Protein AF-A0A7Y3BMU7-F1 (afdb_monomer)

Sequence (611 aa):
MSKEVAAQRLQSKLSLDPIKDTRLVLLKVRDNDPERAATLANMVASSYIEKTMDDRLGSTAAAAEWLAKQLDSTRTQLNDSEHALHEFKKQHNVLSVSVENRQNLLAEEIREYNERLTDIRARRIELEARLGRLKAARSQPEAVQDTDGGEDSELDALRTELRSKMTERASLAVRYGDSHPKILELKGEIAAIRTSIDDEIKTLIKIAADDLKEAQAVENGLSKVQNKAQKAGMDLNLREIEYSRLNRQRESNAKLYDLLLKRTAETDLTRLLRTTHVRVVDAALVPKGAISPMVSLNVIGGAFGGLLLGFGLAFLLHQMDRRIQDVPDVERLGLTILGVFPRVSASGADSSGGYSSRRKRERVVEVENPDQVVHTHPMSMAAESCRTVRTNLMFMAAESPNKTMVVTSANPKDGKTTVATNISIALAQSGQRVLLIDADLRRPRIHKAFGLENHAGLTNTLVGERTLTQVTRDVGIDKLSVVTCGPLPPNPAELLHTQQFSRLLEEAASQYDRVIFDSPPLRAVTDAAILAPQCGGVLLVVRARATTRDAVLAAIRSLTDVRAHILGGVLNDVEVSRGGQAGVGGAYYHYYRGEEYRTESTPPGPSQSAA

Solvent-accessible surface area (backbone atoms only — not comparable to full-atom values): 33618 Å² total; per-residue (Å²): 131,58,72,67,62,52,49,52,58,49,55,78,32,49,46,78,48,72,43,84,99,56,97,48,70,47,79,44,52,67,59,95,47,44,64,57,23,20,50,50,43,43,47,54,55,50,51,49,49,50,49,54,49,52,53,49,49,50,54,48,48,53,51,47,53,51,48,50,55,50,44,53,54,36,47,50,54,24,52,53,30,48,49,53,42,48,52,51,31,60,77,67,64,43,82,85,51,55,70,65,59,55,48,52,53,52,52,49,52,49,50,53,47,52,51,55,47,49,53,41,48,53,51,34,54,51,34,54,51,50,40,53,51,50,57,52,36,70,80,38,79,84,74,67,72,93,83,71,96,74,87,58,65,65,60,53,50,53,51,50,51,47,53,51,53,50,52,50,47,58,63,46,43,78,75,60,45,89,83,33,72,70,53,50,49,50,51,50,51,51,51,50,52,52,48,52,50,52,52,49,50,51,50,52,44,48,51,37,50,51,52,35,51,49,37,50,51,50,44,56,51,48,52,54,50,43,55,51,51,54,51,51,51,52,54,51,49,55,51,47,55,52,49,51,54,37,48,50,52,26,50,52,33,49,53,50,39,52,54,46,52,52,51,45,53,53,50,52,50,53,65,71,62,68,81,68,95,70,75,87,88,74,80,60,64,62,58,95,60,77,84,72,76,53,60,66,62,53,51,52,52,48,52,52,52,51,50,52,51,51,52,52,49,53,51,51,57,55,71,68,60,56,50,30,70,41,62,69,62,43,43,76,72,74,40,53,69,48,33,58,33,53,45,65,41,44,63,80,77,86,84,80,81,76,102,66,69,88,80,67,72,84,70,54,57,68,33,89,50,59,37,40,37,40,74,80,37,59,90,36,71,50,22,49,26,26,47,46,29,43,50,49,54,51,59,56,29,75,81,47,70,55,36,31,34,32,26,24,20,31,48,84,89,32,44,33,60,39,51,42,42,26,40,44,52,42,40,9,75,72,73,38,38,26,36,40,34,30,59,18,51,83,73,66,51,57,29,68,62,71,75,48,81,50,82,54,13,48,44,39,37,50,74,64,79,43,52,70,78,78,32,48,36,81,75,91,46,73,50,38,36,39,27,26,28,19,58,75,56,97,58,54,59,63,52,63,72,33,73,48,38,56,50,49,51,54,53,48,59,72,77,25,64,32,38,39,31,28,33,42,23,46,72,81,42,63,52,32,50,60,47,25,54,78,31,58,16,27,41,38,26,40,20,39,72,68,40,34,53,70,45,50,52,50,36,53,46,53,34,50,77,56,65,28,47,73,75,27,25,34,41,23,55,36,81,75,73,93,64,94,70,87,50,65,56,54,54,62,51,52,68,74,53,70,82,70,82,86,73,78,80,78,79,85,78,84,83,86,85,73,134

Secondary structure (DSSP, 8-state):
--HHHHHHHHHHHEEEEEPTTSS-EEEEE--SSHHHHHHHHHHHHHHHHHHHHHHHHHHHHHHHHHHHHHHHHHHHHHHHHHHHHHHHHHHTT-SSS-HHHHHHHHHHHHHHHHHHHHHHHHHHHHHHHHHHHHHHHHH-TTT------SS-HHHHHHHHHHHHHHHHHHHHHHHH-TT-HHHHHHHHHHHHHHHHHHHHHHHHHHHHHHHHHHHHHHHHHHHHHHHHHHHHHHHHHHHHHHHHHHHHHHHHHHHHHHHHHHHHHHHHHHHHS---S---SSPPPPPSS--SS-HHHHHHHHHHHHHHHHHHHHHHHHHT--B--SHHHHHTTT--EEEEEEPEEETTS--SS----GGGGGGSEEES-GGGHHHH-TTSHHHHHHHHHHHHHHHHHTTS---EEEEEESSTTS-HHHHHHHHHHHHHTTT--EEEEE--SSS--HHHHHT---SSSHHHHHHTSS-HHHH-EE-SSTTEEEE---SPPS-HHHHTTSHHHHHHHHHHHHH-SEEEEE---TTT-SHHHHHGGGSSEEEEEEETTTSBHHHHHHHHHHHHHTT--EEEEEEEEE---SSS---HHHHHHHHHSSSS------PPPPPPP--

Foldseek 3Di:
DDPVVVVVVQVVQWDWDDDPPDPDIDIAGDDPALVVRQVSSQVVQVVVLVVVLVVVLVVLVVVLVVLVVVLVVLVVLLVVLVVVLVVLCVVVVCPPPHLVRVLVVLVVVLVVLVVVLVVLVVVLVVLVVVLVLLVVCLVPVPPDDDDDDDDPVVLVVLSVVLVVLVVVLVVVCVPPNCPDPVNVVSVVVNVVSNVVNNVSSVVVSVVSVVVSVVSVVVSVVSVVVSVVSVVVSVVSVVSVVVSVVSVVSSVVSVVVSVVSVVVSVVSVVVSVVSDGPDDDPDRRDRDPDDPPDPVVVVVVVVVVVVVVVVVVVVVVVVVPQQFFAAQVSLVVLVFHAQFEAAAADAPPPPPDDDDDDPVPPPFHHHDNALLACCPRPVPDPRNVRLLSSLVLLVVVCVVPVQQEEEQAELDPPLCSSSSLSSNQLSNQVVVWQEEEAELALPDWCVCVSLVHDQADFDVCQLVPVDPPVRQWDDSPRHNYIYTTNHDRDPDSQVSLQDPSVLVNVVVCVVVTSHYYYRYYHVNVDCNSLSNQQSGSAYEYRGEHPPHGSVSSSVSVCSNVVSPGHHSGYYYHHHRADPDDDDDPNNVVVCVVVVPDDPDDDDDDDDDDDDD

Mean predicted aligned error: 18.94 Å

Radius of gyration: 82.82 Å; Cα contacts (8 Å, |Δi|>4): 713; chains: 1; bounding box: 171×86×202 Å

pLDDT: mean 81.92, std 15.12, range [30.98, 96.56]

Nearest PDB structures (foldseek):
  3bfv-assembly2_B  TM=9.358E-01  e=7.999E-21  Staphylococcus aureus
  3la6-assembly2_M  TM=8.828E-01  e=5.056E-20  Escherichia coli K-12
  3la6-assembly2_P  TM=9.147E-01  e=1.642E-19  Escherichia coli K-12
  3la6-assembly2_L  TM=8.963E-01  e=1.208E-19  Escherichia coli K-12
  7nhr-assembly1_G  TM=6.664E-01  e=8.400E-22  Escherichia coli

Structure (mmCIF, N/CA/C/O backbone):
data_AF-A0A7Y3BMU7-F1
#
_entry.id   AF-A0A7Y3BMU7-F1
#
loop_
_atom_site.group_PDB
_atom_site.id
_atom_site.type_symbol
_atom_site.label_atom_id
_atom_site.label_alt_id
_atom_site.label_comp_id
_atom_site.label_asym_id
_atom_site.label_entity_id
_atom_site.label_seq_id
_atom_site.pdbx_PDB_ins_code
_atom_site.Cartn_x
_atom_site.Cartn_y
_atom_site.Cartn_z
_atom_site.occupancy
_atom_site.B_iso_or_equiv
_atom_site.auth_seq_id
_atom_site.auth_comp_id
_atom_site.auth_asym_id
_atom_site.auth_atom_id
_atom_site.pdbx_PDB_model_num
ATOM 1 N N . MET A 1 1 ? 22.805 7.143 25.045 1.00 62.16 1 MET A N 1
ATOM 2 C CA . MET A 1 1 ? 21.468 7.285 24.420 1.00 62.16 1 MET A CA 1
ATOM 3 C C . MET A 1 1 ? 20.455 7.380 25.550 1.00 62.16 1 MET A C 1
ATOM 5 O O . MET A 1 1 ? 20.524 6.533 26.433 1.00 62.16 1 MET A O 1
ATOM 9 N N . SER A 1 2 ? 19.590 8.397 25.595 1.00 84.75 2 SER A N 1
ATOM 10 C CA . SER A 1 2 ? 18.535 8.446 26.620 1.00 84.75 2 SER A CA 1
ATOM 11 C C . SER A 1 2 ? 17.530 7.307 26.396 1.00 84.75 2 SER A C 1
ATOM 13 O O . SER A 1 2 ? 17.357 6.839 25.265 1.00 84.75 2 SER A O 1
ATOM 15 N N . LYS A 1 3 ? 16.881 6.838 27.470 1.00 86.50 3 LYS A N 1
ATOM 16 C CA . LYS A 1 3 ? 15.884 5.752 27.400 1.00 86.50 3 LYS A CA 1
ATOM 17 C C . LYS A 1 3 ? 14.742 6.088 26.430 1.00 86.50 3 LYS A C 1
ATOM 19 O O . LYS A 1 3 ? 14.293 5.222 25.690 1.00 86.50 3 LYS A O 1
ATOM 24 N N . GLU A 1 4 ? 14.349 7.356 26.367 1.00 86.31 4 GLU A N 1
ATOM 25 C CA . GLU A 1 4 ? 13.301 7.865 25.472 1.00 86.31 4 GLU A CA 1
ATOM 26 C C . GLU A 1 4 ? 13.676 7.734 23.991 1.00 86.31 4 GLU A C 1
ATOM 28 O O . GLU A 1 4 ? 12.888 7.241 23.186 1.00 86.31 4 GLU A O 1
ATOM 33 N N . VAL A 1 5 ? 14.915 8.082 23.631 1.00 88.62 5 VAL A N 1
ATOM 34 C CA . VAL A 1 5 ? 15.411 7.929 22.254 1.00 88.62 5 VAL A CA 1
ATOM 35 C C . VAL A 1 5 ? 15.515 6.447 21.873 1.00 88.62 5 VAL A C 1
ATOM 37 O O . VAL A 1 5 ? 15.292 6.085 20.716 1.00 88.62 5 VAL A O 1
ATOM 40 N N . ALA A 1 6 ? 15.828 5.569 22.832 1.00 86.69 6 ALA A N 1
ATOM 41 C CA . ALA A 1 6 ? 15.834 4.122 22.608 1.00 86.69 6 ALA A CA 1
ATOM 42 C C . ALA A 1 6 ? 14.429 3.581 22.338 1.00 86.69 6 ALA A C 1
ATOM 44 O O . ALA A 1 6 ? 14.245 2.827 21.382 1.00 86.69 6 ALA A O 1
ATOM 45 N N . ALA A 1 7 ? 13.445 4.021 23.123 1.00 87.56 7 ALA A N 1
ATOM 46 C CA . ALA A 1 7 ? 12.049 3.647 22.947 1.00 87.56 7 ALA A CA 1
ATOM 47 C C . ALA A 1 7 ? 11.499 4.115 21.590 1.00 87.56 7 ALA A C 1
ATOM 49 O O . ALA A 1 7 ? 10.926 3.308 20.863 1.00 87.56 7 ALA A O 1
ATOM 50 N N . GLN A 1 8 ? 11.751 5.366 21.186 1.00 89.69 8 GLN A N 1
ATOM 51 C CA . GLN A 1 8 ? 11.315 5.872 19.876 1.00 89.69 8 GLN A CA 1
ATOM 52 C C . GLN A 1 8 ? 11.935 5.097 18.705 1.00 89.69 8 GLN A C 1
ATOM 54 O O . GLN A 1 8 ? 11.243 4.769 17.741 1.00 89.69 8 GLN A O 1
ATOM 59 N N . ARG A 1 9 ? 13.231 4.759 18.783 1.00 88.69 9 ARG A N 1
ATOM 60 C CA . ARG A 1 9 ? 13.897 3.932 17.760 1.00 88.69 9 ARG A CA 1
ATOM 61 C C . ARG A 1 9 ? 13.351 2.510 17.695 1.00 88.69 9 ARG A C 1
ATOM 63 O O . ARG A 1 9 ? 13.351 1.918 16.621 1.00 88.69 9 ARG A O 1
ATOM 70 N N . LEU A 1 10 ? 12.944 1.942 18.827 1.00 89.19 10 LEU A N 1
ATOM 71 C CA . LEU A 1 10 ? 12.307 0.630 18.854 1.00 89.19 10 LEU A CA 1
ATOM 72 C C . LEU A 1 10 ? 10.900 0.704 18.251 1.00 89.19 10 LEU A C 1
ATOM 74 O O . LEU A 1 10 ? 10.543 -0.137 17.433 1.00 89.19 10 LEU A O 1
ATOM 78 N N . GLN A 1 11 ? 10.140 1.745 18.593 1.00 89.25 11 GLN A N 1
ATOM 79 C CA . GLN A 1 11 ? 8.786 1.962 18.094 1.00 89.25 11 GLN A CA 1
ATOM 80 C C . GLN A 1 11 ? 8.749 2.134 16.570 1.00 89.25 11 GLN A C 1
ATOM 82 O O . GLN A 1 11 ? 7.880 1.565 15.923 1.00 89.25 11 GLN A O 1
ATOM 87 N N . SER A 1 12 ? 9.717 2.840 15.973 1.00 89.81 12 SER A N 1
ATOM 88 C CA . SER A 1 12 ? 9.781 3.002 14.511 1.00 89.81 12 SER A CA 1
ATOM 89 C C . SER A 1 12 ? 10.130 1.716 13.751 1.00 89.81 12 SER A C 1
ATOM 91 O O . SER A 1 12 ? 9.866 1.614 12.554 1.00 89.81 12 SER A O 1
ATOM 93 N N . LYS A 1 13 ? 10.715 0.726 14.432 1.00 89.62 13 LYS A N 1
ATOM 94 C CA . LYS A 1 13 ? 11.062 -0.590 13.874 1.00 89.62 13 LYS A CA 1
ATOM 95 C C . LYS A 1 13 ? 9.973 -1.641 14.075 1.00 89.62 13 LYS A C 1
ATOM 97 O O . LYS A 1 13 ? 10.087 -2.734 13.512 1.00 89.62 13 LYS A O 1
ATOM 102 N N . LEU A 1 14 ? 8.970 -1.335 14.893 1.00 91.38 14 LEU A N 1
ATOM 103 C CA . LEU A 1 14 ? 7.936 -2.257 15.332 1.00 91.38 14 LEU A CA 1
ATOM 104 C C . LEU A 1 14 ? 6.650 -2.036 14.533 1.00 91.38 14 LEU A C 1
ATOM 106 O O . LEU A 1 14 ? 6.207 -0.911 14.325 1.00 91.38 14 LEU A O 1
ATOM 110 N N . SER A 1 15 ? 6.041 -3.127 14.087 1.00 90.88 15 SER A N 1
ATOM 111 C CA . SER A 1 15 ? 4.765 -3.133 13.376 1.00 90.88 15 SER A CA 1
ATOM 112 C C . SER A 1 15 ? 3.892 -4.249 13.940 1.00 90.88 15 SER A C 1
ATOM 114 O O . SER A 1 15 ? 4.381 -5.336 14.253 1.00 90.88 15 SER A O 1
ATOM 116 N N . LEU A 1 16 ? 2.608 -3.948 14.122 1.00 89.81 16 LEU A N 1
ATOM 117 C CA . LEU A 1 16 ? 1.609 -4.860 14.665 1.00 89.81 16 LEU A CA 1
ATOM 118 C C . LEU A 1 16 ? 0.530 -5.071 13.615 1.00 89.81 16 LEU A C 1
ATOM 120 O O . LEU A 1 16 ? -0.183 -4.129 13.274 1.00 89.81 16 LEU A O 1
ATOM 124 N N . ASP A 1 17 ? 0.400 -6.308 13.152 1.00 91.00 17 ASP A N 1
ATOM 125 C CA . ASP A 1 17 ? -0.600 -6.677 12.158 1.00 91.00 17 ASP A CA 1
ATOM 126 C C . ASP A 1 17 ? -1.588 -7.675 12.780 1.00 91.00 17 ASP A C 1
ATOM 128 O O . ASP A 1 17 ? -1.216 -8.824 13.046 1.00 91.00 17 ASP A O 1
ATOM 132 N N . PRO A 1 18 ? -2.843 -7.275 13.052 1.00 90.25 18 PRO A N 1
ATOM 133 C CA . PRO A 1 18 ? -3.864 -8.213 13.495 1.00 90.25 18 PRO A CA 1
ATOM 134 C C . PRO A 1 18 ? -4.233 -9.164 12.350 1.00 90.25 18 PRO A C 1
ATOM 136 O O . PRO A 1 18 ? -4.435 -8.741 11.208 1.00 90.25 18 PRO A O 1
ATOM 139 N N . ILE A 1 19 ? -4.339 -10.457 12.652 1.00 89.94 19 ILE A N 1
ATOM 140 C CA . ILE A 1 19 ? -4.750 -11.460 11.667 1.00 89.94 19 ILE A CA 1
ATOM 141 C C . ILE A 1 19 ? -6.282 -11.473 11.618 1.00 89.94 19 ILE A C 1
ATOM 143 O O . ILE A 1 19 ? -6.935 -11.781 12.619 1.00 89.94 19 ILE A O 1
ATOM 147 N N . LYS A 1 20 ? -6.848 -11.128 10.451 1.00 87.94 20 LYS A N 1
ATOM 148 C CA . LYS A 1 20 ? -8.302 -11.075 10.220 1.00 87.94 20 LYS A CA 1
ATOM 149 C C . LYS A 1 20 ? -8.980 -12.371 10.668 1.00 87.94 20 LYS A C 1
ATOM 151 O O . LYS A 1 20 ? -8.422 -13.449 10.494 1.00 87.94 20 LYS A O 1
ATOM 156 N N . ASP A 1 21 ? -10.164 -12.233 11.257 1.00 88.94 21 ASP A N 1
ATOM 157 C CA . ASP A 1 21 ? -11.003 -13.339 11.737 1.00 88.94 21 ASP A CA 1
ATOM 158 C C . ASP A 1 21 ? -10.351 -14.239 12.807 1.00 88.94 21 ASP A C 1
ATOM 160 O O . ASP A 1 21 ? -10.821 -15.342 13.082 1.00 88.94 21 ASP A O 1
ATOM 164 N N . THR A 1 22 ? -9.289 -13.764 13.473 1.00 90.69 22 THR A N 1
ATOM 165 C CA . THR A 1 22 ? -8.637 -14.476 14.582 1.00 90.69 22 THR A CA 1
ATOM 166 C C . THR A 1 22 ? -8.369 -13.555 15.776 1.00 90.69 22 THR A C 1
ATOM 168 O O . THR A 1 22 ? -8.441 -12.332 15.679 1.00 90.69 22 THR A O 1
ATOM 171 N N . ARG A 1 23 ? -8.022 -14.144 16.928 1.00 87.50 23 ARG A N 1
ATOM 172 C CA . ARG A 1 23 ? -7.536 -13.417 18.119 1.00 87.50 23 ARG A CA 1
ATOM 173 C C . ARG A 1 23 ? -6.003 -13.304 18.152 1.00 87.50 23 ARG A C 1
ATOM 175 O O . ARG A 1 23 ? -5.424 -13.176 19.228 1.00 87.50 23 ARG A O 1
ATOM 182 N N . LEU A 1 24 ? -5.345 -13.423 16.998 1.00 90.12 24 LEU A N 1
ATOM 183 C CA . LEU A 1 24 ? -3.889 -13.412 16.877 1.00 90.12 24 LEU A CA 1
ATOM 184 C C . LEU A 1 24 ? -3.392 -12.049 16.392 1.00 90.12 24 LEU A C 1
ATOM 186 O O . LEU A 1 24 ? -3.965 -11.437 15.489 1.00 90.12 24 LEU A O 1
ATOM 190 N N . VAL A 1 25 ? -2.282 -11.602 16.974 1.00 90.19 25 VAL A N 1
ATOM 191 C CA . VAL A 1 25 ? -1.579 -10.379 16.578 1.00 90.19 25 VAL A CA 1
ATOM 192 C C . VAL A 1 25 ? -0.159 -10.754 16.190 1.00 90.19 25 VAL A C 1
ATOM 194 O O . VAL A 1 25 ? 0.554 -11.386 16.969 1.00 90.19 25 VAL A O 1
ATOM 197 N N . LEU A 1 26 ? 0.250 -10.368 14.984 1.00 91.88 26 LEU A N 1
ATOM 198 C CA . LEU A 1 26 ? 1.593 -10.607 14.484 1.00 91.88 26 LEU A CA 1
ATOM 199 C C . LEU A 1 26 ? 2.486 -9.412 14.829 1.00 91.88 26 LEU A C 1
ATOM 201 O O . LEU A 1 26 ? 2.303 -8.311 14.307 1.00 91.88 26 LEU A O 1
ATOM 205 N N . LEU A 1 27 ? 3.463 -9.647 15.702 1.00 91.69 27 LEU A N 1
ATOM 206 C CA . LEU A 1 27 ? 4.494 -8.678 16.055 1.00 91.69 27 LEU A CA 1
ATOM 207 C C . LEU A 1 27 ? 5.664 -8.782 15.071 1.00 91.69 27 LEU A C 1
ATOM 209 O O . LEU A 1 27 ? 6.319 -9.818 14.982 1.00 91.69 27 LEU A O 1
ATOM 213 N N . LYS A 1 28 ? 5.950 -7.695 14.352 1.00 91.31 28 LYS A N 1
ATOM 214 C CA . LYS A 1 28 ? 7.061 -7.602 13.399 1.00 91.31 28 LYS A CA 1
ATOM 215 C C . LYS A 1 28 ? 8.087 -6.593 13.893 1.00 91.31 28 LYS A C 1
ATOM 217 O O . LYS A 1 28 ? 7.743 -5.446 14.168 1.00 91.31 28 LYS A O 1
ATOM 222 N N . VAL A 1 29 ? 9.354 -6.999 13.937 1.00 91.94 29 VAL A N 1
ATOM 223 C CA . VAL A 1 29 ? 10.488 -6.114 14.232 1.00 91.94 29 VAL A CA 1
ATOM 224 C C . VAL A 1 29 ? 11.465 -6.156 13.068 1.00 91.94 29 VAL A C 1
ATOM 226 O O . VAL A 1 29 ? 11.861 -7.232 12.621 1.00 91.94 29 VAL A O 1
ATOM 229 N N . ARG A 1 30 ? 11.846 -4.980 12.563 1.00 90.12 30 ARG A N 1
ATOM 230 C CA . ARG A 1 30 ? 12.836 -4.843 11.488 1.00 90.12 30 ARG A CA 1
ATOM 231 C C . ARG A 1 30 ? 14.162 -4.349 12.044 1.00 90.12 30 ARG A C 1
ATOM 233 O O . ARG A 1 30 ? 14.235 -3.268 12.626 1.00 90.12 30 ARG A O 1
ATOM 240 N N . ASP A 1 31 ? 15.218 -5.121 11.826 1.00 90.25 31 ASP A N 1
ATOM 241 C CA . ASP A 1 31 ? 16.574 -4.750 12.209 1.00 90.25 31 ASP A CA 1
ATOM 242 C C . ASP A 1 31 ? 17.597 -5.262 11.179 1.00 90.25 31 ASP A C 1
ATOM 244 O O . ASP A 1 31 ? 17.298 -6.157 10.391 1.00 90.25 31 ASP A O 1
ATOM 248 N N . ASN A 1 32 ? 18.785 -4.659 11.172 1.00 88.25 32 ASN A N 1
ATOM 249 C CA . ASN A 1 32 ? 19.898 -5.032 10.299 1.00 88.25 32 ASN A CA 1
ATOM 250 C C . ASN A 1 32 ? 20.619 -6.291 10.802 1.00 88.25 32 ASN A C 1
ATOM 252 O O . ASN A 1 32 ? 21.282 -6.965 10.021 1.00 88.25 32 ASN A O 1
ATOM 256 N N . ASP A 1 33 ? 20.516 -6.574 12.101 1.00 89.44 33 ASP A N 1
ATOM 257 C CA . ASP A 1 33 ? 21.101 -7.749 12.741 1.00 89.44 33 ASP A CA 1
ATOM 258 C C . ASP A 1 33 ? 19.996 -8.793 13.016 1.00 89.44 33 ASP A C 1
ATOM 260 O O . ASP A 1 33 ? 19.027 -8.476 13.722 1.00 89.44 33 ASP A O 1
ATOM 264 N N . PRO A 1 34 ? 20.101 -10.017 12.456 1.00 89.94 34 PRO A N 1
ATOM 265 C CA . PRO A 1 34 ? 19.075 -11.048 12.583 1.00 89.94 34 PRO A CA 1
ATOM 266 C C . PRO A 1 34 ? 18.895 -11.539 14.026 1.00 89.94 34 PRO A C 1
ATOM 268 O O . PRO A 1 34 ? 17.760 -11.790 14.441 1.00 89.94 34 PRO A O 1
ATOM 271 N N . GLU A 1 35 ? 19.973 -11.640 14.809 1.00 91.38 35 GLU A N 1
ATOM 272 C CA . GLU A 1 35 ? 19.895 -12.080 16.208 1.00 91.38 35 GLU A CA 1
ATOM 273 C C . GLU A 1 35 ? 19.221 -11.012 17.064 1.00 91.38 35 GLU A C 1
ATOM 275 O O . GLU A 1 35 ? 18.320 -11.299 17.864 1.00 91.38 35 GLU A O 1
ATOM 280 N N . ARG A 1 36 ? 19.591 -9.747 16.834 1.00 90.19 36 ARG A N 1
ATOM 281 C CA . ARG A 1 36 ? 18.964 -8.610 17.508 1.00 90.19 36 ARG A CA 1
ATOM 282 C C . ARG A 1 36 ? 17.482 -8.491 17.163 1.00 90.19 36 ARG A C 1
ATOM 284 O O . ARG A 1 36 ? 16.695 -8.211 18.060 1.00 90.19 36 ARG A O 1
ATOM 291 N N . ALA A 1 37 ? 17.079 -8.719 15.911 1.00 90.69 37 ALA A N 1
ATOM 292 C CA . ALA A 1 37 ? 15.672 -8.655 15.503 1.00 90.69 37 ALA A CA 1
ATOM 293 C C . ALA A 1 37 ? 14.799 -9.667 16.266 1.00 90.69 37 ALA A C 1
ATOM 295 O O . ALA A 1 37 ? 13.774 -9.288 16.838 1.00 90.69 37 ALA A O 1
ATOM 296 N N . ALA A 1 38 ? 15.231 -10.932 16.317 1.00 91.69 38 ALA A N 1
ATOM 297 C CA . ALA A 1 38 ? 14.521 -11.987 17.039 1.00 91.69 38 ALA A CA 1
ATOM 298 C C . ALA A 1 38 ? 14.489 -11.713 18.549 1.00 91.69 38 ALA A C 1
ATOM 300 O O . ALA A 1 38 ? 13.438 -11.816 19.183 1.00 91.69 38 ALA A O 1
ATOM 301 N N . THR A 1 39 ? 15.623 -11.282 19.112 1.00 92.50 39 THR A N 1
ATOM 302 C CA . THR A 1 39 ? 15.726 -10.929 20.533 1.00 92.50 39 THR A CA 1
ATOM 303 C C . THR A 1 39 ? 14.795 -9.773 20.881 1.00 92.50 39 THR A C 1
ATOM 305 O O . THR A 1 39 ? 14.060 -9.866 21.855 1.00 92.50 39 THR A O 1
ATOM 308 N N . LEU A 1 40 ? 14.764 -8.708 20.075 1.00 92.31 40 LEU A N 1
ATOM 309 C CA . LEU A 1 40 ? 13.879 -7.563 20.297 1.00 92.31 40 LEU A CA 1
ATOM 310 C C . LEU A 1 40 ? 12.401 -7.958 20.220 1.00 92.31 40 LEU A C 1
ATOM 312 O O . LEU A 1 40 ? 11.628 -7.536 21.074 1.00 92.31 40 LEU A O 1
ATOM 316 N N . ALA A 1 41 ? 12.001 -8.773 19.241 1.00 92.50 41 ALA A N 1
ATOM 317 C CA . ALA A 1 41 ? 10.615 -9.225 19.119 1.00 92.50 41 ALA A CA 1
ATOM 318 C C . ALA A 1 41 ? 10.179 -10.061 20.334 1.00 92.50 41 ALA A C 1
ATOM 320 O O . ALA A 1 41 ? 9.144 -9.776 20.941 1.00 92.50 41 ALA A O 1
ATOM 321 N N . ASN A 1 42 ? 10.998 -11.038 20.735 1.00 93.06 42 ASN A N 1
ATOM 322 C CA . ASN A 1 42 ? 10.721 -11.872 21.903 1.00 93.06 42 ASN A CA 1
ATOM 323 C C . ASN A 1 42 ? 10.734 -11.058 23.202 1.00 93.06 42 ASN A C 1
ATOM 325 O O . ASN A 1 42 ? 9.839 -11.230 24.024 1.00 93.06 42 ASN A O 1
ATOM 329 N N . MET A 1 43 ? 11.690 -10.136 23.358 1.00 92.06 43 MET A N 1
ATOM 330 C CA . MET A 1 43 ? 11.813 -9.284 24.543 1.00 92.06 43 MET A CA 1
ATOM 331 C C . MET A 1 43 ? 10.624 -8.333 24.682 1.00 92.06 43 MET A C 1
ATOM 333 O O . MET A 1 43 ? 10.096 -8.161 25.772 1.00 92.06 43 MET A O 1
ATOM 337 N N . VAL A 1 44 ? 10.157 -7.734 23.583 1.00 92.19 44 VAL A N 1
ATOM 338 C CA . VAL A 1 44 ? 8.958 -6.885 23.620 1.00 92.19 44 VAL A CA 1
ATOM 339 C C . VAL A 1 44 ? 7.734 -7.703 24.025 1.00 92.19 44 VAL A C 1
ATOM 341 O O . VAL A 1 44 ? 6.957 -7.249 24.863 1.00 92.19 44 VAL A O 1
ATOM 344 N N . ALA A 1 45 ? 7.573 -8.912 23.481 1.00 91.12 45 ALA A N 1
ATOM 345 C CA . ALA A 1 45 ? 6.472 -9.793 23.855 1.00 91.12 45 ALA A CA 1
ATOM 346 C C . ALA A 1 45 ? 6.539 -10.201 25.339 1.00 91.12 45 ALA A C 1
ATOM 348 O O . ALA A 1 45 ? 5.533 -10.095 26.044 1.00 91.12 45 ALA A O 1
ATOM 349 N N . SER A 1 46 ? 7.710 -10.615 25.837 1.00 90.81 46 SER A N 1
ATOM 350 C CA . SER A 1 46 ? 7.886 -11.009 27.238 1.00 90.81 46 SER A CA 1
ATOM 351 C C . SER A 1 46 ? 7.716 -9.833 28.194 1.00 90.81 46 SER A C 1
ATOM 353 O O . SER A 1 46 ? 6.976 -9.960 29.163 1.00 90.81 46 SER A O 1
ATOM 355 N N . SER A 1 47 ? 8.308 -8.671 27.898 1.00 90.94 47 SER A N 1
ATOM 356 C CA . SER A 1 47 ? 8.154 -7.464 28.718 1.00 90.94 47 SER A CA 1
ATOM 357 C C . SER A 1 47 ? 6.721 -6.937 28.708 1.00 90.94 47 SER A C 1
ATOM 359 O O . SER A 1 47 ? 6.271 -6.401 29.714 1.00 90.94 47 SER A O 1
ATOM 361 N N . TYR A 1 48 ? 5.972 -7.097 27.613 1.00 89.44 48 TYR A N 1
ATOM 362 C CA . TYR A 1 48 ? 4.550 -6.753 27.589 1.00 89.44 48 TYR A CA 1
ATOM 363 C C . TYR A 1 48 ? 3.720 -7.695 28.467 1.00 89.44 48 TYR A C 1
ATOM 365 O O . TYR A 1 48 ? 2.851 -7.234 29.208 1.00 89.44 48 TYR A O 1
ATOM 373 N N . ILE A 1 49 ? 3.995 -9.002 28.416 1.00 88.56 49 ILE A N 1
ATOM 374 C CA . ILE A 1 49 ? 3.348 -9.989 29.288 1.00 88.56 49 ILE A CA 1
ATOM 375 C C . ILE A 1 49 ? 3.668 -9.688 30.753 1.00 88.56 49 ILE A C 1
ATOM 377 O O . ILE A 1 49 ? 2.748 -9.623 31.563 1.00 88.56 49 ILE A O 1
ATOM 381 N N . GLU A 1 50 ? 4.937 -9.447 31.077 1.00 88.25 50 GLU A N 1
ATOM 382 C CA . GLU A 1 50 ? 5.396 -9.090 32.420 1.00 88.25 50 GLU A CA 1
ATOM 383 C C . GLU A 1 50 ? 4.744 -7.793 32.904 1.00 88.25 50 GLU A C 1
ATOM 385 O O . GLU A 1 50 ? 4.120 -7.782 33.957 1.00 88.25 50 GLU A O 1
ATOM 390 N N . LYS A 1 51 ? 4.745 -6.734 32.086 1.00 88.56 51 LYS A N 1
ATOM 391 C CA . LYS A 1 51 ? 4.095 -5.463 32.425 1.00 88.56 51 LYS A CA 1
ATOM 392 C C . LYS A 1 51 ? 2.588 -5.614 32.631 1.00 88.56 51 LYS A C 1
ATOM 394 O O . LYS A 1 51 ? 2.042 -5.054 33.574 1.00 88.56 51 LYS A O 1
ATOM 399 N N . THR A 1 52 ? 1.915 -6.394 31.785 1.00 87.50 52 THR A N 1
ATOM 400 C CA . THR A 1 52 ? 0.474 -6.667 31.923 1.00 87.50 52 THR A CA 1
ATOM 401 C C . THR A 1 52 ? 0.184 -7.480 33.187 1.00 87.50 52 THR A C 1
ATOM 403 O O . THR A 1 52 ? -0.837 -7.268 33.844 1.00 87.50 52 THR A O 1
ATOM 406 N N . MET A 1 53 ? 1.074 -8.411 33.540 1.00 83.69 53 MET A N 1
ATOM 407 C CA . MET A 1 53 ? 1.006 -9.147 34.799 1.00 83.69 53 MET A CA 1
ATOM 408 C C . MET A 1 53 ? 1.201 -8.216 35.993 1.00 83.69 53 MET A C 1
ATOM 410 O O . MET A 1 53 ? 0.376 -8.252 36.901 1.00 83.69 53 MET A O 1
ATOM 414 N N . ASP A 1 54 ? 2.213 -7.353 35.969 1.00 85.12 54 ASP A N 1
ATOM 415 C CA . ASP A 1 54 ? 2.499 -6.386 37.031 1.00 85.12 54 ASP A CA 1
ATOM 416 C C . ASP A 1 54 ? 1.361 -5.387 37.221 1.00 85.12 54 ASP A C 1
ATOM 418 O O . ASP A 1 54 ? 0.926 -5.166 38.348 1.00 85.12 54 ASP A O 1
ATOM 422 N N . ASP A 1 55 ? 0.823 -4.823 36.137 1.00 84.56 55 ASP A N 1
ATOM 423 C CA . ASP A 1 55 ? -0.292 -3.876 36.203 1.00 84.56 55 ASP A CA 1
ATOM 424 C C . ASP A 1 55 ? -1.543 -4.540 36.792 1.00 84.56 55 ASP A C 1
ATOM 426 O O . ASP A 1 55 ? -2.230 -3.953 37.632 1.00 84.56 55 ASP A O 1
ATOM 430 N N . ARG A 1 56 ? -1.809 -5.801 36.424 1.00 80.31 56 ARG A N 1
ATOM 431 C CA . ARG A 1 56 ? -2.935 -6.571 36.968 1.00 80.31 56 ARG A CA 1
ATOM 432 C C . ARG A 1 56 ? -2.709 -6.991 38.418 1.00 80.31 56 ARG A C 1
ATOM 434 O O . ARG A 1 56 ? -3.648 -6.962 39.216 1.00 80.31 56 ARG A O 1
ATOM 441 N N . LEU A 1 57 ? -1.492 -7.389 38.780 1.00 80.69 57 LEU A N 1
ATOM 442 C CA . LEU A 1 57 ? -1.129 -7.689 40.164 1.00 80.69 57 LEU A CA 1
ATOM 443 C C . LEU A 1 57 ? -1.234 -6.429 41.023 1.00 80.69 57 LEU A C 1
ATOM 445 O O . LEU A 1 57 ? -1.795 -6.505 42.110 1.00 80.69 57 LEU A O 1
ATOM 449 N N . GLY A 1 58 ? -0.799 -5.277 40.511 1.00 83.50 58 GLY A N 1
ATOM 450 C CA . GLY A 1 58 ? -0.926 -3.972 41.153 1.00 83.50 58 GLY A CA 1
ATOM 451 C C . GLY A 1 58 ? -2.382 -3.562 41.365 1.00 83.50 58 GLY A C 1
ATOM 452 O O . GLY A 1 58 ? -2.762 -3.217 42.483 1.00 83.50 58 GLY A O 1
ATOM 453 N N . SER A 1 59 ? -3.237 -3.678 40.342 1.00 81.62 59 SER A N 1
ATOM 454 C CA . SER A 1 59 ? -4.668 -3.375 40.484 1.00 81.62 59 SER A CA 1
ATOM 455 C C . SER A 1 59 ? -5.370 -4.326 41.459 1.00 81.62 59 SER A C 1
ATOM 457 O O . SER A 1 59 ? -6.222 -3.902 42.236 1.00 81.62 59 SER A O 1
ATOM 459 N N . THR A 1 60 ? -5.003 -5.613 41.445 1.00 83.50 60 THR A N 1
ATOM 460 C CA . THR A 1 60 ? -5.561 -6.622 42.363 1.00 83.50 60 THR A CA 1
ATOM 461 C C . THR A 1 60 ? -5.060 -6.402 43.792 1.00 83.50 60 THR A C 1
ATOM 463 O O . THR A 1 60 ? -5.833 -6.550 44.731 1.00 83.50 60 THR A O 1
ATOM 466 N N . ALA A 1 61 ? -3.799 -5.996 43.968 1.00 84.44 61 ALA A N 1
ATOM 467 C CA . ALA A 1 61 ? -3.224 -5.651 45.265 1.00 84.44 61 ALA A CA 1
ATOM 468 C C . ALA A 1 61 ? -3.893 -4.408 45.866 1.00 84.44 61 ALA A C 1
ATOM 470 O O . ALA A 1 61 ? -4.284 -4.442 47.028 1.00 84.44 61 ALA A O 1
ATOM 471 N N . ALA A 1 62 ? -4.107 -3.356 45.070 1.00 85.94 62 ALA A N 1
ATOM 472 C CA . ALA A 1 62 ? -4.833 -2.166 45.511 1.00 85.94 62 ALA A CA 1
ATOM 473 C C . ALA A 1 62 ? -6.285 -2.494 45.909 1.00 85.94 62 ALA A C 1
ATOM 475 O O . ALA A 1 62 ? -6.772 -2.022 46.936 1.00 85.94 62 ALA A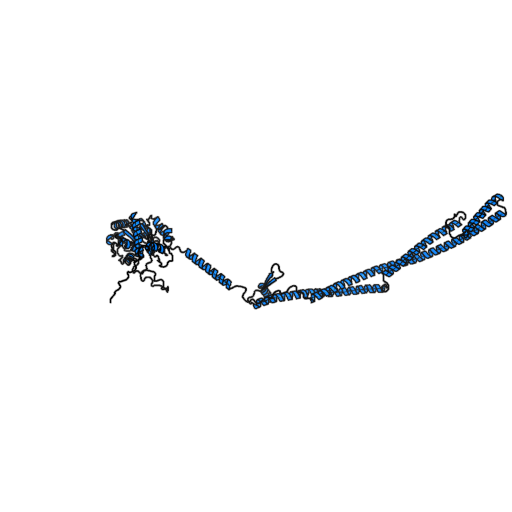 O 1
ATOM 476 N N . ALA A 1 63 ? -6.968 -3.348 45.136 1.00 86.31 63 ALA A N 1
ATOM 477 C CA . ALA A 1 63 ? -8.308 -3.823 45.475 1.00 86.31 63 ALA A CA 1
ATOM 478 C C . ALA A 1 63 ? -8.319 -4.672 46.759 1.00 86.31 63 ALA A C 1
ATOM 480 O O . ALA A 1 63 ? -9.207 -4.497 47.592 1.00 86.31 63 ALA A O 1
ATOM 481 N N . ALA A 1 64 ? -7.332 -5.553 46.947 1.00 87.31 64 ALA A N 1
ATOM 482 C CA . ALA A 1 64 ? -7.188 -6.359 48.157 1.00 87.31 64 ALA A CA 1
ATOM 483 C C . ALA A 1 64 ? -6.913 -5.489 49.394 1.00 87.31 64 ALA A C 1
ATOM 485 O O . ALA A 1 64 ? -7.527 -5.708 50.434 1.00 87.31 64 ALA A O 1
ATOM 486 N N . GLU A 1 65 ? -6.057 -4.468 49.281 1.00 89.19 65 GLU A N 1
ATOM 487 C CA . GLU A 1 65 ? -5.789 -3.521 50.370 1.00 89.19 65 GLU A CA 1
ATOM 488 C C . GLU A 1 65 ? -7.046 -2.722 50.744 1.00 89.19 65 GLU A C 1
ATOM 490 O O . GLU A 1 65 ? -7.365 -2.575 51.926 1.00 89.19 65 GLU A O 1
ATOM 495 N N . TRP A 1 66 ? -7.794 -2.239 49.747 1.00 91.62 66 TRP A N 1
ATOM 496 C CA . TRP A 1 66 ? -9.063 -1.550 49.980 1.00 91.62 66 TRP A CA 1
ATOM 497 C C . TRP A 1 66 ? -10.089 -2.465 50.662 1.00 91.62 66 TRP A C 1
ATOM 499 O O . TRP A 1 66 ? -10.687 -2.073 51.665 1.00 91.62 66 TRP A O 1
ATOM 509 N N . LEU A 1 67 ? -10.246 -3.703 50.177 1.00 91.69 67 LEU A N 1
ATOM 510 C CA . LEU A 1 67 ? -11.142 -4.688 50.784 1.00 91.69 67 LEU A CA 1
ATOM 511 C C . LEU A 1 67 ? -10.715 -5.047 52.213 1.00 91.69 67 LEU A C 1
ATOM 513 O O . LEU A 1 67 ? -11.580 -5.184 53.070 1.00 91.69 67 LEU A O 1
ATOM 517 N N . ALA A 1 68 ? -9.414 -5.164 52.495 1.00 89.12 68 ALA A N 1
ATOM 518 C CA . ALA A 1 68 ? -8.903 -5.439 53.837 1.00 89.12 68 ALA A CA 1
ATOM 519 C C . ALA A 1 68 ? -9.233 -4.302 54.818 1.00 89.12 68 ALA A C 1
ATOM 521 O O . ALA A 1 68 ? -9.728 -4.567 55.913 1.00 89.12 68 ALA A O 1
ATOM 522 N N . LYS A 1 69 ? -9.042 -3.036 54.411 1.00 93.06 69 LYS A N 1
ATOM 523 C CA . LYS A 1 69 ? -9.455 -1.865 55.210 1.00 93.06 69 LYS A CA 1
ATOM 524 C C . LYS A 1 69 ? -10.965 -1.854 55.453 1.00 93.06 69 LYS A C 1
ATOM 526 O O . LYS A 1 69 ? -11.412 -1.602 56.570 1.00 93.06 69 LYS A O 1
ATOM 531 N N . GLN A 1 70 ? -11.755 -2.163 54.424 1.00 92.88 70 GLN A N 1
ATOM 532 C CA . GLN A 1 70 ? -13.211 -2.209 54.540 1.00 92.88 70 GLN A CA 1
ATOM 533 C C . GLN A 1 70 ? -13.688 -3.361 55.437 1.00 92.88 70 GLN A C 1
ATOM 535 O O . GLN A 1 70 ? -14.630 -3.184 56.212 1.00 92.88 70 GLN A O 1
ATOM 540 N N . LEU A 1 71 ? -13.033 -4.524 55.363 1.00 93.38 71 LEU A N 1
ATOM 541 C CA . LEU A 1 71 ? -13.302 -5.685 56.210 1.00 93.38 71 LEU A CA 1
ATOM 542 C C . LEU A 1 71 ? -13.049 -5.350 57.685 1.00 93.38 71 LEU A C 1
ATOM 544 O O . LEU A 1 71 ? -13.886 -5.667 58.523 1.00 93.38 71 LEU A O 1
ATOM 548 N N . ASP A 1 72 ? -11.938 -4.679 57.997 1.00 93.50 72 ASP A N 1
ATOM 549 C CA . ASP A 1 72 ? -11.587 -4.285 59.368 1.00 93.50 72 ASP A CA 1
ATOM 550 C C . ASP A 1 72 ? -12.564 -3.247 59.946 1.00 93.50 72 ASP A C 1
ATOM 552 O O . ASP A 1 72 ? -13.075 -3.391 61.062 1.00 93.50 72 ASP A O 1
ATOM 556 N N . SER A 1 73 ? -12.937 -2.249 59.139 1.00 94.25 73 SER A N 1
ATOM 557 C CA . SER A 1 73 ? -13.971 -1.279 59.513 1.00 94.25 73 SER A CA 1
ATOM 558 C C . SER A 1 73 ? -15.328 -1.953 59.756 1.00 94.25 73 SER A C 1
ATOM 560 O O . SER A 1 73 ? -15.966 -1.712 60.782 1.00 94.25 73 SER A O 1
ATOM 562 N N . THR A 1 74 ? -15.748 -2.856 58.863 1.00 93.81 74 THR A N 1
ATOM 563 C CA . THR A 1 74 ? -17.021 -3.588 58.993 1.00 93.81 74 THR A CA 1
ATOM 564 C C . THR A 1 74 ? -16.995 -4.548 60.182 1.00 93.81 74 THR A C 1
ATOM 566 O O . THR A 1 74 ? -17.998 -4.683 60.877 1.00 93.81 74 THR A O 1
ATOM 569 N N . ARG A 1 75 ? -15.848 -5.178 60.472 1.00 94.50 75 ARG A N 1
ATOM 570 C CA . ARG A 1 75 ? -15.646 -6.006 61.669 1.00 94.50 75 ARG A CA 1
ATOM 571 C C . ARG A 1 75 ? -15.855 -5.193 62.942 1.00 94.50 75 ARG A C 1
ATOM 573 O O . ARG A 1 75 ? -16.525 -5.665 63.854 1.00 94.50 75 ARG A O 1
ATOM 580 N N . THR A 1 76 ? -15.308 -3.981 62.991 1.00 95.88 76 THR A N 1
ATOM 581 C CA . THR A 1 76 ? -15.482 -3.074 64.133 1.00 95.88 76 THR A CA 1
ATOM 582 C C . THR A 1 76 ? -16.957 -2.707 64.304 1.00 95.88 76 THR A C 1
ATOM 584 O O . THR A 1 76 ? -17.514 -2.906 65.377 1.00 95.88 76 THR A O 1
ATOM 587 N N . GLN A 1 77 ? -17.638 -2.312 63.223 1.00 94.06 77 GLN A N 1
ATOM 588 C CA . GLN A 1 77 ? -19.078 -2.018 63.246 1.00 94.06 77 GLN A CA 1
ATOM 589 C C . GLN A 1 77 ? -19.939 -3.230 63.636 1.00 94.06 77 GLN A C 1
ATOM 591 O O . GLN A 1 77 ? -20.967 -3.075 64.300 1.00 94.06 77 GLN A O 1
ATOM 596 N N . LEU A 1 78 ? -19.556 -4.439 63.210 1.00 96.06 78 LEU A N 1
ATOM 597 C CA . LEU A 1 78 ? -20.221 -5.675 63.607 1.00 96.06 78 LEU A CA 1
ATOM 598 C C . LEU A 1 78 ? -20.056 -5.903 65.111 1.00 96.06 78 LEU A C 1
ATOM 600 O O . LEU A 1 78 ? -21.070 -6.026 65.792 1.00 96.06 78 LEU A O 1
ATOM 604 N N . ASN A 1 79 ? -18.826 -5.856 65.627 1.00 94.81 79 ASN A N 1
ATOM 605 C CA . ASN A 1 79 ? -18.546 -5.980 67.059 1.00 94.81 79 ASN A CA 1
ATOM 606 C C . ASN A 1 79 ? -19.322 -4.944 67.884 1.00 94.81 79 ASN A C 1
ATOM 608 O O . ASN A 1 79 ? -19.937 -5.305 68.884 1.00 94.81 79 ASN A O 1
ATOM 612 N N . ASP A 1 80 ? -19.357 -3.682 67.451 1.00 94.50 80 ASP A N 1
ATOM 613 C CA . ASP A 1 80 ? -20.106 -2.620 68.131 1.00 94.50 80 ASP A CA 1
ATOM 614 C C . ASP A 1 80 ? -21.610 -2.925 68.151 1.00 94.50 80 ASP A C 1
ATOM 616 O O . ASP A 1 80 ? -22.272 -2.783 69.180 1.00 94.50 80 ASP A O 1
ATOM 620 N N . SER A 1 81 ? -22.162 -3.396 67.027 1.00 94.44 81 SER A N 1
ATOM 621 C CA . SER A 1 81 ? -23.575 -3.779 66.933 1.00 94.44 81 SER A CA 1
ATOM 622 C C . SER A 1 81 ? -23.916 -5.035 67.746 1.00 94.44 81 SER A C 1
ATOM 624 O O . SER A 1 81 ? -24.991 -5.107 68.344 1.00 94.44 81 SER A O 1
ATOM 626 N N . GLU A 1 82 ? -23.003 -6.008 67.822 1.00 92.81 82 GLU A N 1
ATOM 627 C CA . GLU A 1 82 ? -23.129 -7.199 68.665 1.00 92.81 82 GLU A CA 1
ATOM 628 C C . GLU A 1 82 ? -23.063 -6.834 70.144 1.00 92.81 82 GLU A C 1
ATOM 630 O O . GLU A 1 82 ? -23.900 -7.292 70.922 1.00 92.81 82 GLU A O 1
ATOM 635 N N . HIS A 1 83 ? -22.124 -5.967 70.523 1.00 94.38 83 HIS A N 1
ATOM 636 C CA . HIS A 1 83 ? -21.985 -5.471 71.884 1.00 94.38 83 HIS A CA 1
ATOM 637 C C . HIS A 1 83 ? -23.209 -4.650 72.302 1.00 94.38 83 HIS A C 1
ATOM 639 O O . HIS A 1 83 ? -23.741 -4.865 73.388 1.00 94.38 83 HIS A O 1
ATOM 645 N N . ALA A 1 84 ? -23.717 -3.764 71.439 1.00 92.00 84 ALA A N 1
ATOM 646 C CA . ALA A 1 84 ? -24.945 -3.012 71.696 1.00 92.00 84 ALA A CA 1
ATOM 647 C C . ALA A 1 84 ? -26.157 -3.940 71.888 1.00 92.00 84 ALA A C 1
ATOM 649 O O . ALA A 1 84 ? -26.936 -3.758 72.823 1.00 92.00 84 ALA A O 1
ATOM 650 N N . LEU A 1 85 ? -26.295 -4.975 71.049 1.00 91.12 85 LEU A N 1
ATOM 651 C CA . LEU A 1 85 ? -27.348 -5.981 71.199 1.00 91.12 85 LEU A CA 1
ATOM 652 C C . LEU A 1 85 ? -27.177 -6.800 72.487 1.00 91.12 85 LEU A C 1
ATOM 654 O O . LEU A 1 85 ? -28.163 -7.124 73.149 1.00 91.12 85 LEU A O 1
ATOM 658 N N . HIS A 1 86 ? -25.944 -7.150 72.846 1.00 89.88 86 HIS A N 1
ATOM 659 C CA . HIS A 1 86 ? -25.633 -7.886 74.067 1.00 89.88 86 HIS A CA 1
ATOM 660 C C . HIS A 1 86 ? -25.931 -7.058 75.324 1.00 89.88 86 HIS A C 1
ATOM 662 O O . HIS A 1 86 ? -26.605 -7.550 76.228 1.00 89.88 86 HIS A O 1
ATOM 668 N N . GLU A 1 87 ? -25.500 -5.797 75.372 1.00 90.69 87 GLU A N 1
ATOM 669 C CA . GLU A 1 87 ? -25.809 -4.878 76.472 1.00 90.69 87 GLU A CA 1
ATOM 670 C C . GLU A 1 87 ? -27.315 -4.641 76.596 1.00 90.69 87 GLU A C 1
ATOM 672 O O . GLU A 1 87 ? -27.844 -4.719 77.702 1.00 90.69 87 GLU A O 1
ATOM 677 N N . PHE A 1 88 ? -28.039 -4.493 75.483 1.00 89.69 88 PHE A N 1
ATOM 678 C CA . PHE A 1 88 ? -29.502 -4.436 75.506 1.00 89.69 88 PHE A CA 1
ATOM 679 C C . PHE A 1 88 ? -30.114 -5.710 76.117 1.00 89.69 88 PHE A C 1
ATOM 681 O O . PHE A 1 88 ? -30.957 -5.644 77.016 1.00 89.69 88 PHE A O 1
ATOM 688 N N . LYS A 1 89 ? -29.657 -6.897 75.687 1.00 85.19 89 LYS A N 1
ATOM 689 C CA . LYS A 1 89 ? -30.116 -8.181 76.248 1.00 85.19 89 LYS A CA 1
ATOM 690 C C . LYS A 1 89 ? -29.824 -8.295 77.745 1.00 85.19 89 LYS A C 1
ATOM 692 O O . LYS A 1 89 ? -30.652 -8.839 78.475 1.00 85.19 89 LYS A O 1
ATOM 697 N N . LYS A 1 90 ? -28.673 -7.798 78.197 1.00 85.75 90 LYS A N 1
ATOM 698 C CA . LYS A 1 90 ? -28.251 -7.800 79.601 1.00 85.75 90 LYS A CA 1
ATOM 699 C C . LYS A 1 90 ? -29.089 -6.834 80.442 1.00 85.75 90 LYS A C 1
ATOM 701 O O . LYS A 1 90 ? -29.629 -7.249 81.462 1.00 85.75 90 LYS A O 1
ATOM 706 N N . GLN A 1 91 ? -29.255 -5.588 79.998 1.00 86.06 91 GLN A N 1
ATOM 707 C CA . GLN A 1 91 ? -30.023 -4.553 80.704 1.00 86.06 91 GLN A CA 1
ATOM 708 C C . GLN A 1 91 ? -31.509 -4.913 80.840 1.00 86.06 91 GLN A C 1
ATOM 710 O O . GLN A 1 91 ? -32.110 -4.662 81.882 1.00 86.06 91 GLN A O 1
ATOM 715 N N . HIS A 1 92 ? -32.096 -5.556 79.826 1.00 82.19 92 HIS A N 1
ATOM 716 C CA . HIS A 1 92 ? -33.518 -5.928 79.814 1.00 82.19 92 HIS A CA 1
ATOM 717 C C . HIS A 1 92 ? -33.788 -7.407 80.150 1.00 82.19 92 HIS A C 1
ATOM 719 O O . HIS A 1 92 ? -34.907 -7.899 79.954 1.00 82.19 92 HIS A O 1
ATOM 725 N N . ASN A 1 93 ? -32.774 -8.116 80.664 1.00 73.75 93 ASN A N 1
ATOM 726 C CA . ASN A 1 93 ? -32.837 -9.512 81.102 1.00 73.75 93 ASN A CA 1
ATOM 727 C C . ASN A 1 93 ? -33.484 -10.449 80.055 1.00 73.75 93 ASN A C 1
ATOM 729 O O . ASN A 1 93 ? -34.427 -11.190 80.324 1.00 73.75 93 ASN A O 1
ATOM 733 N N . VAL A 1 94 ? -33.016 -10.359 78.808 1.00 69.88 94 VAL A N 1
ATOM 734 C CA . VAL A 1 94 ? -33.504 -11.117 77.636 1.00 69.88 94 VAL A CA 1
ATOM 735 C C . VAL A 1 94 ? -32.712 -12.402 77.389 1.00 69.88 94 VAL A C 1
ATOM 737 O O . VAL A 1 94 ? -32.952 -13.123 76.428 1.00 69.88 94 VAL A O 1
ATOM 740 N N . LEU A 1 95 ? -31.775 -12.726 78.277 1.00 61.81 95 LEU A N 1
ATOM 741 C CA . LEU A 1 95 ? -30.873 -13.865 78.114 1.00 61.81 95 LEU A CA 1
ATOM 742 C C . LEU A 1 95 ? -31.535 -15.224 78.403 1.00 61.81 95 LEU A C 1
ATOM 744 O O . LEU A 1 95 ? -31.089 -16.225 77.856 1.00 61.81 95 LEU A O 1
ATOM 748 N N . SER A 1 96 ? -32.588 -15.272 79.226 1.00 56.56 96 SER A N 1
ATOM 749 C CA . SER A 1 96 ? -33.207 -16.527 79.689 1.00 56.56 96 SER A CA 1
ATOM 750 C C . SER A 1 96 ? -34.534 -16.880 79.010 1.00 56.56 96 SER A C 1
ATOM 752 O O . SER A 1 96 ? -34.894 -18.053 78.963 1.00 56.56 96 SER A O 1
ATOM 754 N N . VAL A 1 97 ? -35.262 -15.896 78.469 1.00 64.50 97 VAL A N 1
ATOM 755 C CA . VAL A 1 97 ? -36.561 -16.093 77.802 1.00 64.50 97 VAL A CA 1
ATOM 756 C C . VAL A 1 97 ? -36.657 -15.140 76.610 1.00 64.50 97 VAL A C 1
ATOM 758 O O . VAL A 1 97 ? -36.476 -13.924 76.779 1.00 64.50 97 VAL A O 1
ATOM 761 N N . SER A 1 98 ? -36.947 -15.680 75.417 1.00 69.81 98 SER A N 1
ATOM 762 C CA . SER A 1 98 ? -37.131 -14.875 74.201 1.00 69.81 98 SER A CA 1
ATOM 763 C C . SER A 1 98 ? -38.217 -13.816 74.422 1.00 69.81 98 SER A C 1
ATOM 765 O O . SER A 1 98 ? -39.181 -14.031 75.164 1.00 69.81 98 SER A O 1
ATOM 767 N N . VAL A 1 99 ? -38.044 -12.636 73.821 1.00 71.75 99 VAL A N 1
ATOM 768 C CA . VAL A 1 99 ? -39.036 -11.550 73.923 1.00 71.75 99 VAL A CA 1
ATOM 769 C C . VAL A 1 99 ? -40.385 -12.011 73.370 1.00 71.75 99 VAL A C 1
ATOM 771 O O . VAL A 1 99 ? -41.415 -11.737 73.975 1.00 71.75 99 VAL A O 1
ATOM 774 N N . GLU A 1 100 ? -40.354 -12.814 72.306 1.00 73.12 100 GLU A N 1
ATOM 775 C CA . GLU A 1 100 ? -41.515 -13.451 71.683 1.00 73.12 100 GLU A CA 1
ATOM 776 C C . GLU A 1 100 ? -42.283 -14.365 72.654 1.00 73.12 100 GLU A C 1
ATOM 778 O O . GLU A 1 100 ? -43.500 -14.251 72.778 1.00 73.12 100 GLU A O 1
ATOM 783 N N . ASN A 1 101 ? -41.592 -15.199 73.443 1.00 79.25 101 ASN A N 1
ATOM 784 C CA . ASN A 1 101 ? -42.255 -16.041 74.446 1.00 79.25 101 ASN A CA 1
ATOM 785 C C . ASN A 1 101 ? -42.894 -15.206 75.563 1.00 79.25 101 ASN A C 1
ATOM 787 O O . ASN A 1 101 ? -43.986 -15.531 76.023 1.00 79.25 101 ASN A O 1
ATOM 791 N N . ARG A 1 102 ? -42.245 -14.110 75.984 1.00 78.75 102 ARG A N 1
ATOM 792 C CA . ARG A 1 102 ? -42.831 -13.174 76.958 1.00 78.75 102 ARG A CA 1
ATOM 793 C C . ARG A 1 102 ? -44.039 -12.430 76.396 1.00 78.75 102 ARG A C 1
ATOM 795 O O . ARG A 1 102 ? -44.988 -12.209 77.138 1.00 78.75 102 ARG A O 1
ATOM 802 N N . GLN A 1 103 ? -44.019 -12.062 75.116 1.00 78.69 103 GLN A N 1
ATOM 803 C CA . GLN A 1 103 ? -45.170 -11.459 74.445 1.00 78.69 103 GLN A CA 1
ATOM 804 C C . GLN A 1 103 ? -46.342 -12.433 74.370 1.00 78.69 103 GLN A C 1
ATOM 806 O O . GLN A 1 103 ? -47.457 -12.043 74.700 1.00 78.69 103 GLN A O 1
ATOM 811 N N . ASN A 1 104 ? -46.089 -13.688 73.995 1.00 83.25 104 ASN A N 1
ATOM 812 C CA . ASN A 1 104 ? -47.130 -14.708 73.896 1.00 83.25 104 ASN A CA 1
ATOM 813 C C . ASN A 1 104 ? -47.774 -14.995 75.257 1.00 83.25 104 ASN A C 1
ATOM 815 O O . ASN A 1 104 ? -48.997 -14.963 75.356 1.00 83.25 104 ASN A O 1
ATOM 819 N N . LEU A 1 105 ? -46.966 -15.176 76.309 1.00 84.62 105 LEU A N 1
ATOM 820 C CA . LEU A 1 105 ? -47.467 -15.394 77.669 1.00 84.62 105 LEU A CA 1
ATOM 821 C C . LEU A 1 105 ? -48.309 -14.205 78.158 1.00 84.62 105 LEU A C 1
ATOM 823 O O . LEU A 1 105 ? -49.411 -14.378 78.662 1.00 84.62 105 LEU A O 1
ATOM 827 N N . LEU A 1 106 ? -47.818 -12.980 77.959 1.00 85.50 106 LEU A N 1
ATOM 828 C CA . LEU A 1 106 ? -48.509 -11.773 78.412 1.00 85.50 106 LEU A CA 1
ATOM 829 C C . LEU A 1 106 ? -49.778 -11.488 77.587 1.00 85.50 106 LEU A C 1
ATOM 831 O O . LEU A 1 106 ? -50.759 -10.967 78.113 1.00 85.50 106 LEU A O 1
ATOM 835 N N . ALA A 1 107 ? -49.795 -11.851 76.302 1.00 84.56 107 ALA A N 1
ATOM 836 C CA . ALA A 1 107 ? -50.993 -11.794 75.468 1.00 84.56 107 ALA A CA 1
ATOM 837 C C . ALA A 1 107 ? -52.058 -12.812 75.913 1.00 84.56 107 ALA A C 1
ATOM 839 O O . ALA A 1 107 ? -53.249 -12.497 75.871 1.00 84.56 107 ALA A O 1
ATOM 840 N N . GLU A 1 108 ? -51.641 -14.002 76.353 1.00 87.25 108 GLU A N 1
ATOM 841 C CA . GLU A 1 108 ? -52.515 -15.025 76.934 1.00 87.25 108 GLU A CA 1
ATOM 842 C C . GLU A 1 108 ? -53.101 -14.560 78.277 1.00 87.25 108 GLU A C 1
ATOM 844 O O . GLU A 1 108 ? -54.319 -14.579 78.437 1.00 87.25 108 GLU A O 1
ATOM 849 N N . GLU A 1 109 ? -52.278 -14.000 79.171 1.00 85.88 109 GLU A N 1
ATOM 850 C CA . GLU A 1 109 ? -52.734 -13.390 80.433 1.00 85.88 109 GLU A CA 1
ATOM 851 C C . GLU A 1 109 ? -53.741 -12.250 80.200 1.00 85.88 109 GLU A C 1
ATOM 853 O O . GLU A 1 109 ? -54.781 -12.182 80.855 1.00 85.88 109 GLU A O 1
ATOM 858 N N . ILE A 1 110 ? -53.475 -11.348 79.243 1.00 86.81 110 ILE A N 1
ATOM 859 C CA . ILE A 1 110 ? -54.411 -10.264 78.894 1.00 86.81 110 ILE A CA 1
ATOM 860 C C . ILE A 1 110 ? -55.738 -10.836 78.385 1.00 86.81 110 ILE A C 1
ATOM 862 O O . ILE A 1 110 ? -56.798 -10.303 78.724 1.00 86.81 110 ILE A O 1
ATOM 866 N N . ARG A 1 111 ? -55.698 -11.894 77.566 1.00 88.62 111 ARG A N 1
ATOM 867 C CA . ARG A 1 111 ? -56.908 -12.552 77.061 1.00 88.62 111 ARG A CA 1
ATOM 868 C C . ARG A 1 111 ? -57.714 -13.156 78.208 1.00 88.62 111 ARG A C 1
ATOM 870 O O . ARG A 1 111 ? -58.900 -12.858 78.313 1.00 88.62 111 ARG A O 1
ATOM 877 N N . GLU A 1 112 ? -57.060 -13.889 79.104 1.00 89.94 112 GLU A N 1
ATOM 878 C CA . GLU A 1 112 ? -57.695 -14.487 80.279 1.00 89.94 112 GLU A CA 1
ATOM 879 C C . GLU A 1 112 ? -58.314 -13.421 81.202 1.00 89.94 112 GLU A C 1
ATOM 881 O O . GLU A 1 112 ? -59.451 -13.561 81.657 1.00 89.94 112 GLU A O 1
ATOM 886 N N . TYR A 1 113 ? -57.616 -12.306 81.449 1.00 90.12 113 TYR A N 1
ATOM 887 C CA . TYR A 1 113 ? -58.172 -11.201 82.234 1.00 90.12 113 TYR A CA 1
ATOM 888 C C . TYR A 1 113 ? -59.364 -10.530 81.549 1.00 90.12 113 TYR A C 1
ATOM 890 O O . TYR A 1 113 ? -60.306 -10.144 82.239 1.00 90.12 113 TYR A O 1
ATOM 898 N N . ASN A 1 114 ? -59.351 -10.390 80.219 1.00 88.75 114 ASN A N 1
ATOM 899 C CA . ASN A 1 114 ? -60.481 -9.838 79.468 1.00 88.75 114 ASN A CA 1
ATOM 900 C C . ASN A 1 114 ? -61.721 -10.738 79.558 1.00 88.75 114 ASN A C 1
ATOM 902 O O . ASN A 1 114 ? -62.823 -10.221 79.748 1.00 88.75 114 ASN A O 1
ATOM 906 N N . GLU A 1 115 ? -61.547 -12.056 79.449 1.00 91.81 115 GLU A N 1
ATOM 907 C CA . GLU A 1 115 ? -62.628 -13.040 79.587 1.00 91.81 115 GLU A CA 1
ATOM 908 C C . GLU A 1 115 ? -63.228 -12.984 80.996 1.00 91.81 115 GLU A C 1
ATOM 910 O O . GLU A 1 115 ? -64.400 -12.642 81.153 1.00 91.81 115 GLU A O 1
ATOM 915 N N . ARG A 1 116 ? -62.395 -13.137 82.035 1.00 91.88 116 ARG A N 1
ATOM 916 C CA . ARG A 1 116 ? -62.838 -13.062 83.438 1.00 91.88 116 ARG A CA 1
ATOM 917 C C . ARG A 1 116 ? -63.506 -11.724 83.784 1.00 91.88 116 ARG A C 1
ATOM 919 O O . ARG A 1 116 ? -64.462 -11.687 84.555 1.00 91.88 116 ARG A O 1
ATOM 926 N N . LEU A 1 117 ? -63.018 -10.606 83.237 1.00 92.12 117 LEU A N 1
ATOM 927 C CA . LEU A 1 117 ? -63.622 -9.287 83.460 1.00 92.12 117 LEU A CA 1
ATOM 928 C C . LEU A 1 117 ? -64.986 -9.171 82.780 1.00 92.12 117 LEU A C 1
ATOM 930 O O . LEU A 1 117 ? -65.880 -8.525 83.324 1.00 92.12 117 LEU A O 1
ATOM 934 N N . THR A 1 118 ? -65.146 -9.784 81.609 1.00 90.62 118 THR A N 1
ATOM 935 C CA . THR A 1 118 ? -66.424 -9.832 80.893 1.00 90.62 118 THR A CA 1
ATOM 936 C C . THR A 1 118 ? -67.448 -10.648 81.681 1.00 90.62 118 THR A C 1
ATOM 938 O O . THR A 1 118 ? -68.559 -10.161 81.891 1.00 90.62 118 THR A O 1
ATOM 941 N N . ASP A 1 119 ? -67.047 -11.802 82.218 1.00 91.75 119 ASP A N 1
ATOM 942 C CA . ASP A 1 119 ? -67.906 -12.656 83.049 1.00 91.75 119 ASP A CA 1
ATOM 943 C C . ASP A 1 119 ? -68.351 -11.945 84.336 1.00 91.75 119 ASP A C 1
ATOM 945 O O . ASP A 1 119 ? -69.541 -11.887 84.652 1.00 91.75 119 ASP A O 1
ATOM 949 N N . ILE A 1 120 ? -67.414 -11.321 85.061 1.00 92.38 120 ILE A N 1
ATOM 950 C CA . ILE A 1 120 ? -67.730 -10.583 86.295 1.00 92.38 120 ILE A CA 1
ATOM 951 C C . ILE A 1 120 ? -68.598 -9.354 86.011 1.00 92.38 120 ILE A C 1
ATOM 953 O O . ILE A 1 120 ? -69.503 -9.051 86.789 1.00 92.38 120 ILE A O 1
ATOM 957 N N . ARG A 1 121 ? -68.380 -8.654 84.891 1.00 93.38 121 ARG A N 1
ATOM 958 C CA . ARG A 1 121 ? -69.257 -7.551 84.470 1.00 93.38 121 ARG A CA 1
ATOM 959 C C . ARG A 1 121 ? -70.671 -8.029 84.179 1.00 93.38 121 ARG A C 1
ATOM 961 O O . ARG A 1 121 ? -71.613 -7.375 84.621 1.00 93.38 121 ARG A O 1
ATOM 968 N N . ALA A 1 122 ? -70.823 -9.152 83.479 1.00 91.62 122 ALA A N 1
ATOM 969 C CA . ALA A 1 122 ? -72.129 -9.754 83.235 1.00 91.62 122 ALA A CA 1
ATOM 970 C C . ALA A 1 122 ? -72.824 -10.108 84.561 1.00 91.62 122 ALA A C 1
ATOM 972 O O . ALA A 1 122 ? -73.974 -9.716 84.769 1.00 91.62 122 ALA A O 1
ATOM 973 N N . ARG A 1 123 ? -72.099 -10.728 85.505 1.00 90.25 123 ARG A N 1
ATOM 974 C CA . ARG A 1 123 ? -72.627 -11.055 86.839 1.00 90.25 123 ARG A CA 1
ATOM 975 C C . ARG A 1 123 ? -73.010 -9.816 87.649 1.00 90.25 123 ARG A C 1
ATOM 977 O O . ARG A 1 123 ? -74.051 -9.807 88.298 1.00 90.25 123 ARG A O 1
ATOM 984 N N . ARG A 1 124 ? -72.210 -8.747 87.599 1.00 91.12 124 ARG A N 1
ATOM 985 C CA . ARG A 1 124 ? -72.529 -7.468 88.253 1.00 91.12 124 ARG A CA 1
ATOM 986 C C . ARG A 1 124 ? -73.834 -6.885 87.714 1.00 91.12 124 ARG A C 1
ATOM 988 O O . ARG A 1 124 ? -74.680 -6.488 88.504 1.00 91.12 124 ARG A O 1
ATOM 995 N N . ILE A 1 125 ? -74.002 -6.860 86.390 1.00 90.12 125 ILE A N 1
ATOM 996 C CA . ILE A 1 125 ? -75.222 -6.364 85.731 1.00 90.12 125 ILE A CA 1
ATOM 997 C C . ILE A 1 125 ? -76.444 -7.188 86.170 1.00 90.12 125 ILE A C 1
ATOM 999 O O . ILE A 1 125 ? -77.491 -6.622 86.482 1.00 90.12 125 ILE A O 1
ATOM 1003 N N . GLU A 1 126 ? -76.308 -8.513 86.252 1.00 88.38 126 GLU A N 1
ATOM 1004 C CA . GLU A 1 126 ? -77.360 -9.415 86.738 1.00 88.38 126 GLU A CA 1
ATOM 1005 C C . GLU A 1 126 ? -77.731 -9.139 88.209 1.00 88.38 126 GLU A C 1
ATOM 1007 O O . GLU A 1 126 ? -78.913 -9.026 88.546 1.00 88.38 126 GLU A O 1
ATOM 1012 N N . LEU A 1 127 ? -76.734 -8.960 89.083 1.00 88.56 127 LEU A N 1
ATOM 1013 C CA . LEU A 1 127 ? -76.929 -8.636 90.501 1.00 88.56 127 LEU A CA 1
ATOM 1014 C C . LEU A 1 127 ? -77.532 -7.237 90.705 1.00 88.56 127 LEU A C 1
ATOM 1016 O O . LEU A 1 127 ? -78.421 -7.073 91.541 1.00 88.56 127 LEU A O 1
ATOM 1020 N N . GLU A 1 128 ? -77.115 -6.237 89.919 1.00 88.44 128 GLU A N 1
ATOM 1021 C CA . GLU A 1 128 ? -77.722 -4.896 89.899 1.00 88.44 128 GLU A CA 1
ATOM 1022 C C . GLU A 1 128 ? -79.210 -4.979 89.536 1.00 88.44 128 GLU A C 1
ATOM 1024 O O . GLU A 1 128 ? -80.051 -4.372 90.209 1.00 88.44 128 GLU A O 1
ATOM 1029 N N . ALA A 1 129 ? -79.553 -5.787 88.527 1.00 86.44 129 ALA A N 1
ATOM 1030 C CA . ALA A 1 129 ? -80.935 -6.040 88.138 1.00 86.44 129 ALA A CA 1
ATOM 1031 C C . ALA A 1 129 ? -81.723 -6.791 89.232 1.00 86.44 129 ALA A C 1
ATOM 1033 O O . ALA A 1 129 ? -82.859 -6.410 89.533 1.00 86.44 129 ALA A O 1
ATOM 1034 N N . ARG A 1 130 ? -81.142 -7.820 89.876 1.00 85.00 130 ARG A N 1
ATOM 1035 C CA . ARG A 1 130 ? -81.768 -8.556 91.001 1.00 85.00 130 ARG A CA 1
ATOM 1036 C C . ARG A 1 130 ? -82.052 -7.632 92.186 1.00 85.00 130 ARG A C 1
ATOM 1038 O O . ARG A 1 130 ? -83.172 -7.604 92.691 1.00 85.00 130 ARG A O 1
ATOM 1045 N N . LEU A 1 131 ? -81.081 -6.819 92.589 1.00 86.06 131 LEU A N 1
ATOM 1046 C CA . LEU A 1 131 ? -81.228 -5.862 93.685 1.00 86.06 131 LEU A CA 1
ATOM 1047 C C . LEU A 1 131 ? -82.262 -4.770 93.366 1.00 86.06 131 LEU A C 1
ATOM 1049 O O . LEU A 1 131 ? -83.032 -4.380 94.246 1.00 86.06 131 LEU A O 1
ATOM 1053 N N . GLY A 1 132 ? -82.324 -4.304 92.113 1.00 84.44 132 GLY A N 1
ATOM 1054 C CA . GLY A 1 132 ? -83.380 -3.409 91.632 1.00 84.44 132 GLY A CA 1
ATOM 1055 C C . GLY A 1 132 ? -84.780 -4.016 91.786 1.00 84.44 132 GLY A C 1
ATOM 1056 O O . GLY A 1 132 ? -85.677 -3.357 92.317 1.00 84.44 132 GLY A O 1
ATOM 1057 N N . ARG A 1 133 ? -84.945 -5.295 91.414 1.00 82.00 133 ARG A N 1
ATOM 1058 C CA . ARG A 1 133 ? -86.199 -6.053 91.584 1.00 82.00 133 ARG A CA 1
ATOM 1059 C C . ARG A 1 133 ? -86.586 -6.220 93.058 1.00 82.00 133 ARG A C 1
ATOM 1061 O O . ARG A 1 133 ? -87.722 -5.922 93.418 1.00 82.00 133 ARG A O 1
ATOM 1068 N N . LEU A 1 134 ? -85.656 -6.618 93.929 1.00 81.81 134 LEU A N 1
ATOM 1069 C CA . LEU A 1 134 ? -85.925 -6.799 95.366 1.00 81.81 134 LEU A CA 1
ATOM 1070 C C . LEU A 1 134 ? -86.295 -5.480 96.070 1.00 81.81 134 LEU A C 1
ATOM 1072 O O . LEU A 1 134 ? -87.209 -5.445 96.895 1.00 81.81 134 LEU A O 1
ATOM 1076 N N . LYS A 1 135 ? -85.645 -4.364 95.708 1.00 82.12 135 LYS A N 1
ATOM 1077 C CA . LYS A 1 135 ? -86.012 -3.029 96.215 1.00 82.12 135 LYS A CA 1
ATOM 1078 C C . LYS A 1 135 ? -87.417 -2.607 95.780 1.00 82.12 135 LYS A C 1
ATOM 1080 O O . LYS A 1 135 ? -88.139 -2.030 96.591 1.00 82.12 135 LYS A O 1
ATOM 1085 N N . ALA A 1 136 ? -87.808 -2.907 94.540 1.00 79.88 136 ALA A N 1
ATOM 1086 C CA . ALA A 1 136 ? -89.169 -2.677 94.057 1.00 79.88 136 ALA A CA 1
ATOM 1087 C C . ALA A 1 136 ? -90.197 -3.591 94.757 1.00 79.88 136 ALA A C 1
ATOM 1089 O O . ALA A 1 136 ? -91.297 -3.150 95.078 1.00 79.88 136 ALA A O 1
ATOM 1090 N N . ALA A 1 137 ? -89.830 -4.836 95.078 1.00 75.62 137 ALA A N 1
ATOM 1091 C CA . ALA A 1 137 ? -90.690 -5.761 95.822 1.00 75.62 137 ALA A CA 1
ATOM 1092 C C . ALA A 1 137 ? -90.978 -5.303 97.258 1.00 75.62 137 ALA A C 1
ATOM 1094 O O . ALA A 1 137 ? -92.066 -5.544 97.778 1.00 75.62 137 ALA A O 1
ATOM 1095 N N . ARG A 1 138 ? -90.033 -4.596 97.887 1.00 73.88 138 ARG A N 1
ATOM 1096 C CA . ARG A 1 138 ? -90.221 -4.017 99.221 1.00 73.88 138 ARG A CA 1
ATOM 1097 C C . ARG A 1 138 ? -91.248 -2.881 99.244 1.00 73.88 138 ARG A C 1
ATOM 1099 O O . ARG A 1 138 ? -91.984 -2.748 100.217 1.00 73.88 138 ARG A O 1
ATOM 1106 N N . SER A 1 139 ? -91.297 -2.044 98.204 1.00 71.00 139 SER A N 1
ATOM 1107 C CA . SER A 1 139 ? -92.237 -0.915 98.150 1.00 71.00 139 SER A CA 1
ATOM 1108 C C . SER A 1 139 ? -93.667 -1.345 97.814 1.00 71.00 139 SER A C 1
ATOM 1110 O O . SER A 1 139 ? -94.608 -0.664 98.222 1.00 71.00 139 SER A O 1
ATOM 1112 N N . GLN A 1 140 ? -93.850 -2.473 97.117 1.00 70.44 140 GLN A N 1
ATOM 1113 C CA . GLN A 1 140 ? -95.160 -3.056 96.809 1.00 70.44 140 GLN A CA 1
ATOM 1114 C C . GLN A 1 140 ? -95.129 -4.599 96.909 1.00 70.44 140 GLN A C 1
ATOM 1116 O O . GLN A 1 140 ? -94.941 -5.273 95.895 1.00 70.44 140 GLN A O 1
ATOM 1121 N N . PRO A 1 141 ? -95.382 -5.186 98.099 1.00 62.12 141 PRO A N 1
ATOM 1122 C CA . PRO A 1 141 ? -95.327 -6.641 98.316 1.00 62.12 141 PRO A CA 1
ATOM 1123 C C . PRO A 1 141 ? -96.345 -7.450 97.495 1.00 62.12 141 PRO A C 1
ATOM 1125 O O . PRO A 1 141 ? -96.179 -8.652 97.308 1.00 62.12 141 PRO A O 1
ATOM 1128 N N . GLU A 1 142 ? -97.411 -6.799 97.021 1.00 58.31 142 GLU A N 1
ATOM 1129 C CA . GLU A 1 142 ? -98.554 -7.438 96.354 1.00 58.31 142 GLU A CA 1
ATOM 1130 C C . GLU A 1 142 ? -98.473 -7.385 94.815 1.00 58.31 142 GLU A C 1
ATOM 1132 O O . GLU A 1 142 ? -99.168 -8.149 94.148 1.00 58.31 142 GLU A O 1
ATOM 1137 N N . ALA A 1 143 ? -97.624 -6.520 94.243 1.00 56.41 143 ALA A N 1
ATOM 1138 C CA . ALA A 1 143 ? -97.613 -6.218 92.805 1.00 56.41 143 ALA A CA 1
ATOM 1139 C C . ALA A 1 143 ? -96.531 -6.958 92.000 1.00 56.41 143 ALA A C 1
ATOM 1141 O O . ALA A 1 143 ? -96.527 -6.889 90.771 1.00 56.41 143 ALA A O 1
ATOM 1142 N N . VAL A 1 144 ? -95.609 -7.665 92.659 1.00 56.59 144 VAL A N 1
ATOM 1143 C CA . VAL A 1 144 ? -94.527 -8.366 91.956 1.00 56.59 144 VAL A CA 1
ATOM 1144 C C . VAL A 1 144 ? -95.034 -9.720 91.466 1.00 56.59 144 VAL A C 1
ATOM 1146 O O . VAL A 1 144 ? -95.178 -10.666 92.240 1.00 56.59 144 VAL A O 1
ATOM 1149 N N . GLN A 1 145 ? -95.352 -9.785 90.173 1.00 53.72 145 GLN A N 1
ATOM 1150 C CA . GLN A 1 145 ? -95.587 -11.038 89.462 1.00 53.72 145 GLN A CA 1
ATOM 1151 C C . GLN A 1 145 ? -94.264 -11.777 89.246 1.00 53.72 145 GLN A C 1
ATOM 1153 O O . GLN A 1 145 ? -93.256 -11.168 88.880 1.00 53.72 145 GLN A O 1
ATOM 1158 N N . ASP A 1 146 ? -94.315 -13.090 89.471 1.00 54.47 146 ASP A N 1
ATOM 1159 C CA . ASP A 1 146 ? -93.267 -14.064 89.175 1.00 54.47 146 ASP A CA 1
ATOM 1160 C C . ASP A 1 146 ? -92.565 -13.763 87.855 1.00 54.47 146 ASP A C 1
ATOM 1162 O O . ASP A 1 146 ? -93.153 -13.874 86.782 1.00 54.47 146 ASP A O 1
ATOM 1166 N N . THR A 1 147 ? -91.296 -13.384 87.947 1.00 46.41 147 THR A N 1
ATOM 1167 C CA . THR A 1 147 ? -90.375 -13.316 86.809 1.00 46.41 147 THR A CA 1
ATOM 1168 C C . THR A 1 147 ? -88.951 -13.562 87.301 1.00 46.41 147 THR A C 1
ATOM 1170 O O . THR A 1 147 ? -88.125 -12.655 87.363 1.00 46.41 147 THR A O 1
ATOM 1173 N N . ASP A 1 148 ? -88.713 -14.771 87.801 1.00 46.97 148 ASP A N 1
ATOM 1174 C CA . ASP A 1 148 ? -87.716 -15.731 87.297 1.00 46.97 148 ASP A CA 1
ATOM 1175 C C . ASP A 1 148 ? -87.606 -16.864 88.317 1.00 46.97 148 ASP A C 1
ATOM 1177 O O . ASP A 1 148 ? -87.325 -16.625 89.489 1.00 46.97 148 ASP A O 1
ATOM 1181 N N . GLY A 1 149 ? -87.851 -18.095 87.870 1.00 49.03 149 GLY A N 1
ATOM 1182 C CA . GLY A 1 149 ? -87.748 -19.277 88.713 1.00 49.03 149 GLY A CA 1
ATOM 1183 C C . GLY A 1 149 ? -86.312 -19.480 89.184 1.00 49.03 149 GLY A C 1
ATOM 1184 O O . GLY A 1 149 ? -85.442 -19.818 88.385 1.00 49.03 149 GLY A O 1
ATOM 1185 N N . GLY A 1 150 ? -86.072 -19.301 90.480 1.00 55.03 150 GLY A N 1
ATOM 1186 C CA . GLY A 1 150 ? -84.781 -19.617 91.073 1.00 55.03 150 GLY A CA 1
ATOM 1187 C C . GLY A 1 150 ? -84.577 -19.029 92.463 1.00 55.03 150 GLY A C 1
ATOM 1188 O O . GLY A 1 150 ? -84.400 -17.828 92.616 1.00 55.03 150 GLY A O 1
ATOM 1189 N N . GLU A 1 151 ? -84.505 -19.937 93.436 1.00 53.81 151 GLU A N 1
ATOM 1190 C CA . GLU A 1 151 ? -83.816 -19.841 94.735 1.00 53.81 151 GLU A CA 1
ATOM 1191 C C . GLU A 1 151 ? -84.558 -19.264 95.946 1.00 53.81 151 GLU A C 1
ATOM 1193 O O . GLU A 1 151 ? -84.378 -19.814 97.031 1.00 53.81 151 GLU A O 1
ATOM 1198 N N . ASP A 1 152 ? -85.472 -18.303 95.818 1.00 63.47 152 ASP A N 1
ATOM 1199 C CA . ASP A 1 152 ? -86.096 -17.702 97.015 1.00 63.47 152 ASP A CA 1
ATOM 1200 C C . ASP A 1 152 ? -87.394 -18.444 97.439 1.00 63.47 152 ASP A C 1
ATOM 1202 O O . ASP A 1 152 ? -88.459 -17.854 97.632 1.00 63.47 152 ASP A O 1
ATOM 1206 N N . SER A 1 153 ? -87.294 -19.776 97.595 1.00 66.38 153 SER A N 1
ATOM 1207 C CA . SER A 1 153 ? -88.403 -20.705 97.911 1.00 66.38 153 SER A CA 1
ATOM 1208 C C . SER A 1 153 ? -89.157 -20.363 99.204 1.00 66.38 153 SER A C 1
ATOM 1210 O O . SER A 1 153 ? -90.331 -20.715 99.339 1.00 66.38 153 SER A O 1
ATOM 1212 N N . GLU A 1 154 ? -88.501 -19.709 100.163 1.00 71.19 154 GLU A N 1
ATOM 1213 C CA . GLU A 1 154 ? -89.119 -19.286 101.425 1.00 71.19 154 GLU A CA 1
ATOM 1214 C C . GLU A 1 154 ? -89.971 -18.021 101.247 1.00 71.19 154 GLU A C 1
ATOM 1216 O O . GLU A 1 154 ? -91.074 -17.930 101.793 1.00 71.19 154 GLU A O 1
ATOM 1221 N N . LEU A 1 155 ? -89.528 -17.074 100.411 1.00 76.62 155 LEU A N 1
ATOM 1222 C CA . LEU A 1 155 ? -90.278 -15.851 100.122 1.00 76.62 155 LEU A CA 1
ATOM 1223 C C . LEU A 1 155 ? -91.572 -16.159 99.355 1.00 76.62 155 LEU A C 1
ATOM 1225 O O . LEU A 1 155 ? -92.622 -15.577 99.642 1.00 76.62 155 L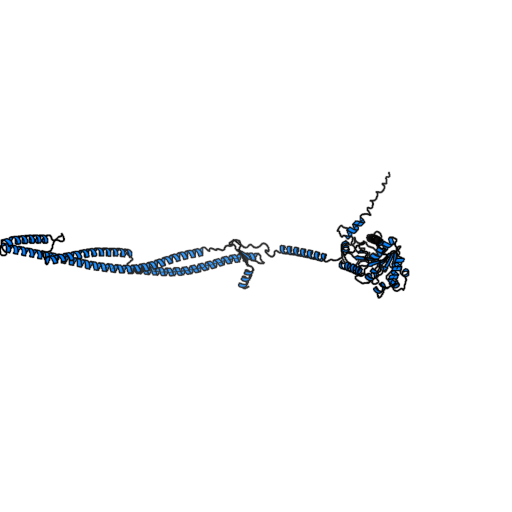EU A O 1
ATOM 1229 N N . ASP A 1 156 ? -91.518 -17.098 98.412 1.00 74.69 156 ASP A N 1
ATOM 1230 C CA . ASP A 1 156 ? -92.694 -17.526 97.651 1.00 74.69 156 ASP A CA 1
ATOM 1231 C C . ASP A 1 156 ? -93.683 -18.333 98.500 1.00 74.69 156 ASP A C 1
ATOM 1233 O O . ASP A 1 156 ? -94.903 -18.172 98.348 1.00 74.69 156 ASP A O 1
ATOM 1237 N N . ALA A 1 157 ? -93.191 -19.125 99.459 1.00 79.19 157 ALA A N 1
ATOM 1238 C CA . ALA A 1 157 ? -94.034 -19.785 100.452 1.00 79.19 157 ALA A CA 1
ATOM 1239 C C . ALA A 1 157 ? -94.787 -18.754 101.312 1.00 79.19 157 ALA A C 1
ATOM 1241 O O . ALA A 1 157 ? -96.017 -18.811 101.396 1.00 79.19 157 ALA A O 1
ATOM 1242 N N . LEU A 1 158 ? -94.086 -17.747 101.850 1.00 79.62 158 LEU A N 1
ATOM 1243 C CA . LEU A 1 158 ? -94.690 -16.671 102.647 1.00 79.62 158 LEU A CA 1
ATOM 1244 C C . LEU A 1 158 ? -95.684 -15.820 101.840 1.00 79.62 158 LEU A C 1
ATOM 1246 O O . LEU A 1 158 ? -96.747 -15.450 102.342 1.00 79.62 158 LEU A O 1
ATOM 1250 N N . ARG A 1 159 ? -95.390 -15.526 100.566 1.00 79.12 159 ARG A N 1
ATOM 1251 C CA . ARG A 1 159 ? -96.321 -14.826 99.659 1.00 79.12 159 ARG A CA 1
ATOM 1252 C C . ARG A 1 159 ? -97.582 -15.641 99.387 1.00 79.12 159 ARG A C 1
ATOM 1254 O O . ARG A 1 159 ? -98.676 -15.076 99.330 1.00 79.12 159 ARG A O 1
ATOM 1261 N N . THR A 1 160 ? -97.445 -16.953 99.217 1.00 81.00 160 THR A N 1
ATOM 1262 C CA . THR A 1 160 ? -98.579 -17.863 99.004 1.00 81.00 160 THR A CA 1
ATOM 1263 C C . THR A 1 160 ? -99.441 -17.959 100.259 1.00 81.00 160 THR A C 1
ATOM 1265 O O . THR A 1 160 ? -100.668 -17.850 100.178 1.00 81.00 160 THR A O 1
ATOM 1268 N N . GLU A 1 161 ? -98.811 -18.060 101.429 1.00 82.00 161 GLU A N 1
ATOM 1269 C CA . GLU A 1 161 ? -99.490 -18.052 102.722 1.00 82.00 161 GLU A CA 1
ATOM 1270 C C . GLU A 1 161 ? -100.236 -16.730 102.955 1.00 82.00 161 GLU A C 1
ATOM 1272 O O . GLU A 1 161 ? -101.429 -16.746 103.276 1.00 82.00 161 GLU A O 1
ATOM 1277 N N . LEU A 1 162 ? -99.597 -15.589 102.665 1.00 81.75 162 LEU A N 1
ATOM 1278 C CA . LEU A 1 162 ? -100.213 -14.261 102.722 1.00 81.75 162 LEU A CA 1
ATOM 1279 C C . LEU A 1 162 ? -101.451 -14.169 101.819 1.00 81.75 162 LEU A C 1
ATOM 1281 O O . LEU A 1 162 ? -102.504 -13.709 102.266 1.00 81.75 162 LEU A O 1
ATOM 1285 N N . ARG A 1 163 ? -101.350 -14.627 100.563 1.00 81.38 163 ARG A N 1
ATOM 1286 C CA . ARG A 1 163 ? -102.484 -14.665 99.620 1.00 81.38 163 ARG A CA 1
ATOM 1287 C C . ARG A 1 163 ? -103.626 -15.534 100.154 1.00 81.38 163 ARG A C 1
ATOM 1289 O O . ARG A 1 163 ? -104.788 -15.128 100.061 1.00 81.38 163 ARG A O 1
ATOM 1296 N N . SER A 1 164 ? -103.318 -16.686 100.756 1.00 84.38 164 SER A N 1
ATOM 1297 C CA . SER A 1 164 ? -104.328 -17.578 101.345 1.00 84.38 164 SER A CA 1
ATOM 1298 C C . SER A 1 164 ? -105.068 -16.908 102.512 1.00 84.38 164 SER A C 1
ATOM 1300 O O . SER A 1 164 ? -106.298 -16.842 102.506 1.00 84.38 164 SER A O 1
ATOM 1302 N N . LYS A 1 165 ? -104.331 -16.286 103.442 1.00 83.56 165 LYS A N 1
ATOM 1303 C CA . LYS A 1 165 ? -104.875 -15.608 104.626 1.00 83.56 165 LYS A CA 1
ATOM 1304 C C . LYS A 1 165 ? -105.638 -14.336 104.272 1.00 83.56 165 LYS A C 1
ATOM 1306 O O . LYS A 1 165 ? -106.671 -14.040 104.871 1.00 83.56 165 LYS A O 1
ATOM 1311 N N . MET A 1 166 ? -105.194 -13.597 103.254 1.00 79.81 166 MET A N 1
ATOM 1312 C CA . MET A 1 166 ? -105.949 -12.466 102.705 1.00 79.81 166 MET A CA 1
ATOM 1313 C C . MET A 1 166 ? -107.286 -12.905 102.107 1.00 79.81 166 MET A C 1
ATOM 1315 O O . MET A 1 166 ? -108.295 -12.234 102.332 1.00 79.81 166 MET A O 1
ATOM 1319 N N . THR A 1 167 ? -107.304 -14.030 101.387 1.00 81.00 167 THR A N 1
ATOM 1320 C CA . THR A 1 167 ? -108.529 -14.612 100.819 1.00 81.00 167 THR A CA 1
ATOM 1321 C C . THR A 1 167 ? -109.468 -15.095 101.930 1.00 81.00 167 THR A C 1
ATOM 1323 O O . THR A 1 167 ? -110.665 -14.799 101.905 1.00 81.00 167 THR A O 1
ATOM 1326 N N . GLU A 1 168 ? -108.926 -15.753 102.959 1.00 80.69 168 GLU A N 1
ATOM 1327 C CA . GLU A 1 168 ? -109.667 -16.193 104.145 1.00 80.69 168 GLU A CA 1
ATOM 1328 C C . GLU A 1 168 ? -110.293 -15.000 104.887 1.00 80.69 168 GLU A C 1
ATOM 1330 O O . GLU A 1 168 ? -111.508 -14.981 105.115 1.00 80.69 168 GLU A O 1
ATOM 1335 N N . ARG A 1 169 ? -109.513 -13.939 105.145 1.00 80.19 169 ARG A N 1
ATOM 1336 C CA . ARG A 1 169 ? -110.014 -12.678 105.716 1.00 80.19 169 ARG A CA 1
ATOM 1337 C C . ARG A 1 169 ? -111.107 -12.061 104.849 1.00 80.19 169 ARG A C 1
ATOM 1339 O O . ARG A 1 169 ? -112.129 -11.652 105.392 1.00 80.19 169 ARG A O 1
ATOM 1346 N N . ALA A 1 170 ? -110.915 -11.977 103.532 1.00 76.44 170 ALA A N 1
ATOM 1347 C CA . ALA A 1 170 ? -111.906 -11.406 102.619 1.00 76.44 170 ALA A CA 1
ATOM 1348 C C . ALA A 1 170 ? -113.239 -12.174 102.681 1.00 76.44 170 ALA A C 1
ATOM 1350 O O . ALA A 1 170 ? -114.300 -11.557 102.723 1.00 76.44 170 ALA A O 1
ATOM 1351 N N . SER A 1 171 ? -113.191 -13.507 102.783 1.00 80.06 171 SER A N 1
ATOM 1352 C CA . SER A 1 171 ? -114.389 -14.349 102.902 1.00 80.06 171 SER A CA 1
ATOM 1353 C C . SER A 1 171 ? -115.112 -14.218 104.255 1.00 80.06 171 SER A C 1
ATOM 1355 O O . SER A 1 171 ? -116.344 -14.272 104.310 1.00 80.06 171 SER A O 1
ATOM 1357 N N . LEU A 1 172 ? -114.366 -14.019 105.350 1.00 74.19 172 LEU A N 1
ATOM 1358 C CA . LEU A 1 172 ? -114.902 -13.879 106.709 1.00 74.19 172 LEU A CA 1
ATOM 1359 C C . LEU A 1 172 ? -115.397 -12.456 107.003 1.00 74.19 172 LEU A C 1
ATOM 1361 O O . LEU A 1 172 ? -116.388 -12.296 107.718 1.00 74.19 172 LEU A O 1
ATOM 1365 N N . ALA A 1 173 ? -114.768 -11.435 106.412 1.00 72.12 173 ALA A N 1
ATOM 1366 C CA . ALA A 1 173 ? -115.161 -10.029 106.533 1.00 72.12 173 ALA A CA 1
ATOM 1367 C C . ALA A 1 173 ? -116.578 -9.766 105.999 1.00 72.12 173 ALA A C 1
ATOM 1369 O O . ALA A 1 173 ? -117.328 -9.008 106.612 1.00 72.12 173 ALA A O 1
ATOM 1370 N N . VAL A 1 174 ? -116.975 -10.456 104.922 1.00 74.00 174 VAL A N 1
ATOM 1371 C CA . VAL A 1 174 ? -118.334 -10.390 104.351 1.00 74.00 174 VAL A CA 1
ATOM 1372 C C . VAL A 1 174 ? -119.399 -10.905 105.329 1.00 74.00 174 VAL A C 1
ATOM 1374 O O . VAL A 1 174 ? -120.535 -10.442 105.294 1.00 74.00 174 VAL A O 1
ATOM 1377 N N . ARG A 1 175 ? -119.052 -11.858 106.207 1.00 66.00 175 ARG A N 1
ATOM 1378 C CA . ARG A 1 175 ? -120.006 -12.525 107.109 1.00 66.00 175 ARG A CA 1
ATOM 1379 C C . ARG A 1 175 ? -120.088 -11.928 108.512 1.00 66.00 175 ARG A C 1
ATOM 1381 O O . ARG A 1 175 ? -121.176 -11.916 109.077 1.00 66.00 175 ARG A O 1
ATOM 1388 N N . TYR A 1 176 ? -118.972 -11.481 109.088 1.00 66.75 176 TYR A N 1
ATOM 1389 C CA . TYR A 1 176 ? -118.898 -11.149 110.520 1.00 66.75 176 TYR A CA 1
ATOM 1390 C C . TYR A 1 176 ? -118.573 -9.677 110.830 1.00 66.75 176 TYR A C 1
ATOM 1392 O O . TYR A 1 176 ? -118.593 -9.298 112.000 1.00 66.75 176 TYR A O 1
ATOM 1400 N N . GLY A 1 177 ? -118.327 -8.836 109.816 1.00 66.56 177 GLY A N 1
ATOM 1401 C CA . GLY A 1 177 ? -117.990 -7.418 109.997 1.00 66.56 177 GLY A CA 1
ATOM 1402 C C . GLY A 1 177 ? -116.594 -7.188 110.599 1.00 66.56 177 GLY A C 1
ATOM 1403 O O . GLY A 1 177 ? -116.012 -8.055 111.243 1.00 66.56 177 GLY A O 1
ATOM 1404 N N . ASP A 1 178 ? -116.021 -6.002 110.389 1.00 70.00 178 ASP A N 1
ATOM 1405 C CA . ASP A 1 178 ? -114.583 -5.727 110.579 1.00 70.00 178 ASP A CA 1
ATOM 1406 C C . ASP A 1 178 ? -114.032 -5.857 112.020 1.00 70.00 178 ASP A C 1
ATOM 1408 O O . ASP A 1 178 ? -112.810 -5.857 112.211 1.00 70.00 178 ASP A O 1
ATOM 1412 N N . SER A 1 179 ? -114.915 -5.954 113.022 1.00 64.19 179 SER A N 1
ATOM 1413 C CA . SER A 1 179 ? -114.601 -5.909 114.462 1.00 64.19 179 SER A CA 1
ATOM 1414 C C . SER A 1 179 ? -114.729 -7.259 115.185 1.00 64.19 179 SER A C 1
ATOM 1416 O O . SER A 1 179 ? -114.572 -7.314 116.403 1.00 64.19 179 SER A O 1
ATOM 1418 N N . HIS A 1 180 ? -115.027 -8.352 114.473 1.00 71.88 180 HIS A N 1
ATOM 1419 C CA . HIS A 1 180 ? -115.171 -9.679 115.080 1.00 71.88 180 HIS A CA 1
ATOM 1420 C C . HIS A 1 180 ? -113.812 -10.227 115.576 1.00 71.88 180 HIS A C 1
ATOM 1422 O O . HIS A 1 180 ? -112.823 -10.109 114.846 1.00 71.88 180 HIS A O 1
ATOM 1428 N N . PRO A 1 181 ? -113.738 -10.901 116.746 1.00 75.06 181 PRO A N 1
ATOM 1429 C CA . PRO A 1 181 ? -112.480 -11.389 117.330 1.00 75.06 181 PRO A CA 1
ATOM 1430 C C . PRO A 1 181 ? -111.603 -12.193 116.357 1.00 75.06 181 PRO A C 1
ATOM 1432 O O . PRO A 1 181 ? -110.409 -11.940 116.249 1.00 75.06 181 PRO A O 1
ATOM 1435 N N . LYS A 1 182 ? -112.214 -13.076 115.554 1.00 71.75 182 LYS A N 1
ATOM 1436 C CA . LYS A 1 182 ? -111.512 -13.871 114.525 1.00 71.75 182 LYS A CA 1
ATOM 1437 C C . LYS A 1 182 ? -110.908 -13.041 113.379 1.00 71.75 182 LYS A C 1
ATOM 1439 O O . LYS A 1 182 ? -109.907 -13.438 112.801 1.00 71.75 182 LYS A O 1
ATOM 1444 N N . ILE A 1 183 ? -111.496 -11.892 113.025 1.00 76.38 183 ILE A N 1
ATOM 1445 C CA . ILE A 1 183 ? -110.955 -11.000 111.978 1.00 76.38 183 ILE A CA 1
ATOM 1446 C C . ILE A 1 183 ? -109.793 -10.171 112.527 1.00 76.38 183 ILE A C 1
ATOM 1448 O O . ILE A 1 183 ? -108.853 -9.884 111.790 1.00 76.38 183 ILE A O 1
ATOM 1452 N N . LEU A 1 184 ? -109.833 -9.806 113.810 1.00 76.56 184 LEU A N 1
ATOM 1453 C CA . LEU A 1 184 ? -108.707 -9.170 114.499 1.00 76.56 184 LEU A CA 1
ATOM 1454 C C . LEU A 1 184 ? -107.516 -10.131 114.630 1.00 76.56 184 LEU A C 1
ATOM 1456 O O . LEU A 1 184 ? -106.390 -9.716 114.372 1.00 76.56 184 LEU A O 1
ATOM 1460 N N . GLU A 1 185 ? -107.772 -11.407 114.930 1.00 78.38 185 GLU A N 1
ATOM 1461 C CA . GLU A 1 185 ? -106.770 -12.484 114.924 1.00 78.38 185 GLU A CA 1
ATOM 1462 C C . GLU A 1 185 ? -106.131 -12.646 113.533 1.00 78.38 185 GLU A C 1
ATOM 1464 O O . GLU A 1 185 ? -104.922 -12.485 113.395 1.00 78.38 185 GLU A O 1
ATOM 1469 N N . LEU A 1 186 ? -106.939 -12.782 112.472 1.00 80.06 186 LEU A N 1
ATOM 1470 C CA . LEU A 1 186 ? -106.467 -12.814 111.076 1.00 80.06 186 LEU A CA 1
ATOM 1471 C C . LEU A 1 186 ? -105.732 -11.533 110.642 1.00 80.06 186 LEU A C 1
ATOM 1473 O O . LEU A 1 186 ? -104.785 -11.597 109.860 1.00 80.06 186 LEU A O 1
ATOM 1477 N N . LYS A 1 187 ? -106.148 -10.349 111.117 1.00 81.38 187 LYS A N 1
ATOM 1478 C CA . LYS A 1 187 ? -105.421 -9.086 110.883 1.00 81.38 187 LYS A CA 1
ATOM 1479 C C . LYS A 1 187 ? -104.042 -9.123 111.551 1.00 81.38 187 LYS A C 1
ATOM 1481 O O . LYS A 1 187 ? -103.085 -8.656 110.936 1.00 81.38 187 LYS A O 1
ATOM 1486 N N . GLY A 1 188 ? -103.943 -9.693 112.753 1.00 80.38 188 GLY A N 1
ATOM 1487 C CA . GLY A 1 188 ? -102.682 -9.943 113.452 1.00 80.38 188 GLY A CA 1
ATOM 1488 C C . GLY A 1 188 ? -101.785 -10.933 112.707 1.00 80.38 188 GLY A C 1
ATOM 1489 O O . GLY A 1 188 ? -100.620 -10.625 112.476 1.00 80.38 188 GLY A O 1
ATOM 1490 N N . GLU A 1 189 ? -102.337 -12.057 112.242 1.00 80.69 189 GLU A N 1
ATOM 1491 C CA . GLU A 1 189 ? -101.619 -13.057 111.435 1.00 80.69 189 GLU A CA 1
ATOM 1492 C C . GLU A 1 189 ? -101.098 -12.465 110.115 1.00 80.69 189 GLU A C 1
ATOM 1494 O O . GLU A 1 189 ? -99.925 -12.613 109.785 1.00 80.69 189 GLU A O 1
ATOM 1499 N N . ILE A 1 190 ? -101.926 -11.715 109.377 1.00 82.25 190 ILE A N 1
ATOM 1500 C CA . ILE A 1 190 ? -101.513 -11.048 108.128 1.00 82.25 190 ILE A CA 1
ATOM 1501 C C . ILE A 1 190 ? -100.427 -9.997 108.388 1.00 82.25 190 ILE A C 1
ATOM 1503 O O . ILE A 1 190 ? -99.511 -9.848 107.579 1.00 82.25 190 ILE A O 1
ATOM 1507 N N . ALA A 1 191 ? -100.520 -9.245 109.489 1.00 83.19 191 ALA A N 1
ATOM 1508 C CA . ALA A 1 191 ? -99.491 -8.281 109.868 1.00 83.19 191 ALA A CA 1
ATOM 1509 C C . ALA A 1 191 ? -98.174 -8.977 110.246 1.00 83.19 191 ALA A C 1
ATOM 1511 O O . ALA A 1 191 ? -97.110 -8.511 109.838 1.00 83.19 191 ALA A O 1
ATOM 1512 N N . ALA A 1 192 ? -98.240 -10.108 110.954 1.00 84.00 192 ALA A N 1
ATOM 1513 C CA . ALA A 1 192 ? -97.078 -10.932 111.265 1.00 84.00 192 ALA A CA 1
ATOM 1514 C C . ALA A 1 192 ? -96.415 -11.468 109.985 1.00 84.00 192 ALA A C 1
ATOM 1516 O O . ALA A 1 192 ? -95.233 -11.216 109.780 1.00 84.00 192 ALA A O 1
ATOM 1517 N N . ILE A 1 193 ? -97.184 -12.069 109.065 1.00 83.31 193 ILE A N 1
ATOM 1518 C CA . ILE A 1 193 ? -96.668 -12.583 107.781 1.00 83.31 193 ILE A CA 1
ATOM 1519 C C . ILE A 1 193 ? -96.070 -11.453 106.927 1.00 83.31 193 ILE A C 1
ATOM 1521 O O . ILE A 1 193 ? -95.004 -11.620 106.342 1.00 83.31 193 ILE A O 1
ATOM 1525 N N . ARG A 1 194 ? -96.698 -10.268 106.873 1.00 82.81 194 ARG A N 1
ATOM 1526 C CA . ARG A 1 194 ? -96.128 -9.093 106.179 1.00 82.81 194 ARG A CA 1
ATOM 1527 C C . ARG A 1 194 ? -94.797 -8.644 106.781 1.00 82.81 194 ARG A C 1
ATOM 1529 O O . ARG A 1 194 ? -93.921 -8.216 106.036 1.00 82.81 194 ARG A O 1
ATOM 1536 N N . THR A 1 195 ? -94.662 -8.728 108.102 1.00 83.69 195 THR A N 1
ATOM 1537 C CA . THR A 1 195 ? -93.421 -8.382 108.806 1.00 83.69 195 THR A CA 1
ATOM 1538 C C . THR A 1 195 ? -92.337 -9.416 108.496 1.00 83.69 195 THR A C 1
ATOM 1540 O O . THR A 1 195 ? -91.237 -9.029 108.120 1.00 83.69 195 THR A O 1
ATOM 1543 N N . SER A 1 196 ? -92.677 -10.711 108.511 1.00 83.25 196 SER A N 1
ATOM 1544 C CA . SER A 1 196 ? -91.786 -11.794 108.074 1.00 83.25 196 SER A CA 1
ATOM 1545 C C . SER A 1 196 ? -91.342 -11.641 106.614 1.00 83.25 196 SER A C 1
ATOM 1547 O O . SER A 1 196 ? -90.168 -11.826 106.323 1.00 83.25 196 SER A O 1
ATOM 1549 N N . ILE A 1 197 ? -92.233 -11.230 105.703 1.00 81.12 197 ILE A N 1
ATOM 1550 C CA . ILE A 1 197 ? -91.886 -10.946 104.299 1.00 81.12 197 ILE A CA 1
ATOM 1551 C C . ILE A 1 197 ? -90.943 -9.740 104.176 1.00 81.12 197 ILE A C 1
ATOM 1553 O O . ILE A 1 197 ? -89.997 -9.798 103.398 1.00 81.12 197 ILE A O 1
ATOM 1557 N N . ASP A 1 198 ? -91.172 -8.638 104.902 1.00 82.88 198 ASP A N 1
ATOM 1558 C CA . ASP A 1 198 ? -90.265 -7.475 104.860 1.00 82.88 198 ASP A CA 1
ATOM 1559 C C . ASP A 1 198 ? -88.892 -7.811 105.463 1.00 82.88 198 ASP A C 1
ATOM 1561 O O . ASP A 1 198 ? -87.876 -7.348 104.950 1.00 82.88 198 ASP A O 1
ATOM 1565 N N . ASP A 1 199 ? -88.836 -8.640 106.506 1.00 83.50 199 ASP A N 1
ATOM 1566 C CA . ASP A 1 199 ? -87.576 -9.089 107.105 1.00 83.50 199 ASP A CA 1
ATOM 1567 C C . ASP A 1 199 ? -86.818 -10.074 106.203 1.00 83.50 199 ASP A C 1
ATOM 1569 O O . ASP A 1 199 ? -85.598 -9.949 106.057 1.00 83.50 199 ASP A O 1
ATOM 1573 N N . GLU A 1 200 ? -87.528 -10.956 105.498 1.00 83.44 200 GLU A N 1
ATOM 1574 C CA . GLU A 1 200 ? -86.938 -11.829 104.481 1.00 83.44 200 GLU A CA 1
ATOM 1575 C C . GLU A 1 200 ? -86.422 -11.015 103.284 1.00 83.44 200 GLU A C 1
ATOM 1577 O O . GLU A 1 200 ? -85.259 -11.121 102.898 1.00 83.44 200 GLU A O 1
ATOM 1582 N N . ILE A 1 201 ? -87.220 -10.072 102.762 1.00 82.12 201 ILE A N 1
ATOM 1583 C CA . ILE A 1 201 ? -86.796 -9.162 101.685 1.00 82.12 201 ILE A CA 1
ATOM 1584 C C . ILE A 1 201 ? -85.605 -8.298 102.120 1.00 82.12 201 ILE A C 1
ATOM 1586 O O . ILE A 1 201 ? -84.701 -8.066 101.319 1.00 82.12 201 ILE A O 1
ATOM 1590 N N . LYS A 1 202 ? -85.550 -7.810 103.367 1.00 85.94 202 LYS A N 1
ATOM 1591 C CA . LYS A 1 202 ? -84.370 -7.090 103.887 1.00 85.94 202 LYS A CA 1
ATOM 1592 C C . LYS A 1 202 ? -83.135 -7.981 103.902 1.00 85.94 202 LYS A C 1
ATOM 1594 O O . LYS A 1 202 ? -82.058 -7.500 103.549 1.00 85.94 202 LYS A O 1
ATOM 1599 N N . THR A 1 203 ? -83.286 -9.238 104.309 1.00 85.81 203 THR A N 1
ATOM 1600 C CA . THR A 1 203 ? -82.194 -10.214 104.343 1.00 85.81 203 THR A CA 1
ATOM 1601 C C . THR A 1 203 ? -81.688 -10.491 102.929 1.00 85.81 203 THR A C 1
ATOM 1603 O O . THR A 1 203 ? -80.494 -10.336 102.678 1.00 85.81 203 THR A O 1
ATOM 1606 N N . LEU A 1 204 ? -82.586 -10.723 101.970 1.00 85.25 204 LEU A N 1
ATOM 1607 C CA . LEU A 1 204 ? -82.249 -10.916 100.555 1.00 85.25 204 LEU A CA 1
ATOM 1608 C C . LEU A 1 204 ? -81.646 -9.664 99.903 1.00 85.25 204 LEU A C 1
ATOM 1610 O O . LEU A 1 204 ? -80.685 -9.766 99.145 1.00 85.25 204 LEU A O 1
ATOM 1614 N N . ILE A 1 205 ? -82.149 -8.462 100.213 1.00 86.38 205 ILE A N 1
ATOM 1615 C CA . ILE A 1 205 ? -81.544 -7.199 99.752 1.00 86.38 205 ILE A CA 1
ATOM 1616 C C . ILE A 1 205 ? -80.129 -7.058 100.306 1.00 86.38 205 ILE A C 1
ATOM 1618 O O . ILE A 1 205 ? -79.252 -6.587 99.585 1.00 86.38 205 ILE A O 1
ATOM 1622 N N . LYS A 1 206 ? -79.904 -7.428 101.572 1.00 88.56 206 LYS A N 1
ATOM 1623 C CA . LYS A 1 206 ? -78.577 -7.382 102.186 1.00 88.56 206 LYS A CA 1
ATOM 1624 C C . LYS A 1 206 ? -77.629 -8.365 101.498 1.00 88.56 206 LYS A C 1
ATOM 1626 O O . LYS A 1 206 ? -76.557 -7.936 101.095 1.00 88.56 206 LYS A O 1
ATOM 1631 N N . ILE A 1 207 ? -78.057 -9.611 101.285 1.00 87.38 207 ILE A N 1
ATOM 1632 C CA . ILE A 1 207 ? -77.283 -10.632 100.560 1.00 87.38 207 ILE A CA 1
ATOM 1633 C C . ILE A 1 207 ? -76.947 -10.138 99.147 1.00 87.38 207 ILE A C 1
ATOM 1635 O O . ILE A 1 207 ? -75.779 -10.021 98.805 1.00 87.38 207 ILE A O 1
ATOM 1639 N N . ALA A 1 208 ? -77.941 -9.711 98.363 1.00 86.75 208 ALA A N 1
ATOM 1640 C CA . ALA A 1 208 ? -77.716 -9.216 97.003 1.00 86.75 208 ALA A CA 1
ATOM 1641 C C . ALA A 1 208 ? -76.853 -7.937 96.952 1.00 86.75 208 ALA A C 1
ATOM 1643 O O . ALA A 1 208 ? -76.143 -7.705 95.973 1.00 86.75 208 ALA A O 1
ATOM 1644 N N . ALA A 1 209 ? -76.918 -7.078 97.977 1.00 89.00 209 ALA A N 1
ATOM 1645 C CA . ALA A 1 209 ? -76.071 -5.890 98.081 1.00 89.00 209 ALA A CA 1
ATOM 1646 C C . ALA A 1 209 ? -74.621 -6.245 98.433 1.00 89.00 209 ALA A C 1
ATOM 1648 O O . ALA A 1 209 ? -73.703 -5.621 97.896 1.00 89.00 209 ALA A O 1
ATOM 1649 N N . ASP A 1 210 ? -74.425 -7.228 99.311 1.00 89.44 210 ASP A N 1
ATOM 1650 C CA . ASP A 1 210 ? -73.112 -7.754 99.669 1.00 89.44 210 ASP A CA 1
ATOM 1651 C C . ASP A 1 210 ? -72.484 -8.483 98.462 1.00 89.44 210 ASP A C 1
ATOM 1653 O O . ASP A 1 210 ? -71.351 -8.158 98.103 1.00 89.44 210 ASP A O 1
ATOM 1657 N N . ASP A 1 211 ? -73.247 -9.313 97.739 1.00 88.56 211 ASP A N 1
ATOM 1658 C CA . ASP A 1 211 ? -72.827 -9.975 96.491 1.00 88.56 211 ASP A CA 1
ATOM 1659 C C . ASP A 1 211 ? -72.452 -8.961 95.400 1.00 88.56 211 ASP A C 1
ATOM 1661 O O . ASP A 1 211 ? -71.440 -9.098 94.708 1.00 88.56 211 ASP A O 1
ATOM 1665 N N . LEU A 1 212 ? -73.253 -7.900 95.234 1.00 92.12 212 LEU A N 1
ATOM 1666 C CA . LEU A 1 212 ? -72.960 -6.841 94.269 1.00 92.12 212 LEU A CA 1
ATOM 1667 C C . LEU A 1 212 ? -71.669 -6.099 94.633 1.00 92.12 212 LEU A C 1
ATOM 1669 O O . LEU A 1 212 ? -70.857 -5.788 93.759 1.00 92.12 212 LEU A O 1
ATOM 1673 N N . LYS A 1 213 ? -71.471 -5.809 95.921 1.00 92.69 213 LYS A N 1
ATOM 1674 C CA . LYS A 1 213 ? -70.258 -5.158 96.419 1.00 92.69 213 LYS A CA 1
ATOM 1675 C C . LYS A 1 213 ? -69.034 -6.054 96.235 1.00 92.69 213 LYS A C 1
ATOM 1677 O O . LYS A 1 213 ? -67.969 -5.547 95.879 1.00 92.69 213 LYS A O 1
ATOM 1682 N N . GLU A 1 214 ? -69.179 -7.360 96.440 1.00 91.56 214 GLU A N 1
ATOM 1683 C CA . GLU A 1 214 ? -68.143 -8.348 96.151 1.00 91.56 214 GLU A CA 1
ATOM 1684 C C . GLU A 1 214 ? -67.799 -8.356 94.656 1.00 91.56 214 GLU A C 1
ATOM 1686 O O . GLU A 1 214 ? -66.641 -8.139 94.297 1.00 91.56 214 GLU A O 1
ATOM 1691 N N . ALA A 1 215 ? -68.797 -8.474 93.775 1.00 91.50 215 ALA A N 1
ATOM 1692 C CA . ALA A 1 215 ? -68.602 -8.437 92.326 1.00 91.50 215 ALA A CA 1
ATOM 1693 C C . ALA A 1 215 ? -67.926 -7.131 91.860 1.00 91.50 215 ALA A C 1
ATOM 1695 O O . ALA A 1 215 ? -67.000 -7.163 91.048 1.00 91.50 215 ALA A O 1
ATOM 1696 N N . GLN A 1 216 ? -68.317 -5.978 92.417 1.00 93.06 216 GLN A N 1
ATOM 1697 C CA . GLN A 1 216 ? -67.678 -4.680 92.158 1.00 93.06 216 GLN A CA 1
ATOM 1698 C C . GLN A 1 216 ? -66.227 -4.623 92.657 1.00 93.06 216 GLN A C 1
ATOM 1700 O O . GLN A 1 216 ? -65.366 -4.023 92.007 1.00 93.06 216 GLN A O 1
ATOM 1705 N N . ALA A 1 217 ? -65.923 -5.218 93.813 1.00 92.06 217 ALA A N 1
ATOM 1706 C CA . ALA A 1 217 ? -64.560 -5.288 94.330 1.00 92.06 217 ALA A CA 1
ATOM 1707 C C . ALA A 1 217 ? -63.671 -6.168 93.438 1.00 92.06 217 ALA A C 1
ATOM 1709 O O . ALA A 1 217 ? -62.549 -5.765 93.111 1.00 92.06 217 ALA A O 1
ATOM 1710 N N . VAL A 1 218 ? -64.194 -7.315 92.990 1.00 92.50 218 VAL A N 1
ATOM 1711 C CA . VAL A 1 218 ? -63.517 -8.219 92.050 1.00 92.50 218 VAL A CA 1
ATOM 1712 C C . VAL A 1 218 ? -63.283 -7.525 90.710 1.00 92.50 218 VAL A C 1
ATOM 1714 O O . VAL A 1 218 ? -62.149 -7.512 90.239 1.00 92.50 218 VAL A O 1
ATOM 1717 N N . GLU A 1 219 ? -64.290 -6.867 90.129 1.00 92.31 219 GLU A N 1
ATOM 1718 C CA . GLU A 1 219 ? -64.146 -6.132 88.865 1.00 92.31 219 GLU A CA 1
ATOM 1719 C C . GLU A 1 219 ? -63.076 -5.035 88.959 1.00 92.31 219 GLU A C 1
ATOM 1721 O O . GLU A 1 219 ? -62.209 -4.925 88.091 1.00 92.31 219 GLU A O 1
ATOM 1726 N N . ASN A 1 220 ? -63.094 -4.236 90.030 1.00 92.00 220 ASN A N 1
ATOM 1727 C CA . ASN A 1 220 ? -62.104 -3.182 90.245 1.00 92.00 220 ASN A CA 1
ATOM 1728 C C . ASN A 1 220 ? -60.691 -3.750 90.437 1.00 92.00 220 ASN A C 1
ATOM 1730 O O . ASN A 1 220 ? -59.715 -3.169 89.951 1.00 92.00 220 ASN A O 1
ATOM 1734 N N . GLY A 1 221 ? -60.563 -4.874 91.148 1.00 91.69 221 GLY A N 1
ATOM 1735 C CA . GLY A 1 221 ? -59.302 -5.597 91.292 1.00 91.69 221 GLY A CA 1
ATOM 1736 C C . GLY A 1 221 ? -58.781 -6.086 89.943 1.00 91.69 221 GLY A C 1
ATOM 1737 O O . GLY A 1 221 ? -57.637 -5.808 89.578 1.00 91.69 221 GLY A O 1
ATOM 1738 N N . LEU A 1 222 ? -59.647 -6.731 89.166 1.00 90.69 222 LEU A N 1
ATOM 1739 C CA . LEU A 1 222 ? -59.312 -7.323 87.878 1.00 90.69 222 LEU A CA 1
ATOM 1740 C C . LEU A 1 222 ? -59.004 -6.257 86.816 1.00 90.69 222 LEU A C 1
ATOM 1742 O O . LEU A 1 222 ? -58.016 -6.380 86.099 1.00 90.69 222 LEU A O 1
ATOM 1746 N N . SER A 1 223 ? -59.740 -5.141 86.789 1.00 90.38 223 SER A N 1
ATOM 1747 C CA . SER A 1 223 ? -59.447 -3.993 85.919 1.00 90.38 223 SER A CA 1
ATOM 1748 C C . SER A 1 223 ? -58.102 -3.332 86.252 1.00 90.38 223 SER A C 1
ATOM 1750 O O . SER A 1 223 ? -57.369 -2.910 85.354 1.00 90.38 223 SER A O 1
ATOM 1752 N N . LYS A 1 224 ? -57.706 -3.265 87.532 1.00 91.62 224 LYS A N 1
ATOM 1753 C CA . LYS A 1 224 ? -56.362 -2.787 87.912 1.00 91.62 224 LYS A CA 1
ATOM 1754 C C . LYS A 1 224 ? -55.264 -3.721 87.406 1.00 91.62 224 LYS A C 1
ATOM 1756 O O . LYS A 1 224 ? -54.235 -3.233 86.937 1.00 91.62 224 LYS A O 1
ATOM 1761 N N . VAL A 1 225 ? -55.464 -5.036 87.507 1.00 90.12 225 VAL A N 1
ATOM 1762 C CA . VAL A 1 225 ? -54.513 -6.042 87.007 1.00 90.12 225 VAL A CA 1
ATOM 1763 C C . VAL A 1 225 ? -54.428 -5.991 85.479 1.00 90.12 225 VAL A C 1
ATOM 1765 O O . VAL A 1 225 ? -53.326 -5.884 84.949 1.00 90.12 225 VAL A O 1
ATOM 1768 N N . GLN A 1 226 ? -55.563 -5.916 84.783 1.00 90.62 226 GLN A N 1
ATOM 1769 C CA . GLN A 1 226 ? -55.646 -5.739 83.330 1.00 90.62 226 GLN A CA 1
ATOM 1770 C C . GLN A 1 226 ? -54.886 -4.487 82.863 1.00 90.62 226 GLN A C 1
ATOM 1772 O O . GLN A 1 226 ? -54.049 -4.567 81.969 1.00 90.62 226 GLN A O 1
ATOM 1777 N N . ASN A 1 227 ? -55.112 -3.333 83.499 1.00 89.75 227 ASN A N 1
ATOM 1778 C CA . ASN A 1 227 ? -54.415 -2.090 83.152 1.00 89.75 227 ASN A CA 1
ATOM 1779 C C . ASN A 1 227 ? -52.896 -2.183 83.377 1.00 89.75 227 ASN A C 1
ATOM 1781 O O . ASN A 1 227 ? -52.116 -1.619 82.606 1.00 89.75 227 ASN A O 1
ATOM 1785 N N . LYS A 1 228 ? -52.454 -2.884 84.431 1.00 90.06 228 LYS A N 1
ATOM 1786 C CA . LYS A 1 228 ? -51.027 -3.158 84.661 1.00 90.06 228 LYS A CA 1
ATOM 1787 C C . LYS A 1 228 ? -50.458 -4.073 83.576 1.00 90.06 228 LYS A C 1
ATOM 1789 O O . LYS A 1 228 ? -49.404 -3.748 83.034 1.00 90.06 228 LYS A O 1
ATOM 1794 N N . ALA A 1 229 ? -51.164 -5.149 83.230 1.00 87.31 229 ALA A N 1
ATOM 1795 C CA . ALA A 1 229 ? -50.774 -6.074 82.169 1.00 87.31 229 ALA A CA 1
ATOM 1796 C C . ALA A 1 229 ? -50.690 -5.365 80.805 1.00 87.31 229 ALA A C 1
ATOM 1798 O O . ALA A 1 229 ? -49.690 -5.493 80.108 1.00 87.31 229 ALA A O 1
ATOM 1799 N N . GLN A 1 230 ? -51.659 -4.510 80.462 1.00 87.62 230 GLN A N 1
ATOM 1800 C CA . GLN A 1 230 ? -51.651 -3.737 79.215 1.00 87.62 230 GLN A CA 1
ATOM 1801 C C . GLN A 1 230 ? -50.470 -2.755 79.136 1.00 87.62 230 GLN A C 1
ATOM 1803 O O . GLN A 1 230 ? -49.816 -2.660 78.097 1.00 87.62 230 GLN A O 1
ATOM 1808 N N . LYS A 1 231 ? -50.148 -2.052 80.234 1.00 88.69 231 LYS A N 1
ATOM 1809 C CA . LYS A 1 231 ? -48.958 -1.182 80.302 1.00 88.69 231 LYS A CA 1
ATOM 1810 C C . LYS A 1 231 ? -47.659 -1.975 80.161 1.00 88.69 231 LYS A C 1
ATOM 1812 O O . LYS A 1 231 ? -46.769 -1.542 79.434 1.00 88.69 231 LYS A O 1
ATOM 1817 N N . ALA A 1 232 ? -47.564 -3.130 80.821 1.00 86.75 232 ALA A N 1
ATOM 1818 C CA . ALA A 1 232 ? -46.423 -4.030 80.683 1.00 86.75 232 ALA A CA 1
ATOM 1819 C C . ALA A 1 232 ? -46.282 -4.548 79.240 1.00 86.75 232 ALA A C 1
ATOM 1821 O O . ALA A 1 232 ? -45.171 -4.596 78.719 1.00 86.75 232 ALA A O 1
ATOM 1822 N N . GLY A 1 233 ? -47.397 -4.838 78.562 1.00 85.38 233 GLY A N 1
ATOM 1823 C CA . GLY A 1 233 ? -47.413 -5.208 77.146 1.00 85.38 233 GLY A CA 1
ATOM 1824 C C . GLY A 1 233 ? -46.926 -4.092 76.219 1.00 85.38 233 GLY A C 1
ATOM 1825 O O . GLY A 1 233 ? -46.142 -4.355 75.309 1.00 85.38 233 GLY A O 1
ATOM 1826 N N . MET A 1 234 ? -47.317 -2.837 76.468 1.00 86.38 234 MET A N 1
ATOM 1827 C CA . MET A 1 234 ? -46.828 -1.683 75.697 1.00 86.38 234 MET A CA 1
ATOM 1828 C C . MET A 1 234 ? -45.321 -1.445 75.880 1.00 86.38 234 MET A C 1
ATOM 1830 O O . MET A 1 234 ? -44.618 -1.232 74.894 1.00 86.38 234 MET A O 1
ATOM 1834 N N . ASP A 1 235 ? -44.814 -1.510 77.114 1.00 86.81 235 ASP A N 1
ATOM 1835 C CA . ASP A 1 235 ? -43.377 -1.383 77.410 1.00 86.81 235 ASP A CA 1
ATOM 1836 C C . ASP A 1 235 ? -42.570 -2.530 76.778 1.00 86.81 235 ASP A C 1
ATOM 1838 O O . ASP A 1 235 ? -41.533 -2.303 76.153 1.00 86.81 235 ASP A O 1
ATOM 1842 N N . LEU A 1 236 ? -43.087 -3.762 76.844 1.00 86.19 236 LEU A N 1
ATOM 1843 C CA . LEU A 1 236 ? -42.479 -4.915 76.183 1.00 86.19 236 LEU A CA 1
ATOM 1844 C C . LEU A 1 236 ? -42.443 -4.747 74.656 1.00 86.19 236 LEU A C 1
ATOM 1846 O O . LEU A 1 236 ? -41.437 -5.075 74.033 1.00 86.19 236 LEU A O 1
ATOM 1850 N N . ASN A 1 237 ? -43.501 -4.197 74.054 1.00 85.38 237 ASN A N 1
ATOM 1851 C CA . ASN A 1 237 ? -43.543 -3.908 72.621 1.00 85.38 237 ASN A CA 1
ATOM 1852 C C . ASN A 1 237 ? -42.512 -2.842 72.209 1.00 85.38 237 ASN A C 1
ATOM 1854 O O . ASN A 1 237 ? -41.821 -3.011 71.207 1.00 85.38 237 ASN A O 1
ATOM 1858 N N . LEU A 1 238 ? -42.353 -1.768 72.991 1.00 86.75 238 LEU A N 1
ATOM 1859 C CA . LEU A 1 238 ? -41.322 -0.753 72.732 1.00 86.75 238 LEU A CA 1
ATOM 1860 C C . LEU A 1 238 ? -39.909 -1.351 72.791 1.00 86.75 238 LEU A C 1
ATOM 1862 O O . LEU A 1 238 ? -39.087 -1.078 71.914 1.00 86.75 238 LEU A O 1
ATOM 1866 N N . ARG A 1 239 ? -39.645 -2.219 73.775 1.00 86.81 239 ARG A N 1
ATOM 1867 C CA . ARG A 1 239 ? -38.371 -2.946 73.882 1.00 86.81 239 ARG A CA 1
ATOM 1868 C C . ARG A 1 239 ? -38.148 -3.897 72.711 1.00 86.81 239 ARG A C 1
ATOM 1870 O O . ARG A 1 239 ? -37.026 -3.994 72.226 1.00 86.81 239 ARG A O 1
ATOM 1877 N N . GLU A 1 240 ? -39.192 -4.563 72.227 1.00 85.12 240 GLU A N 1
ATOM 1878 C CA . GLU A 1 240 ? -39.086 -5.434 71.053 1.00 85.12 240 GLU A CA 1
ATOM 1879 C C . G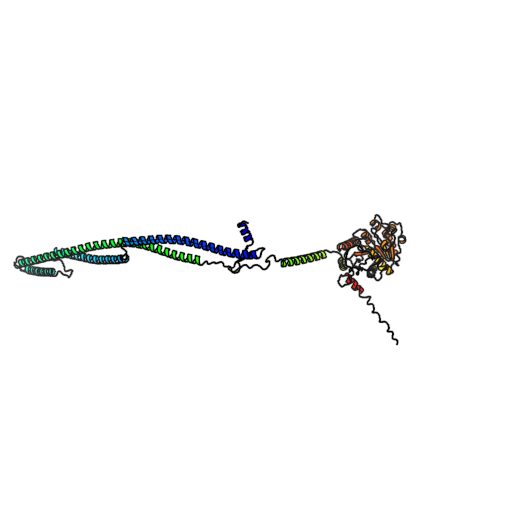LU A 1 240 ? -38.728 -4.648 69.787 1.00 85.12 240 GLU A C 1
ATOM 1881 O O . GLU A 1 240 ? -37.882 -5.079 69.007 1.00 85.12 240 GLU A O 1
ATOM 1886 N N . ILE A 1 241 ? -39.291 -3.452 69.596 1.00 88.12 241 ILE A N 1
ATOM 1887 C CA . ILE A 1 241 ? -38.934 -2.586 68.462 1.00 88.12 241 ILE A CA 1
ATOM 1888 C C . ILE A 1 241 ? -37.442 -2.228 68.501 1.00 88.12 241 ILE A C 1
ATOM 1890 O O . ILE A 1 241 ? -36.761 -2.286 67.470 1.00 88.12 241 ILE A O 1
ATOM 1894 N N . GLU A 1 242 ? -36.920 -1.873 69.676 1.00 88.56 242 GLU A N 1
ATOM 1895 C CA . GLU A 1 242 ? -35.505 -1.545 69.844 1.00 88.56 242 GLU A CA 1
ATOM 1896 C C . GLU A 1 242 ? -34.599 -2.769 69.654 1.00 88.56 242 GLU A C 1
ATOM 1898 O O . GLU A 1 242 ? -33.615 -2.688 68.910 1.00 88.56 242 GLU A O 1
ATOM 1903 N N . TYR A 1 243 ? -34.976 -3.917 70.223 1.00 89.19 243 TYR A N 1
ATOM 1904 C CA . TYR A 1 243 ? -34.315 -5.200 69.991 1.00 89.19 243 TYR A CA 1
ATOM 1905 C C . TYR A 1 243 ? -34.247 -5.530 68.497 1.00 89.19 243 TYR A C 1
ATOM 1907 O O . TYR A 1 243 ? -33.168 -5.775 67.959 1.00 89.19 243 TYR A O 1
ATOM 1915 N N . SER A 1 244 ? -35.384 -5.468 67.804 1.00 88.75 244 SER A N 1
ATOM 1916 C CA . SER A 1 244 ? -35.501 -5.715 66.370 1.00 88.75 244 SER A CA 1
ATOM 1917 C C . SER A 1 244 ? -34.644 -4.747 65.545 1.00 88.75 244 SER A C 1
ATOM 1919 O O . SER A 1 244 ? -34.014 -5.159 64.569 1.00 88.75 244 SER A O 1
ATOM 1921 N N . ARG A 1 245 ? -34.559 -3.464 65.929 1.00 92.69 245 ARG A N 1
ATOM 1922 C CA . ARG A 1 245 ? -33.670 -2.481 65.283 1.00 92.69 245 ARG A CA 1
ATOM 1923 C C . ARG A 1 245 ? -32.197 -2.873 65.432 1.00 92.69 245 ARG A C 1
ATOM 1925 O O . ARG A 1 245 ? -31.484 -2.902 64.429 1.00 92.69 245 ARG A O 1
ATOM 1932 N N . LEU A 1 246 ? -31.754 -3.191 66.650 1.00 92.75 246 LEU A N 1
ATOM 1933 C CA . LEU A 1 246 ? -30.373 -3.602 66.932 1.00 92.75 246 LEU A CA 1
ATOM 1934 C C . LEU A 1 246 ? -30.027 -4.934 66.253 1.00 92.75 246 LEU A C 1
ATOM 1936 O O . LEU A 1 246 ? -28.957 -5.069 65.660 1.00 92.75 246 LEU A O 1
ATOM 1940 N N . ASN A 1 247 ? -30.950 -5.896 66.267 1.00 91.44 247 ASN A N 1
ATOM 1941 C CA . ASN A 1 247 ? -30.767 -7.196 65.633 1.00 91.44 247 ASN A CA 1
ATOM 1942 C C . ASN A 1 247 ? -30.659 -7.077 64.104 1.00 91.44 247 ASN A C 1
ATOM 1944 O O . ASN A 1 247 ? -29.766 -7.688 63.518 1.00 91.44 247 ASN A O 1
ATOM 1948 N N . ARG A 1 248 ? -31.494 -6.239 63.464 1.00 93.50 248 ARG A N 1
ATOM 1949 C CA . ARG A 1 248 ? -31.380 -5.932 62.026 1.00 93.50 248 ARG A CA 1
ATOM 1950 C C . ARG A 1 248 ? -30.045 -5.277 61.685 1.00 93.50 248 ARG A C 1
ATOM 1952 O O . ARG A 1 248 ? -29.435 -5.655 60.689 1.00 93.50 248 ARG A O 1
ATOM 1959 N N . GLN A 1 249 ? -29.575 -4.334 62.505 1.00 93.81 249 GLN A N 1
ATOM 1960 C CA . GLN A 1 249 ? -28.275 -3.694 62.290 1.00 93.81 249 GLN A CA 1
ATOM 1961 C C . GLN A 1 249 ? -27.134 -4.715 62.367 1.00 93.81 249 GLN A C 1
ATOM 1963 O O . GLN A 1 249 ? -26.299 -4.768 61.466 1.00 93.81 249 GLN A O 1
ATOM 1968 N N . ARG A 1 250 ? -27.142 -5.569 63.398 1.00 95.50 250 ARG A N 1
ATOM 1969 C CA . ARG A 1 250 ? -26.175 -6.661 63.551 1.00 95.50 250 ARG A CA 1
ATOM 1970 C C . ARG A 1 250 ? -26.217 -7.619 62.363 1.00 95.50 250 ARG A C 1
ATOM 1972 O O . ARG A 1 250 ? -25.180 -7.946 61.803 1.00 95.50 250 ARG A 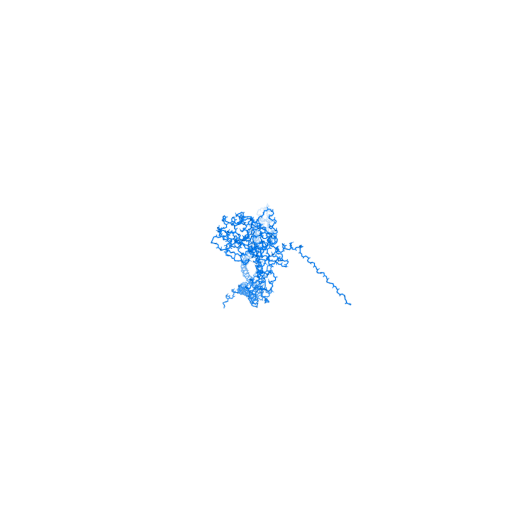O 1
ATOM 1979 N N . GLU A 1 251 ? -27.403 -8.063 61.953 1.00 94.38 251 GLU A N 1
ATOM 1980 C CA . GLU A 1 251 ? -27.555 -8.990 60.826 1.00 94.38 251 GLU A CA 1
ATOM 1981 C C . GLU A 1 251 ? -27.101 -8.370 59.496 1.00 94.38 251 GLU A C 1
ATOM 1983 O O . GLU A 1 251 ? -26.452 -9.040 58.694 1.00 94.38 251 GLU A O 1
ATOM 1988 N N . SER A 1 252 ? -27.381 -7.083 59.275 1.00 95.00 252 SER A N 1
ATOM 1989 C CA . SER A 1 252 ? -26.892 -6.342 58.110 1.00 95.00 252 SER A CA 1
ATOM 1990 C C . SER A 1 252 ? -25.364 -6.270 58.092 1.00 95.00 252 SER A C 1
ATOM 1992 O O . SER A 1 252 ? -24.747 -6.589 57.076 1.00 95.00 252 SER A O 1
ATOM 1994 N N . ASN A 1 253 ? -24.746 -5.904 59.220 1.00 94.81 253 ASN A N 1
ATOM 1995 C CA . ASN A 1 253 ? -23.289 -5.843 59.349 1.00 94.81 253 ASN A CA 1
ATOM 1996 C C . ASN A 1 253 ? -22.652 -7.232 59.181 1.00 94.81 253 ASN A C 1
ATOM 1998 O O . ASN A 1 253 ? -21.628 -7.352 58.515 1.00 94.81 253 ASN A O 1
ATOM 2002 N N . ALA A 1 254 ? -23.281 -8.288 59.710 1.00 94.25 254 ALA A N 1
ATOM 2003 C CA . ALA A 1 254 ? -22.809 -9.665 59.580 1.00 94.25 254 ALA A CA 1
ATOM 2004 C C . ALA A 1 254 ? -22.855 -10.156 58.124 1.00 94.25 254 ALA A C 1
ATOM 2006 O O . ALA A 1 254 ? -21.878 -10.718 57.636 1.00 94.25 254 ALA A O 1
ATOM 2007 N N . LYS A 1 255 ? -23.954 -9.891 57.401 1.00 95.19 255 LYS A N 1
ATOM 2008 C CA . LYS A 1 255 ? -24.077 -10.219 55.969 1.00 95.19 255 LYS A CA 1
ATOM 2009 C C . LYS A 1 255 ? -23.052 -9.468 55.125 1.00 95.19 255 LYS A C 1
ATOM 2011 O O . LYS A 1 255 ? -22.462 -10.050 54.220 1.00 95.19 255 LYS A O 1
ATOM 2016 N N . LEU A 1 256 ? -22.835 -8.184 55.414 1.00 93.31 256 LEU A N 1
ATOM 2017 C CA . LEU A 1 256 ? -21.829 -7.391 54.712 1.00 93.31 256 LEU A CA 1
ATOM 2018 C C . LEU A 1 256 ? -20.413 -7.903 55.005 1.00 93.31 256 LEU A C 1
ATOM 2020 O O . LEU A 1 256 ? -19.617 -8.027 54.079 1.00 93.31 256 LEU A O 1
ATOM 2024 N N . TYR A 1 257 ? -20.116 -8.240 56.262 1.00 95.00 257 TYR A N 1
ATOM 2025 C CA . TYR A 1 257 ? -18.839 -8.829 56.653 1.00 95.00 257 TYR A CA 1
ATOM 2026 C C . TYR A 1 257 ? -18.577 -10.152 55.922 1.00 95.00 257 TYR A C 1
ATOM 2028 O O . TYR A 1 257 ? -17.510 -10.305 55.336 1.00 95.00 257 TYR A O 1
ATOM 2036 N N . ASP A 1 258 ? -19.552 -11.064 55.880 1.00 94.25 258 ASP A N 1
ATOM 2037 C CA . ASP A 1 258 ? -19.435 -12.344 55.165 1.00 94.25 258 ASP A CA 1
ATOM 2038 C C . ASP A 1 258 ? -19.245 -12.153 53.651 1.00 94.25 258 ASP A C 1
ATOM 2040 O O . ASP A 1 258 ? -18.357 -12.754 53.044 1.00 94.25 258 ASP A O 1
ATOM 2044 N N . LEU A 1 259 ? -20.005 -11.238 53.037 1.00 95.06 259 LEU A N 1
ATOM 2045 C CA . LEU A 1 259 ? -19.847 -10.897 51.622 1.00 95.06 259 LEU A CA 1
ATOM 2046 C C . LEU A 1 259 ? -18.441 -10.358 51.325 1.00 95.06 259 LEU A C 1
ATOM 2048 O O . LEU A 1 259 ? -17.817 -10.764 50.341 1.00 95.06 259 LEU A O 1
ATOM 2052 N N . LEU A 1 260 ? -17.942 -9.448 52.166 1.00 94.00 260 LEU A N 1
ATOM 2053 C CA . LEU A 1 260 ? -16.598 -8.892 52.032 1.00 94.00 260 LEU A CA 1
ATOM 2054 C C . LEU A 1 260 ? -15.527 -9.961 52.264 1.00 94.00 260 LEU A C 1
ATOM 2056 O O . LEU A 1 260 ? -14.575 -10.001 51.493 1.00 94.00 260 LEU A O 1
ATOM 2060 N N . LEU A 1 261 ? -15.699 -10.852 53.245 1.00 92.69 261 LEU A N 1
ATOM 2061 C CA . LEU A 1 261 ? -14.799 -11.977 53.523 1.00 92.69 261 LEU A CA 1
ATOM 2062 C C . LEU A 1 261 ? -14.726 -12.952 52.337 1.00 92.69 261 LEU A C 1
ATOM 2064 O O . LEU A 1 261 ? -13.652 -13.392 51.928 1.00 92.69 261 LEU A O 1
ATOM 2068 N N . LYS A 1 262 ? -15.873 -13.278 51.740 1.00 93.44 262 LYS A N 1
ATOM 2069 C CA . LYS A 1 262 ? -15.920 -14.103 50.533 1.00 93.44 262 LYS A CA 1
ATOM 2070 C C . LYS A 1 262 ? -15.219 -13.401 49.371 1.00 93.44 262 LYS A C 1
ATOM 2072 O O . LYS A 1 262 ? -14.423 -14.013 48.659 1.00 93.44 262 LYS A O 1
ATOM 2077 N N . ARG A 1 263 ? -15.472 -12.100 49.197 1.00 92.56 263 ARG A N 1
ATOM 2078 C CA . ARG A 1 263 ? -14.874 -11.307 48.120 1.00 92.56 263 ARG A CA 1
ATOM 2079 C C . ARG A 1 263 ? -13.364 -11.121 48.283 1.00 92.56 263 ARG A C 1
ATOM 2081 O O . ARG A 1 263 ? -12.656 -11.136 47.274 1.00 92.56 263 ARG A O 1
ATOM 2088 N N . THR A 1 264 ? -12.858 -10.959 49.507 1.00 91.38 264 THR A N 1
ATOM 2089 C CA . THR A 1 264 ? -11.413 -10.920 49.782 1.00 91.38 264 THR A CA 1
ATOM 2090 C C . THR A 1 264 ? -10.774 -12.256 49.436 1.00 91.38 264 THR A C 1
ATOM 2092 O O . THR A 1 264 ? -9.811 -12.261 48.676 1.00 91.38 264 THR A O 1
ATOM 2095 N N . ALA A 1 265 ? -11.352 -13.379 49.877 1.00 88.00 265 ALA A N 1
ATOM 2096 C CA . ALA A 1 265 ? -10.845 -14.713 49.555 1.00 88.00 265 ALA A CA 1
ATOM 2097 C C . ALA A 1 265 ? -10.797 -14.979 48.036 1.00 88.00 265 ALA A C 1
ATOM 2099 O O . ALA A 1 265 ? -9.783 -15.448 47.523 1.00 88.00 265 ALA A O 1
ATOM 2100 N N . GLU A 1 266 ? -11.849 -14.624 47.287 1.00 88.38 266 GLU A N 1
ATOM 2101 C CA . GLU A 1 266 ? -11.867 -14.713 45.815 1.00 88.38 266 GLU A CA 1
ATOM 2102 C C . GLU A 1 266 ? -10.781 -13.842 45.158 1.00 88.38 266 GLU A C 1
ATOM 2104 O O . GLU A 1 266 ? -10.125 -14.258 44.196 1.00 88.38 266 GLU A O 1
ATOM 2109 N N . THR A 1 267 ? -10.583 -12.625 45.671 1.00 86.75 267 THR A N 1
ATOM 2110 C CA . THR A 1 267 ? -9.586 -11.678 45.151 1.00 86.75 267 THR A CA 1
ATOM 2111 C C . THR A 1 267 ? -8.164 -12.170 45.431 1.00 86.75 267 THR A C 1
ATOM 2113 O O . THR A 1 267 ? -7.316 -12.122 44.539 1.00 86.75 267 THR A O 1
ATOM 2116 N N . ASP A 1 268 ? -7.910 -12.725 46.618 1.00 83.94 268 ASP A N 1
ATOM 2117 C CA . ASP A 1 268 ? -6.627 -13.340 46.966 1.00 83.94 268 ASP A CA 1
ATOM 2118 C C . ASP A 1 268 ? -6.344 -14.597 46.136 1.00 83.94 268 ASP A C 1
ATOM 2120 O O . ASP A 1 268 ? -5.237 -14.753 45.619 1.00 83.94 268 ASP A O 1
ATOM 2124 N N . LEU A 1 269 ? -7.343 -15.455 45.908 1.00 83.12 269 LEU A N 1
ATOM 2125 C CA . LEU A 1 269 ? -7.209 -16.588 44.985 1.00 83.12 269 LEU A CA 1
ATOM 2126 C C . LEU A 1 269 ? -6.871 -16.116 43.566 1.00 83.12 269 LEU A C 1
ATOM 2128 O O . LEU A 1 269 ? -5.986 -16.671 42.917 1.00 83.12 269 LEU A O 1
ATOM 2132 N N . THR A 1 270 ? -7.515 -15.049 43.093 1.00 79.88 270 THR A N 1
ATOM 2133 C CA . THR A 1 270 ? -7.225 -14.459 41.776 1.00 79.88 270 THR A CA 1
ATOM 2134 C C . THR A 1 270 ? -5.793 -13.919 41.701 1.00 79.88 270 THR A C 1
ATOM 2136 O O . THR A 1 270 ? -5.117 -14.108 40.687 1.00 79.88 270 THR A O 1
ATOM 2139 N N . ARG A 1 271 ? -5.298 -13.309 42.787 1.00 77.94 271 ARG A N 1
ATOM 2140 C CA . ARG A 1 271 ? -3.906 -12.853 42.923 1.00 77.94 271 ARG A CA 1
ATOM 2141 C C . ARG A 1 271 ? -2.912 -14.019 42.845 1.00 77.94 271 ARG A C 1
ATOM 2143 O O . ARG A 1 271 ? -1.852 -13.872 42.237 1.00 77.94 271 ARG A O 1
ATOM 2150 N N . LEU A 1 272 ? -3.260 -15.180 43.407 1.00 76.50 272 LEU A N 1
ATOM 2151 C CA . LEU A 1 272 ? -2.435 -16.394 43.378 1.00 76.50 272 LEU A CA 1
ATOM 2152 C C . LEU A 1 272 ? -2.438 -17.098 42.012 1.00 76.50 272 LEU A C 1
ATOM 2154 O O . LEU A 1 272 ? -1.405 -17.617 41.595 1.00 76.50 272 LEU A O 1
ATOM 2158 N N . LEU A 1 273 ? -3.567 -17.095 41.295 1.00 74.75 273 LEU A N 1
ATOM 2159 C CA . LEU A 1 273 ? -3.736 -17.845 40.043 1.00 74.75 273 LEU A CA 1
ATOM 2160 C C . LEU A 1 273 ? -2.992 -17.257 38.829 1.00 74.75 273 LEU A C 1
ATOM 2162 O O . LEU A 1 273 ? -2.964 -17.912 37.789 1.00 74.75 273 LEU A O 1
ATOM 2166 N N . ARG A 1 274 ? -2.398 -16.054 38.931 1.00 67.81 274 ARG A N 1
ATOM 2167 C CA . ARG A 1 274 ? -1.561 -15.400 37.891 1.00 67.81 274 ARG A CA 1
ATOM 2168 C C . ARG A 1 274 ? -2.067 -15.613 36.450 1.00 67.81 274 ARG A C 1
ATOM 2170 O O . ARG A 1 274 ? -1.299 -15.929 35.545 1.00 67.81 274 ARG A O 1
ATOM 2177 N N . THR A 1 275 ? -3.373 -15.475 36.217 1.00 66.94 275 THR A N 1
ATOM 2178 C CA . THR A 1 275 ? -3.963 -15.796 34.909 1.00 66.94 275 THR A CA 1
ATOM 2179 C C . THR A 1 275 ? -3.652 -14.707 33.878 1.00 66.94 275 THR A C 1
ATOM 2181 O O . THR A 1 275 ? -4.166 -13.585 33.928 1.00 66.94 275 THR A O 1
ATOM 2184 N N . THR A 1 276 ? -2.794 -15.030 32.909 1.00 64.38 276 THR A N 1
ATOM 2185 C CA . THR A 1 276 ? -2.474 -14.169 31.760 1.00 64.38 276 THR A CA 1
ATOM 2186 C C . THR A 1 276 ? -3.412 -14.486 30.596 1.00 64.38 276 THR A C 1
ATOM 2188 O O . THR A 1 276 ? -3.490 -15.626 30.150 1.00 64.38 276 THR A O 1
ATOM 2191 N N . HIS A 1 277 ? -4.117 -13.482 30.065 1.00 72.50 277 HIS A N 1
ATOM 2192 C CA . HIS A 1 277 ? -4.922 -13.639 28.838 1.00 72.50 277 HIS A CA 1
ATOM 2193 C C . HIS A 1 277 ? -4.093 -13.505 27.552 1.00 72.50 277 HIS A C 1
ATOM 2195 O O . HIS A 1 277 ? -4.598 -13.746 26.460 1.00 72.50 277 HIS A O 1
ATOM 2201 N N . VAL A 1 278 ? -2.824 -13.122 27.687 1.00 81.56 278 VAL A N 1
ATOM 2202 C CA . VAL A 1 278 ? -1.865 -12.984 26.595 1.00 81.56 278 VAL A CA 1
ATOM 2203 C C . VAL A 1 278 ? -0.864 -14.119 26.720 1.00 81.56 278 VAL A C 1
ATOM 2205 O O . VAL A 1 278 ? -0.223 -14.281 27.752 1.00 81.56 278 VAL A O 1
ATOM 2208 N N . ARG A 1 279 ? -0.729 -14.917 25.669 1.00 84.00 279 ARG A N 1
ATOM 2209 C CA . ARG A 1 279 ? 0.258 -15.990 25.599 1.00 84.00 279 ARG A CA 1
ATOM 2210 C C . ARG A 1 279 ? 0.979 -15.892 24.266 1.00 84.00 279 ARG A C 1
ATOM 2212 O O . ARG A 1 279 ? 0.350 -15.657 23.238 1.00 84.00 279 ARG A O 1
ATOM 2219 N N . VAL A 1 280 ? 2.288 -16.119 24.290 1.00 86.81 280 VAL A N 1
ATOM 2220 C CA . VAL A 1 280 ? 3.074 -16.293 23.068 1.00 86.81 280 VAL A CA 1
ATOM 2221 C C . VAL A 1 280 ? 2.657 -17.614 22.418 1.00 86.81 280 VAL A C 1
ATOM 2223 O O . VAL A 1 280 ? 2.784 -18.679 23.027 1.00 86.81 280 VAL A O 1
ATOM 2226 N N . VAL A 1 281 ? 2.090 -17.530 21.214 1.00 87.81 281 VAL A N 1
ATOM 2227 C CA . VAL A 1 281 ? 1.712 -18.707 20.416 1.00 87.81 281 VAL A CA 1
ATOM 2228 C C . VAL A 1 281 ? 2.941 -19.278 19.723 1.00 87.81 281 VAL A C 1
ATOM 2230 O O . VAL A 1 281 ? 3.198 -20.471 19.838 1.00 87.81 281 VAL A O 1
ATOM 2233 N N . ASP A 1 282 ? 3.710 -18.409 19.069 1.00 90.50 282 ASP A N 1
ATOM 2234 C CA . ASP A 1 282 ? 4.955 -18.753 18.394 1.00 90.50 282 ASP A CA 1
ATOM 2235 C C . ASP A 1 282 ? 6.017 -17.686 18.688 1.00 90.50 282 ASP A C 1
ATOM 2237 O O . ASP A 1 282 ? 5.707 -16.491 18.743 1.00 90.50 282 ASP A O 1
ATOM 2241 N N . ALA A 1 283 ? 7.249 -18.127 18.938 1.00 90.75 283 ALA A N 1
ATOM 2242 C CA . ALA A 1 283 ? 8.363 -17.249 19.275 1.00 90.75 283 ALA A CA 1
ATOM 2243 C C . ALA A 1 283 ? 9.071 -16.772 18.002 1.00 90.75 283 ALA A C 1
ATOM 2245 O O . ALA A 1 283 ? 9.170 -17.494 17.011 1.00 90.75 283 ALA A O 1
ATOM 2246 N N . ALA A 1 284 ? 9.617 -15.558 18.028 1.00 89.31 284 ALA A N 1
ATOM 2247 C CA . ALA A 1 284 ? 10.391 -15.050 16.906 1.00 89.31 284 ALA A CA 1
ATOM 2248 C C . ALA A 1 284 ? 11.705 -15.838 16.776 1.00 89.31 284 ALA A C 1
ATOM 2250 O O . ALA A 1 284 ? 12.555 -15.803 17.670 1.00 89.31 284 ALA A O 1
ATOM 2251 N N . LEU A 1 285 ? 11.874 -16.540 15.655 1.00 89.81 285 LEU A N 1
ATOM 2252 C CA . LEU A 1 285 ? 13.103 -17.251 15.306 1.00 89.81 285 LEU A CA 1
ATOM 2253 C C . LEU A 1 285 ? 14.093 -16.317 14.604 1.00 89.81 285 LEU A C 1
ATOM 2255 O O . LEU A 1 285 ? 13.698 -15.382 13.904 1.00 89.81 285 LEU A O 1
ATOM 2259 N N . VAL A 1 286 ? 15.390 -16.604 14.746 1.00 91.06 286 VAL A N 1
ATOM 2260 C CA . VAL A 1 286 ? 16.444 -15.885 14.019 1.00 91.06 286 VAL A CA 1
ATOM 2261 C C . VAL A 1 286 ? 16.285 -16.162 12.516 1.00 91.06 286 VAL A C 1
ATOM 226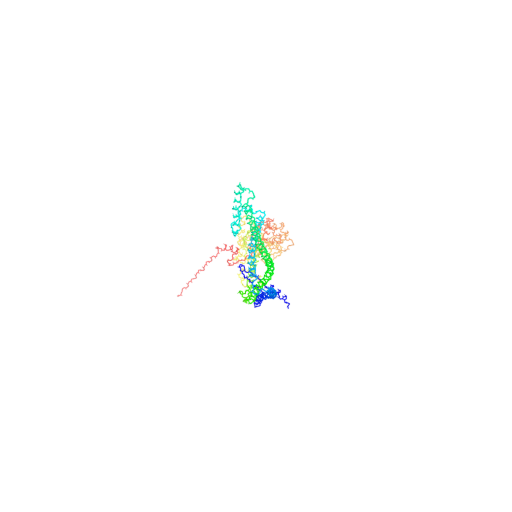3 O O . VAL A 1 286 ? 16.339 -17.326 12.099 1.00 91.06 286 VAL A O 1
ATOM 2266 N N . PRO A 1 287 ? 16.064 -15.132 11.680 1.00 86.69 287 PRO A N 1
ATOM 2267 C CA . PRO A 1 287 ? 15.888 -15.331 10.251 1.00 86.69 287 PRO A CA 1
ATOM 2268 C C . PRO A 1 287 ? 17.201 -15.813 9.621 1.00 86.69 287 PRO A C 1
ATOM 2270 O O . PRO A 1 287 ? 18.253 -15.210 9.807 1.00 86.69 287 PRO A O 1
ATOM 2273 N N . LYS A 1 288 ? 17.136 -16.897 8.836 1.00 85.75 288 LYS A N 1
ATOM 2274 C CA . LYS A 1 288 ? 18.309 -17.508 8.175 1.00 85.75 288 LYS A CA 1
ATOM 2275 C C . LYS A 1 288 ? 18.860 -16.689 6.998 1.00 85.75 288 LYS A C 1
ATOM 2277 O O . LYS A 1 288 ? 19.927 -17.001 6.483 1.00 85.75 288 LYS A O 1
ATOM 2282 N N . GLY A 1 289 ? 18.130 -15.674 6.543 1.00 81.31 289 GLY A N 1
ATOM 2283 C CA . GLY A 1 289 ? 18.511 -14.819 5.424 1.00 81.31 289 GLY A CA 1
ATOM 2284 C C . GLY A 1 289 ? 17.820 -13.461 5.495 1.00 81.31 289 GLY A C 1
ATOM 2285 O O . GLY A 1 289 ? 16.886 -13.264 6.274 1.00 81.31 289 GLY A O 1
ATOM 2286 N N . ALA A 1 290 ? 18.282 -12.516 4.676 1.00 80.19 290 ALA A N 1
ATOM 2287 C CA . ALA A 1 290 ? 17.706 -11.179 4.618 1.00 80.19 290 ALA A CA 1
ATOM 2288 C C . ALA A 1 290 ? 16.264 -11.222 4.080 1.00 80.19 290 ALA A C 1
ATOM 2290 O O . ALA A 1 290 ? 16.020 -11.674 2.963 1.00 80.19 290 ALA A O 1
ATOM 2291 N N . ILE A 1 291 ? 15.312 -10.726 4.875 1.00 82.12 291 ILE A N 1
ATOM 2292 C CA . ILE A 1 291 ? 13.886 -10.646 4.507 1.00 82.12 291 ILE A CA 1
ATOM 2293 C C . ILE A 1 291 ? 13.656 -9.498 3.511 1.00 82.12 291 ILE A C 1
ATOM 2295 O O . ILE A 1 291 ? 12.895 -9.628 2.555 1.00 82.12 291 ILE A O 1
ATOM 2299 N N . SER A 1 292 ? 14.324 -8.362 3.725 1.00 76.06 292 SER A N 1
ATOM 2300 C CA . SER A 1 292 ? 14.244 -7.184 2.860 1.00 76.06 292 SER A CA 1
ATOM 2301 C C . SER A 1 292 ? 15.551 -6.386 2.904 1.00 76.06 292 SER A C 1
ATOM 2303 O O . SER A 1 292 ? 16.069 -6.198 4.006 1.00 76.06 292 SER A O 1
ATOM 2305 N N . PRO A 1 293 ? 16.038 -5.832 1.781 1.00 76.75 293 PRO A N 1
ATOM 2306 C CA . PRO A 1 293 ? 15.546 -6.006 0.411 1.00 76.75 293 PRO A CA 1
ATOM 2307 C C . PRO A 1 293 ? 15.973 -7.354 -0.202 1.00 76.75 293 PRO A C 1
ATOM 2309 O O . PRO A 1 293 ? 17.063 -7.852 0.067 1.00 76.75 293 PRO A O 1
ATOM 2312 N N . MET A 1 294 ? 15.135 -7.929 -1.071 1.00 80.31 294 MET A N 1
ATOM 2313 C CA . MET A 1 294 ? 15.472 -9.132 -1.847 1.00 80.31 294 MET A CA 1
ATOM 2314 C C . MET A 1 294 ? 16.426 -8.765 -2.993 1.00 80.31 294 MET A C 1
ATOM 2316 O O . MET A 1 294 ? 15.998 -8.517 -4.120 1.00 80.31 294 MET A O 1
ATOM 2320 N N . VAL A 1 295 ? 17.727 -8.691 -2.690 1.00 83.94 295 VAL A N 1
ATOM 2321 C CA . VAL A 1 295 ? 18.757 -8.186 -3.619 1.00 83.94 295 VAL A CA 1
ATOM 2322 C C . VAL A 1 295 ? 18.743 -8.930 -4.956 1.00 83.94 295 VAL A C 1
ATOM 2324 O O . VAL A 1 295 ? 18.783 -8.287 -5.998 1.00 83.94 295 VAL A O 1
ATOM 2327 N N . SER A 1 296 ? 18.612 -10.258 -4.953 1.00 83.00 296 SER A N 1
ATOM 2328 C CA . SER A 1 296 ? 18.562 -11.061 -6.183 1.00 83.00 296 SER A CA 1
ATOM 2329 C C . SER A 1 296 ? 17.382 -10.688 -7.083 1.00 83.00 296 SER A C 1
ATOM 2331 O O . SER A 1 296 ? 17.571 -10.467 -8.276 1.00 83.00 296 SER A O 1
ATOM 2333 N N . LEU A 1 297 ? 16.181 -10.552 -6.514 1.00 84.06 297 LEU A N 1
ATOM 2334 C CA . LEU A 1 297 ? 14.982 -10.170 -7.260 1.00 84.06 297 LEU A CA 1
ATOM 2335 C C . LEU A 1 297 ? 15.106 -8.749 -7.824 1.00 84.06 297 LEU A C 1
ATOM 2337 O O . LEU A 1 297 ? 14.777 -8.518 -8.985 1.00 84.06 297 LEU A O 1
ATOM 2341 N N . ASN A 1 298 ? 15.641 -7.816 -7.034 1.00 86.38 298 ASN A N 1
ATOM 2342 C CA . ASN A 1 298 ? 15.854 -6.438 -7.472 1.00 86.38 298 ASN A CA 1
ATOM 2343 C C . ASN A 1 298 ? 16.905 -6.346 -8.589 1.00 86.38 298 ASN A C 1
ATOM 2345 O O . ASN A 1 298 ? 16.720 -5.588 -9.537 1.00 86.38 298 ASN A O 1
ATOM 2349 N N . VAL A 1 299 ? 17.986 -7.128 -8.506 1.00 89.75 299 VAL A N 1
ATOM 2350 C CA . VAL A 1 299 ? 19.029 -7.185 -9.543 1.00 89.75 299 VAL A CA 1
ATOM 2351 C C . VAL A 1 299 ? 18.485 -7.804 -10.828 1.00 89.75 299 VAL A C 1
ATOM 2353 O O . VAL A 1 299 ? 18.722 -7.254 -11.899 1.00 89.75 299 VAL A O 1
ATOM 2356 N N . ILE A 1 300 ? 17.713 -8.893 -10.743 1.00 90.56 300 ILE A N 1
ATOM 2357 C CA . ILE A 1 300 ? 17.069 -9.513 -11.912 1.00 90.56 300 ILE A CA 1
ATOM 2358 C C . ILE A 1 300 ? 16.073 -8.538 -12.553 1.00 90.56 300 ILE A C 1
ATOM 2360 O O . ILE A 1 300 ? 16.105 -8.343 -13.767 1.00 90.56 300 ILE A O 1
ATOM 2364 N N . GLY A 1 301 ? 15.236 -7.877 -11.747 1.00 90.31 301 GLY A N 1
ATOM 2365 C CA . GLY A 1 301 ? 14.292 -6.866 -12.225 1.00 90.31 301 GLY A CA 1
ATOM 2366 C C . GLY A 1 301 ? 14.992 -5.676 -12.885 1.00 90.31 301 GLY A C 1
ATOM 2367 O O . GLY A 1 301 ? 14.593 -5.246 -13.966 1.00 90.31 301 GLY A O 1
ATOM 2368 N N . GLY A 1 302 ? 16.081 -5.189 -12.284 1.00 92.31 302 GLY A N 1
ATOM 2369 C CA . GLY A 1 302 ? 16.907 -4.119 -12.843 1.00 92.31 302 GLY A CA 1
ATOM 2370 C C . GLY A 1 302 ? 17.601 -4.517 -14.147 1.00 92.31 302 GLY A C 1
ATOM 2371 O O . GLY A 1 302 ? 17.570 -3.755 -15.110 1.00 92.31 302 GLY A O 1
ATOM 2372 N N . ALA A 1 303 ? 18.172 -5.722 -14.217 1.00 92.19 303 ALA A N 1
ATOM 2373 C CA . ALA A 1 303 ? 18.814 -6.242 -15.424 1.00 92.19 303 ALA A CA 1
ATOM 2374 C C . ALA A 1 303 ? 17.810 -6.413 -16.573 1.00 92.19 303 ALA A C 1
ATOM 2376 O O . ALA A 1 303 ? 18.087 -6.003 -17.699 1.00 92.19 303 ALA A O 1
ATOM 2377 N N . PHE A 1 304 ? 16.623 -6.957 -16.286 1.00 91.88 304 PHE A N 1
ATOM 2378 C CA . PHE A 1 304 ? 15.556 -7.109 -17.273 1.00 91.88 304 PHE A CA 1
ATOM 2379 C C . PHE A 1 304 ? 15.027 -5.751 -17.756 1.00 91.88 304 PHE A C 1
ATOM 2381 O O . PHE A 1 304 ? 14.893 -5.533 -18.959 1.00 91.88 304 PHE A O 1
ATOM 2388 N N . GLY A 1 305 ? 14.803 -4.808 -16.834 1.00 93.56 305 GLY A N 1
ATOM 2389 C CA . GLY A 1 305 ? 14.399 -3.441 -17.166 1.00 93.56 305 GLY A CA 1
ATOM 2390 C C . GLY A 1 305 ? 15.440 -2.702 -18.012 1.00 93.56 305 GLY A C 1
ATOM 2391 O O . GLY A 1 305 ? 15.088 -2.071 -19.007 1.00 93.56 305 GLY A O 1
ATOM 2392 N N . GLY A 1 306 ? 16.726 -2.828 -17.671 1.00 94.31 306 GLY A N 1
ATOM 2393 C CA . GLY A 1 306 ? 17.828 -2.242 -18.435 1.00 94.31 306 GLY A CA 1
ATOM 2394 C C . GLY A 1 306 ? 17.964 -2.837 -19.838 1.00 94.31 306 GLY A C 1
ATOM 2395 O O . GLY A 1 306 ? 18.159 -2.101 -20.802 1.00 94.31 306 GLY A O 1
ATOM 2396 N N . LEU A 1 307 ? 17.798 -4.153 -19.973 1.00 95.31 307 LEU A N 1
ATOM 2397 C CA . LEU A 1 307 ? 17.825 -4.847 -21.260 1.00 95.31 307 LEU A CA 1
ATOM 2398 C C . LEU A 1 307 ? 16.645 -4.431 -22.150 1.00 95.31 307 LEU A C 1
ATOM 2400 O O . LEU A 1 307 ? 16.853 -4.126 -23.323 1.00 95.31 307 LEU A O 1
ATOM 2404 N N . LEU A 1 308 ? 15.430 -4.342 -21.597 1.00 91.62 308 LEU A N 1
ATOM 2405 C CA . LEU A 1 308 ? 14.258 -3.840 -22.324 1.00 91.62 308 LEU A CA 1
ATOM 2406 C C . LEU A 1 308 ? 14.454 -2.399 -22.803 1.00 91.62 308 LEU A C 1
ATOM 2408 O O . LEU A 1 308 ? 14.186 -2.103 -23.967 1.00 91.62 308 LEU A O 1
ATOM 2412 N N . LEU A 1 309 ? 14.963 -1.516 -21.938 1.00 92.31 309 LEU A N 1
ATOM 2413 C CA . LEU A 1 309 ? 15.297 -0.139 -22.312 1.00 92.31 309 LEU A CA 1
ATOM 2414 C C . LEU A 1 309 ? 16.384 -0.086 -23.389 1.00 92.31 309 LEU A C 1
ATOM 2416 O O . LEU A 1 309 ? 16.266 0.693 -24.331 1.00 92.31 309 LEU A O 1
ATOM 2420 N N . GLY A 1 310 ? 17.412 -0.929 -23.284 1.00 94.31 310 GLY A N 1
ATOM 2421 C CA . GLY A 1 310 ? 18.483 -1.030 -24.273 1.00 94.31 310 GLY A CA 1
ATOM 2422 C C . GLY A 1 310 ? 17.966 -1.446 -25.651 1.00 94.31 310 GLY A C 1
ATOM 2423 O O . GLY A 1 310 ? 18.270 -0.784 -26.644 1.00 94.31 310 GLY A O 1
ATOM 2424 N N . PHE A 1 311 ? 17.132 -2.488 -25.719 1.00 91.56 311 PHE A N 1
ATOM 2425 C CA . PHE A 1 311 ? 16.486 -2.903 -26.968 1.00 91.56 311 PHE A CA 1
ATOM 2426 C C . PHE A 1 311 ? 15.531 -1.840 -27.508 1.00 91.56 311 PHE A C 1
ATOM 2428 O O . PHE A 1 311 ? 15.554 -1.559 -28.706 1.00 91.56 311 PHE A O 1
ATOM 2435 N N . GLY A 1 312 ? 14.738 -1.213 -26.636 1.00 89.31 312 GLY A N 1
ATOM 2436 C CA . GLY A 1 312 ? 13.844 -0.121 -27.013 1.00 89.31 312 GLY A CA 1
ATOM 2437 C C . GLY A 1 312 ? 14.603 1.052 -27.637 1.00 89.31 312 GLY A C 1
ATOM 2438 O O . GLY A 1 312 ? 14.230 1.531 -28.706 1.00 89.31 312 GLY A O 1
ATOM 2439 N N . LEU A 1 313 ? 15.714 1.466 -27.023 1.00 90.75 313 LEU A N 1
ATOM 2440 C CA . LEU A 1 313 ? 16.560 2.541 -27.536 1.00 90.75 313 LEU A CA 1
ATOM 2441 C C . LEU A 1 313 ? 17.238 2.157 -28.857 1.00 90.75 313 LEU A C 1
ATOM 2443 O O . LEU A 1 313 ? 17.262 2.962 -29.784 1.00 90.75 313 LEU A O 1
ATOM 2447 N N . ALA A 1 314 ? 17.753 0.930 -28.975 1.00 89.94 314 ALA A N 1
ATOM 2448 C CA . ALA A 1 314 ? 18.358 0.442 -30.212 1.00 89.94 314 ALA A CA 1
ATOM 2449 C C . ALA A 1 314 ? 17.349 0.414 -31.372 1.00 89.94 314 ALA A C 1
ATOM 2451 O O . ALA A 1 314 ? 17.668 0.848 -32.478 1.00 89.94 314 ALA A O 1
ATOM 2452 N N . PHE A 1 315 ? 16.119 -0.038 -31.114 1.00 85.56 315 PHE A N 1
ATOM 2453 C CA . PHE A 1 315 ? 15.041 -0.035 -32.102 1.00 85.56 315 PHE A CA 1
ATOM 2454 C C . PHE A 1 315 ? 14.639 1.387 -32.511 1.00 85.56 315 PHE A C 1
ATOM 2456 O O . PHE A 1 315 ? 14.454 1.662 -33.695 1.00 85.56 315 PHE A O 1
ATOM 2463 N N . LEU A 1 316 ? 14.558 2.312 -31.551 1.00 84.94 316 LEU A N 1
ATOM 2464 C CA . LEU A 1 316 ? 14.235 3.714 -31.817 1.00 84.94 316 LEU A CA 1
ATOM 2465 C C . LEU A 1 316 ? 15.322 4.386 -32.667 1.00 84.94 316 LEU A C 1
ATOM 2467 O O . LEU A 1 316 ? 15.009 5.020 -33.672 1.00 84.94 316 LEU A O 1
ATOM 2471 N N . LEU A 1 317 ? 16.598 4.183 -32.325 1.00 83.19 317 LEU A N 1
ATOM 2472 C CA . LEU A 1 317 ? 17.726 4.666 -33.126 1.00 83.19 317 LEU A CA 1
ATOM 2473 C C . LEU A 1 317 ? 17.724 4.064 -34.536 1.00 83.19 317 LEU A C 1
ATOM 2475 O O . LEU A 1 317 ? 18.017 4.772 -35.497 1.00 83.19 317 LEU A O 1
ATOM 2479 N N . HIS A 1 318 ? 17.351 2.789 -34.675 1.00 82.06 318 HIS A N 1
ATOM 2480 C CA . HIS A 1 318 ? 17.222 2.142 -35.979 1.00 82.06 318 HIS A CA 1
ATOM 2481 C C . HIS A 1 318 ? 16.094 2.754 -36.821 1.00 82.06 318 HIS A C 1
ATOM 2483 O O . HIS A 1 318 ? 16.287 3.021 -38.003 1.00 82.06 318 HIS A O 1
ATOM 2489 N N . GLN A 1 319 ? 14.940 3.048 -36.216 1.00 78.56 319 GLN A N 1
ATOM 2490 C CA . GLN A 1 319 ? 13.809 3.669 -36.911 1.00 78.56 319 GLN A CA 1
ATOM 2491 C C . GLN A 1 319 ? 14.098 5.119 -37.346 1.00 78.56 319 GLN A C 1
ATOM 2493 O O . GLN A 1 319 ? 13.514 5.612 -38.310 1.00 78.56 319 GLN A O 1
ATOM 2498 N N . MET A 1 320 ? 15.015 5.805 -36.659 1.00 81.94 320 MET A N 1
ATOM 2499 C CA . MET A 1 320 ? 15.452 7.155 -37.019 1.00 81.94 320 MET A CA 1
ATOM 2500 C C . MET A 1 320 ? 16.446 7.196 -38.191 1.00 81.94 320 MET A C 1
ATOM 2502 O O . MET A 1 320 ? 16.679 8.282 -38.729 1.00 81.94 320 MET A O 1
ATOM 2506 N N . ASP A 1 321 ? 17.023 6.065 -38.616 1.00 80.44 321 ASP A N 1
ATOM 2507 C CA . ASP A 1 321 ? 17.918 6.041 -39.776 1.00 80.44 321 ASP A CA 1
ATOM 2508 C C . ASP A 1 321 ? 17.119 6.163 -41.086 1.00 80.44 321 ASP A C 1
ATOM 2510 O O . ASP A 1 321 ? 16.402 5.259 -41.508 1.00 80.44 321 ASP A O 1
ATOM 2514 N N . ARG A 1 322 ? 17.236 7.323 -41.742 1.00 83.12 322 ARG A N 1
ATOM 2515 C CA . ARG A 1 322 ? 16.507 7.672 -42.977 1.00 83.12 322 ARG A CA 1
ATOM 2516 C C . ARG A 1 322 ? 17.320 7.460 -44.258 1.00 83.12 322 ARG A C 1
ATOM 2518 O O . ARG A 1 322 ? 16.951 7.988 -45.313 1.00 83.12 322 ARG A O 1
ATOM 2525 N N . ARG A 1 323 ? 18.471 6.791 -44.181 1.00 89.31 323 ARG A N 1
ATOM 2526 C CA . ARG A 1 323 ? 19.344 6.548 -45.340 1.00 89.31 323 ARG A CA 1
ATOM 2527 C C . ARG A 1 323 ? 18.726 5.517 -46.285 1.00 89.31 323 ARG A C 1
ATOM 2529 O O . ARG A 1 323 ? 18.110 4.557 -45.838 1.00 89.31 323 ARG A O 1
ATOM 2536 N N . ILE A 1 324 ? 18.902 5.722 -47.588 1.00 87.31 324 ILE A N 1
ATOM 2537 C CA . ILE A 1 324 ? 18.497 4.772 -48.632 1.00 87.31 324 ILE A CA 1
ATOM 2538 C C . ILE A 1 324 ? 19.383 3.534 -48.531 1.00 87.31 324 ILE A C 1
ATOM 2540 O O . ILE A 1 324 ? 20.603 3.677 -48.579 1.00 87.31 324 ILE A O 1
ATOM 2544 N N . GLN A 1 325 ? 18.812 2.338 -48.403 1.00 81.50 325 GLN A N 1
ATOM 2545 C CA . GLN A 1 325 ? 19.593 1.100 -48.323 1.00 81.50 325 GLN A CA 1
ATOM 2546 C C . GLN A 1 325 ? 19.442 0.245 -49.578 1.00 81.50 325 GLN A C 1
ATOM 2548 O O . GLN A 1 325 ? 20.444 -0.278 -50.064 1.00 81.50 325 GLN A O 1
ATOM 2553 N N . ASP A 1 326 ? 18.225 0.154 -50.113 1.00 81.19 326 ASP A N 1
ATOM 2554 C CA . ASP A 1 326 ? 17.880 -0.741 -51.219 1.00 81.19 326 ASP A CA 1
ATOM 2555 C C . ASP A 1 326 ? 17.064 -0.039 -52.321 1.00 81.19 326 ASP A C 1
ATOM 2557 O O . ASP A 1 326 ? 16.559 1.071 -52.153 1.00 81.19 326 ASP A O 1
ATOM 2561 N N . VAL A 1 327 ? 16.892 -0.722 -53.458 1.00 85.31 327 VAL A N 1
ATOM 2562 C CA . VAL A 1 327 ? 16.095 -0.261 -54.613 1.00 85.31 327 VAL A CA 1
ATOM 2563 C C . VAL A 1 327 ? 14.659 0.155 -54.236 1.00 85.31 327 VAL A C 1
ATOM 2565 O O . VAL A 1 327 ? 14.270 1.267 -54.605 1.00 85.31 327 VAL A O 1
ATOM 2568 N N . PRO A 1 328 ? 13.889 -0.616 -53.432 1.00 84.44 328 PRO A N 1
ATOM 2569 C CA . PRO A 1 328 ? 12.522 -0.230 -53.080 1.00 84.44 328 PRO A CA 1
ATOM 2570 C C . PRO A 1 328 ? 12.441 1.069 -52.274 1.00 84.44 328 PRO A C 1
ATOM 2572 O O . PRO A 1 328 ? 11.412 1.741 -52.300 1.00 84.44 328 PRO A O 1
ATOM 2575 N N . ASP A 1 329 ? 13.503 1.442 -51.546 1.00 86.06 329 ASP A N 1
ATOM 2576 C CA . ASP A 1 329 ? 13.533 2.718 -50.827 1.00 86.06 329 ASP A CA 1
ATOM 2577 C C . ASP A 1 329 ? 13.509 3.907 -51.787 1.00 86.06 329 ASP A C 1
ATOM 2579 O O . ASP A 1 329 ? 12.971 4.950 -51.426 1.00 86.06 329 ASP A O 1
ATOM 2583 N N . VAL A 1 330 ? 14.095 3.756 -52.979 1.00 86.75 330 VAL A N 1
ATOM 2584 C CA . VAL A 1 330 ? 14.159 4.798 -54.011 1.00 86.75 330 VAL A CA 1
ATOM 2585 C C . VAL A 1 330 ? 12.908 4.784 -54.884 1.00 86.75 330 VAL A C 1
ATOM 2587 O O . VAL A 1 330 ? 12.336 5.840 -55.145 1.00 86.75 330 VAL A O 1
ATOM 2590 N N . GLU A 1 331 ? 12.423 3.600 -55.258 1.00 87.06 331 GLU A N 1
ATOM 2591 C CA . GLU A 1 331 ? 11.205 3.457 -56.067 1.00 87.06 331 GLU A CA 1
ATOM 2592 C C . GLU A 1 331 ? 9.964 3.998 -55.345 1.00 87.06 331 GLU A C 1
ATOM 2594 O O . GLU A 1 331 ? 9.125 4.654 -55.960 1.00 87.06 331 GLU A O 1
ATOM 2599 N N . ARG A 1 332 ? 9.878 3.839 -54.014 1.00 87.81 332 ARG A N 1
ATOM 2600 C CA . ARG A 1 332 ? 8.818 4.457 -53.187 1.00 87.81 332 ARG A CA 1
ATOM 2601 C C . ARG A 1 332 ? 8.804 5.985 -53.244 1.00 87.81 332 ARG A C 1
ATOM 2603 O O . ARG A 1 332 ? 7.792 6.588 -52.899 1.00 87.81 332 ARG A O 1
ATOM 2610 N N . LEU A 1 333 ? 9.911 6.612 -53.640 1.00 88.50 333 LEU A N 1
ATOM 2611 C CA . LEU A 1 333 ? 10.015 8.062 -53.815 1.00 88.50 333 LEU A CA 1
ATOM 2612 C C . LEU A 1 333 ? 9.632 8.510 -55.235 1.00 88.50 333 LEU A C 1
ATOM 2614 O O . LEU A 1 333 ? 9.703 9.702 -55.520 1.00 88.50 333 LEU A O 1
ATOM 2618 N N . GLY A 1 334 ? 9.230 7.581 -56.110 1.00 85.50 334 GLY A N 1
ATOM 2619 C CA . GLY A 1 334 ? 8.828 7.862 -57.488 1.00 85.50 334 GLY A CA 1
ATOM 2620 C C . GLY A 1 334 ? 9.982 7.915 -58.491 1.00 85.50 334 GLY A C 1
ATOM 2621 O O . GLY A 1 334 ? 9.791 8.422 -59.592 1.00 85.50 334 GLY A O 1
ATOM 2622 N N . LEU A 1 335 ? 11.174 7.418 -58.134 1.00 89.50 335 LEU A N 1
ATOM 2623 C CA . LEU A 1 335 ? 12.322 7.338 -59.040 1.00 89.50 335 LEU A CA 1
ATOM 2624 C C . LEU A 1 335 ? 12.592 5.886 -59.441 1.00 89.50 335 LEU A C 1
ATOM 2626 O O . LEU A 1 335 ? 12.992 5.072 -58.610 1.00 89.50 335 LEU A O 1
ATOM 2630 N N . THR A 1 336 ? 12.430 5.583 -60.726 1.00 90.25 336 THR A N 1
ATOM 2631 C CA . THR A 1 336 ? 12.753 4.268 -61.295 1.00 90.25 336 THR A CA 1
ATOM 2632 C C . THR A 1 336 ? 14.262 4.047 -61.305 1.00 90.25 336 THR A C 1
ATOM 2634 O O . THR A 1 336 ? 14.999 4.878 -61.835 1.00 90.25 336 THR A O 1
ATOM 2637 N N . ILE A 1 337 ? 14.744 2.933 -60.751 1.00 90.69 337 ILE A N 1
ATOM 2638 C CA . ILE A 1 337 ? 16.169 2.581 -60.791 1.00 90.69 337 ILE A CA 1
ATOM 2639 C C . ILE A 1 337 ? 16.502 1.872 -62.110 1.00 90.69 337 ILE A C 1
ATOM 2641 O O . ILE A 1 337 ? 15.966 0.811 -62.405 1.00 90.69 337 ILE A O 1
ATOM 2645 N N . LEU A 1 338 ? 17.432 2.439 -62.883 1.00 88.56 338 LEU A N 1
ATOM 2646 C CA . LEU A 1 338 ? 17.922 1.870 -64.146 1.00 88.56 338 LEU A CA 1
ATOM 2647 C C . LEU A 1 338 ? 19.062 0.866 -63.942 1.00 88.56 338 LEU A C 1
ATOM 2649 O O . LEU A 1 338 ? 19.384 0.110 -64.856 1.00 88.56 338 LEU A O 1
ATOM 2653 N N . GLY A 1 339 ? 19.696 0.859 -62.769 1.00 87.44 339 GLY A N 1
ATOM 2654 C CA . GLY A 1 339 ? 20.697 -0.140 -62.408 1.00 87.44 339 GLY A CA 1
ATOM 2655 C C . GLY A 1 339 ? 21.342 0.098 -61.047 1.00 87.44 339 GLY A C 1
ATOM 2656 O O . GLY A 1 339 ? 21.205 1.161 -60.436 1.00 87.44 339 GLY A O 1
ATOM 2657 N N . VAL A 1 340 ? 22.048 -0.929 -60.573 1.00 88.06 340 VAL A N 1
ATOM 2658 C CA . VAL A 1 340 ? 22.637 -0.986 -59.232 1.00 88.06 340 VAL A CA 1
ATOM 2659 C C . VAL A 1 340 ? 24.137 -1.214 -59.347 1.00 88.06 340 VAL A C 1
ATOM 2661 O O . VAL A 1 340 ? 24.560 -2.250 -59.835 1.00 88.06 340 VAL A O 1
ATOM 2664 N N . PHE A 1 341 ? 24.944 -0.263 -58.889 1.00 86.50 341 PHE A N 1
ATOM 2665 C CA . PHE A 1 341 ? 26.398 -0.333 -58.956 1.00 86.50 341 PHE A CA 1
ATOM 2666 C C . PHE A 1 341 ? 26.958 -0.890 -57.641 1.00 86.50 341 PHE A C 1
ATOM 2668 O O . PHE A 1 341 ? 26.753 -0.288 -56.577 1.00 86.50 341 PHE A O 1
ATOM 2675 N N . PRO A 1 342 ? 27.675 -2.027 -57.685 1.00 83.19 342 PRO A N 1
ATOM 2676 C CA . PRO A 1 342 ? 28.282 -2.595 -56.498 1.00 83.19 342 PRO A CA 1
ATOM 2677 C C . PRO A 1 342 ? 29.450 -1.731 -56.020 1.00 83.19 342 PRO A C 1
ATOM 2679 O O . PRO A 1 342 ? 30.105 -1.032 -56.794 1.00 83.19 342 PRO A O 1
ATOM 2682 N N . ARG A 1 343 ? 29.745 -1.824 -5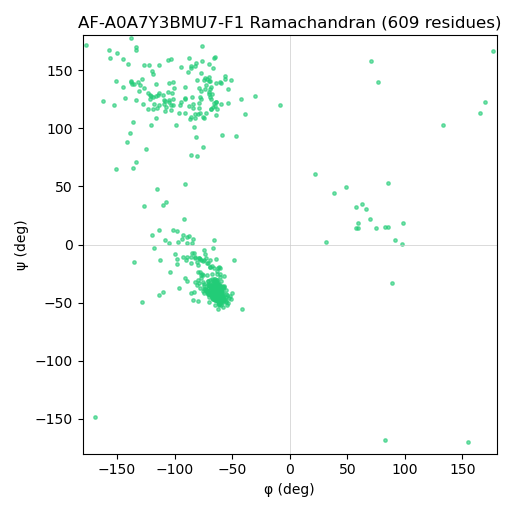4.727 1.00 82.38 343 ARG A N 1
ATOM 2683 C CA . ARG A 1 343 ? 30.900 -1.176 -54.108 1.00 82.38 343 ARG A CA 1
ATOM 2684 C C . ARG A 1 343 ? 32.210 -1.717 -54.689 1.00 82.38 343 ARG A C 1
ATOM 2686 O O . ARG A 1 343 ? 32.542 -2.887 -54.502 1.00 82.38 343 ARG A O 1
ATOM 2693 N N . VAL A 1 344 ? 32.965 -0.839 -55.344 1.00 73.94 344 VAL A N 1
ATOM 2694 C CA . VAL A 1 344 ? 34.329 -1.095 -55.829 1.00 73.94 344 VAL A CA 1
ATOM 2695 C C . VAL A 1 344 ? 35.293 -0.264 -54.987 1.00 73.94 344 VAL A C 1
ATOM 2697 O O . VAL A 1 344 ? 35.072 0.936 -54.819 1.00 73.94 344 VAL A O 1
ATOM 2700 N N . SER A 1 345 ? 36.338 -0.882 -54.431 1.00 64.19 345 SER A N 1
ATOM 2701 C CA . SER A 1 345 ? 37.377 -0.153 -53.691 1.00 64.19 345 SER A CA 1
ATOM 2702 C C . SER A 1 345 ? 38.636 -0.048 -54.535 1.00 64.19 345 SER A C 1
ATOM 2704 O O . SER A 1 345 ? 39.032 -1.001 -55.207 1.00 64.19 345 SER A O 1
ATOM 2706 N N . ALA A 1 346 ? 39.259 1.127 -54.494 1.00 58.28 346 ALA A N 1
ATOM 2707 C CA . ALA A 1 346 ? 40.568 1.330 -55.087 1.00 58.28 346 ALA A CA 1
ATOM 2708 C C . ALA A 1 346 ? 41.617 0.577 -54.256 1.00 58.28 346 ALA A C 1
ATOM 2710 O O . ALA A 1 346 ? 41.650 0.731 -53.028 1.00 58.28 346 ALA A O 1
ATOM 2711 N N . SER A 1 347 ? 42.470 -0.224 -54.899 1.00 48.34 347 SER A N 1
ATOM 2712 C CA . SER A 1 347 ? 43.557 -0.902 -54.183 1.00 48.34 347 SER A CA 1
ATOM 2713 C C . SER A 1 347 ? 44.466 0.157 -53.527 1.00 48.34 347 SER A C 1
ATOM 2715 O O . SER A 1 347 ? 44.950 1.071 -54.192 1.00 48.34 347 SER A O 1
ATOM 2717 N N . GLY A 1 348 ? 44.616 0.101 -52.194 1.00 50.91 348 GLY A N 1
ATOM 2718 C CA . GLY A 1 348 ? 45.457 1.021 -51.407 1.00 50.91 348 GLY A CA 1
ATOM 2719 C C . GLY A 1 348 ? 44.777 2.221 -50.716 1.00 50.91 348 GLY A C 1
ATOM 2720 O O . GLY A 1 348 ? 45.469 2.969 -50.030 1.00 50.91 348 GLY A O 1
ATOM 2721 N N . ALA A 1 349 ? 43.456 2.419 -50.818 1.00 47.66 349 ALA A N 1
ATOM 2722 C CA . ALA A 1 349 ? 42.786 3.584 -50.205 1.00 47.66 349 ALA A CA 1
ATOM 2723 C C . ALA A 1 349 ? 42.476 3.462 -48.689 1.00 47.66 349 ALA A C 1
ATOM 2725 O O . ALA A 1 349 ? 42.236 4.479 -48.040 1.00 47.66 349 ALA A O 1
ATOM 2726 N N . ASP A 1 350 ? 42.533 2.256 -48.106 1.00 44.88 350 ASP A N 1
ATOM 2727 C CA . ASP A 1 350 ? 42.132 1.974 -46.711 1.00 44.88 350 ASP A CA 1
ATOM 2728 C C . ASP A 1 350 ? 43.311 1.522 -45.814 1.00 44.88 350 ASP A C 1
ATOM 2730 O O . ASP A 1 350 ? 43.229 0.531 -45.083 1.00 44.88 350 ASP A O 1
ATOM 2734 N N . SER A 1 351 ? 44.438 2.240 -45.847 1.00 41.22 351 SER A N 1
ATOM 2735 C CA . SER A 1 351 ? 45.574 2.025 -44.928 1.00 41.22 351 SER A CA 1
ATOM 2736 C C . SER A 1 351 ? 45.723 3.119 -43.863 1.00 41.22 351 SER A C 1
ATOM 2738 O O . SER A 1 351 ? 46.836 3.469 -43.474 1.00 41.22 351 SER A O 1
ATOM 2740 N N . SER A 1 352 ? 44.612 3.650 -43.347 1.00 39.06 352 SER A N 1
ATOM 2741 C CA . SER A 1 352 ? 44.619 4.545 -42.185 1.00 39.06 352 SER A CA 1
ATOM 2742 C C . SER A 1 352 ? 43.474 4.232 -41.213 1.00 39.06 352 SER A C 1
ATOM 2744 O O . SER A 1 352 ? 42.352 4.706 -41.349 1.00 39.06 352 SER A O 1
ATOM 2746 N N . GLY A 1 353 ? 43.786 3.442 -40.178 1.00 34.66 353 GLY A N 1
ATOM 2747 C CA . GLY A 1 353 ? 43.014 3.432 -38.930 1.00 34.66 353 GLY A CA 1
ATOM 2748 C C . GLY A 1 353 ? 42.646 2.059 -38.365 1.00 34.66 353 GLY A C 1
ATOM 2749 O O . GLY A 1 353 ? 41.651 1.468 -38.762 1.00 34.66 353 GLY A O 1
ATOM 2750 N N . GLY A 1 354 ? 43.389 1.643 -37.332 1.00 38.16 354 GLY A N 1
ATOM 2751 C CA . GLY A 1 354 ? 42.865 0.891 -36.185 1.00 38.16 354 GLY A CA 1
ATOM 2752 C C . GLY A 1 354 ? 42.571 -0.602 -36.371 1.00 38.16 354 GLY A C 1
ATOM 2753 O O . GLY A 1 354 ? 42.023 -1.047 -37.372 1.00 38.16 354 GLY A O 1
ATOM 2754 N N . TYR A 1 355 ? 42.907 -1.377 -35.335 1.00 38.91 355 TYR A N 1
ATOM 2755 C CA . TYR A 1 355 ? 42.571 -2.792 -35.154 1.00 38.91 355 TYR A CA 1
ATOM 2756 C C . TYR A 1 355 ? 41.085 -3.069 -35.456 1.00 38.91 355 TYR A C 1
ATOM 2758 O O . TYR A 1 355 ? 40.229 -2.968 -34.582 1.00 38.91 355 TYR A O 1
ATOM 2766 N N . SER A 1 356 ? 40.761 -3.457 -36.689 1.00 36.69 356 SER A N 1
ATOM 2767 C CA . SER A 1 356 ? 39.466 -4.044 -37.014 1.00 36.69 356 SER A CA 1
ATOM 2768 C C . SER A 1 356 ? 39.653 -5.288 -37.882 1.00 36.69 356 SER A C 1
ATOM 2770 O O . SER A 1 356 ? 40.346 -5.303 -38.895 1.00 36.69 356 SER A O 1
ATOM 2772 N N . SER A 1 357 ? 39.087 -6.370 -37.354 1.00 39.16 357 SER A N 1
ATOM 2773 C CA . SER A 1 357 ? 38.968 -7.735 -37.859 1.00 39.16 357 SER A CA 1
ATOM 2774 C C . SER A 1 357 ? 39.393 -8.005 -39.313 1.00 39.16 357 SER A C 1
ATOM 2776 O O . SER A 1 357 ? 38.760 -7.575 -40.278 1.00 39.16 357 SER A O 1
ATOM 2778 N N . ARG A 1 358 ? 40.379 -8.903 -39.440 1.00 41.84 358 ARG A N 1
ATOM 2779 C CA . ARG A 1 358 ? 40.867 -9.569 -40.665 1.00 41.84 358 ARG A CA 1
ATOM 2780 C C . ARG A 1 358 ? 39.759 -10.182 -41.552 1.00 41.84 358 ARG A C 1
ATOM 2782 O O . ARG A 1 358 ? 40.030 -10.499 -42.701 1.00 41.84 358 ARG A O 1
ATOM 2789 N N . ARG A 1 359 ? 38.517 -10.321 -41.060 1.00 42.59 359 ARG A N 1
ATOM 2790 C CA . ARG A 1 359 ? 37.360 -10.886 -41.789 1.00 42.59 359 ARG A CA 1
ATOM 2791 C C . ARG A 1 359 ? 36.680 -9.942 -42.793 1.00 42.59 359 ARG A C 1
ATOM 2793 O O . ARG A 1 359 ? 35.845 -10.412 -43.559 1.00 42.59 359 ARG A O 1
ATOM 2800 N N . LYS A 1 360 ? 36.979 -8.635 -42.809 1.00 44.84 360 LYS A N 1
ATOM 2801 C CA . LYS A 1 360 ? 36.284 -7.678 -43.704 1.00 44.84 360 LYS A CA 1
ATOM 2802 C C . LYS A 1 360 ? 36.934 -7.507 -45.090 1.00 44.84 360 LYS A C 1
ATOM 2804 O O . LYS A 1 360 ? 36.307 -6.936 -45.973 1.00 44.84 360 LYS A O 1
ATOM 2809 N N . ARG A 1 361 ? 38.150 -8.032 -45.300 1.00 39.94 361 ARG A N 1
ATOM 2810 C CA . ARG A 1 361 ? 38.928 -7.867 -46.548 1.00 39.94 361 ARG A CA 1
ATOM 2811 C C . ARG A 1 361 ? 38.447 -8.713 -47.733 1.00 39.94 361 ARG A C 1
ATOM 2813 O O . ARG A 1 361 ? 38.810 -8.429 -48.859 1.00 39.94 361 ARG A O 1
ATOM 2820 N N . GLU A 1 362 ? 37.595 -9.709 -47.513 1.00 41.69 362 GLU A N 1
ATOM 2821 C CA . GLU A 1 362 ? 37.210 -10.685 -48.550 1.00 41.69 362 GLU A CA 1
ATOM 2822 C C . GLU A 1 362 ? 36.054 -10.234 -49.470 1.00 41.69 362 GLU A C 1
ATOM 2824 O O . GLU A 1 362 ? 35.583 -11.006 -50.302 1.00 41.69 362 GLU A O 1
ATOM 2829 N N . ARG A 1 363 ? 35.524 -9.014 -49.286 1.00 49.50 363 ARG A N 1
ATOM 2830 C CA . ARG A 1 363 ? 34.197 -8.621 -49.807 1.00 49.50 363 ARG A CA 1
ATOM 2831 C C . ARG A 1 363 ? 34.194 -7.447 -50.783 1.00 49.50 363 ARG A C 1
ATOM 2833 O O . ARG A 1 363 ? 33.117 -6.964 -51.119 1.00 49.50 363 ARG A O 1
ATOM 2840 N N . VAL A 1 364 ? 35.358 -6.980 -51.226 1.00 52.91 364 VAL A N 1
ATOM 2841 C CA . VAL A 1 364 ? 35.460 -5.825 -52.124 1.00 52.91 364 VAL A CA 1
ATOM 2842 C C . VAL A 1 364 ? 36.367 -6.165 -53.298 1.00 52.91 364 VAL A C 1
ATOM 2844 O O . VAL A 1 364 ? 37.440 -6.724 -53.099 1.00 52.91 364 VAL A O 1
ATOM 2847 N N . VAL A 1 365 ? 35.918 -5.866 -54.520 1.00 54.47 365 VAL A N 1
ATOM 2848 C CA . VAL A 1 365 ? 36.761 -5.989 -55.715 1.00 54.47 365 VAL A CA 1
ATOM 2849 C C . VAL A 1 365 ? 37.767 -4.844 -55.664 1.00 54.47 365 VAL A C 1
ATOM 2851 O O . VAL A 1 365 ? 37.365 -3.680 -55.716 1.00 54.47 365 VAL A O 1
ATOM 2854 N N . GLU A 1 366 ? 39.044 -5.178 -55.494 1.00 53.44 366 GLU A N 1
ATOM 2855 C CA . GLU A 1 366 ? 40.138 -4.215 -55.573 1.00 53.44 366 GLU A CA 1
ATOM 2856 C C . GLU A 1 366 ? 40.445 -3.925 -57.042 1.00 53.44 366 GLU A C 1
ATOM 2858 O O . GLU A 1 366 ? 40.737 -4.839 -57.811 1.00 53.44 366 GLU A O 1
ATOM 2863 N N . VAL A 1 367 ? 40.351 -2.657 -57.437 1.00 60.41 367 VAL A N 1
ATOM 2864 C CA . VAL A 1 367 ? 40.667 -2.200 -58.798 1.00 60.41 367 VAL A CA 1
ATOM 2865 C C . VAL A 1 367 ? 41.640 -1.026 -58.706 1.00 60.41 367 VAL A C 1
ATOM 2867 O O . VAL A 1 367 ? 41.527 -0.208 -57.797 1.00 60.41 367 VAL A O 1
ATOM 2870 N N . GLU A 1 368 ? 42.602 -0.923 -59.624 1.00 60.94 368 GLU A N 1
ATOM 2871 C CA . GLU A 1 368 ? 43.577 0.183 -59.648 1.00 60.94 368 GLU A CA 1
ATOM 2872 C C . GLU A 1 368 ? 42.904 1.548 -59.858 1.00 60.94 368 GLU A C 1
ATOM 2874 O O . GLU A 1 368 ? 43.267 2.534 -59.218 1.00 60.94 368 GLU A O 1
ATOM 2879 N N . ASN A 1 369 ? 41.872 1.599 -60.708 1.00 73.62 369 ASN A N 1
ATOM 2880 C CA . ASN A 1 369 ? 41.075 2.797 -60.946 1.00 73.62 369 ASN A CA 1
ATOM 2881 C C . ASN A 1 369 ? 39.564 2.476 -60.978 1.00 73.62 369 ASN A C 1
ATOM 2883 O O . ASN A 1 369 ? 39.071 1.938 -61.976 1.00 73.62 369 ASN A O 1
ATOM 2887 N N . PRO A 1 370 ? 38.800 2.822 -59.922 1.00 72.38 370 PRO A N 1
ATOM 2888 C CA . PRO A 1 370 ? 37.361 2.560 -59.861 1.00 72.38 370 PRO A CA 1
ATOM 2889 C C . PRO A 1 370 ? 36.556 3.348 -60.912 1.00 72.38 370 PRO A C 1
ATOM 2891 O O . PRO A 1 370 ? 35.440 2.962 -61.261 1.00 72.38 370 PRO A O 1
ATOM 2894 N N . ASP A 1 371 ? 37.112 4.434 -61.457 1.00 80.38 371 ASP A N 1
ATOM 2895 C CA . ASP A 1 371 ? 36.433 5.252 -62.461 1.00 80.38 371 ASP A CA 1
ATOM 2896 C C . ASP A 1 371 ? 36.451 4.595 -63.863 1.00 80.38 371 ASP A C 1
ATOM 2898 O O . ASP A 1 371 ? 35.658 4.990 -64.709 1.00 80.38 371 ASP A O 1
ATOM 2902 N N . GLN A 1 372 ? 37.264 3.549 -64.099 1.00 81.06 372 GLN A N 1
ATOM 2903 C CA . GLN A 1 372 ? 37.360 2.818 -65.382 1.00 81.06 372 GLN A CA 1
ATOM 2904 C C . GLN A 1 372 ? 37.168 1.293 -65.244 1.00 81.06 372 GLN A C 1
ATOM 2906 O O . GLN A 1 372 ? 37.782 0.492 -65.957 1.00 81.06 372 GLN A O 1
ATOM 2911 N N . VAL A 1 373 ? 36.335 0.849 -64.306 1.00 82.19 373 VAL A N 1
ATOM 2912 C CA . VAL A 1 373 ? 36.148 -0.582 -63.999 1.00 82.19 373 VAL A CA 1
ATOM 2913 C C . VAL A 1 373 ? 35.600 -1.366 -65.191 1.00 82.19 373 VAL A C 1
ATOM 2915 O O . VAL A 1 373 ? 36.002 -2.505 -65.402 1.00 82.19 373 VAL A O 1
ATOM 2918 N N . VAL A 1 374 ? 34.738 -0.758 -66.009 1.00 81.94 374 VAL A N 1
ATOM 2919 C CA . VAL A 1 374 ? 34.188 -1.403 -67.218 1.00 81.94 374 VAL A CA 1
ATOM 2920 C C . VAL A 1 374 ? 35.279 -1.733 -68.243 1.00 81.94 374 VAL A C 1
ATOM 2922 O O . VAL A 1 374 ? 35.185 -2.747 -68.932 1.00 81.94 374 VAL A O 1
ATOM 2925 N N . HIS A 1 375 ? 36.312 -0.892 -68.341 1.00 81.31 375 HIS A N 1
ATOM 2926 C CA . HIS A 1 375 ? 37.429 -1.084 -69.267 1.00 81.31 375 HIS A CA 1
ATOM 2927 C C . HIS A 1 375 ? 38.496 -2.020 -68.685 1.00 81.31 375 HIS A C 1
ATOM 2929 O O . HIS A 1 375 ? 38.919 -2.964 -69.342 1.00 81.31 375 HIS A O 1
ATOM 2935 N N . THR A 1 376 ? 38.895 -1.792 -67.430 1.00 80.00 376 THR A N 1
ATOM 2936 C CA . THR A 1 376 ? 39.969 -2.557 -66.771 1.00 80.00 376 THR A CA 1
ATOM 2937 C C . THR A 1 376 ? 39.537 -3.962 -66.353 1.00 80.00 376 THR A C 1
ATOM 2939 O O . THR A 1 376 ? 40.337 -4.890 -66.405 1.00 80.00 376 THR A O 1
ATOM 2942 N N . HIS A 1 377 ? 38.272 -4.143 -65.961 1.00 79.88 377 HIS A N 1
ATOM 2943 C CA . HIS A 1 377 ? 37.719 -5.421 -65.511 1.00 79.88 377 HIS A CA 1
ATOM 2944 C C . HIS A 1 377 ? 36.351 -5.698 -66.171 1.00 79.88 377 HIS A C 1
ATOM 2946 O O . HIS A 1 377 ? 35.317 -5.678 -65.489 1.00 79.88 377 HIS A O 1
ATOM 2952 N N . PRO A 1 378 ? 36.309 -6.010 -67.484 1.00 80.69 378 PRO A N 1
ATOM 2953 C CA . PRO A 1 378 ? 35.059 -6.183 -68.235 1.00 80.69 378 PRO A CA 1
ATOM 2954 C C . PRO A 1 378 ? 34.153 -7.311 -67.717 1.00 80.69 378 PRO A C 1
ATOM 2956 O O . PRO A 1 378 ? 32.941 -7.260 -67.907 1.00 80.69 378 PRO A O 1
ATOM 2959 N N . MET A 1 379 ? 34.710 -8.324 -67.049 1.00 75.81 379 MET A N 1
ATOM 2960 C CA . MET A 1 379 ? 33.949 -9.443 -66.464 1.00 75.81 379 MET A CA 1
ATOM 2961 C C . MET A 1 379 ? 33.494 -9.176 -65.016 1.00 75.81 379 MET A C 1
ATOM 2963 O O . MET A 1 379 ? 32.997 -10.074 -64.338 1.00 75.81 379 MET A O 1
ATOM 2967 N N . SER A 1 380 ? 33.695 -7.960 -64.498 1.00 78.69 380 SER A N 1
ATOM 2968 C CA . SER A 1 380 ? 33.305 -7.601 -63.132 1.00 78.69 380 SER A CA 1
ATOM 2969 C C . SER A 1 380 ? 31.797 -7.365 -62.989 1.00 78.69 380 SER A C 1
ATOM 2971 O O . SER A 1 380 ? 31.099 -7.008 -63.936 1.00 78.69 380 SER A O 1
ATOM 2973 N N . MET A 1 381 ? 31.293 -7.479 -61.755 1.00 74.75 381 MET A N 1
ATOM 2974 C CA . MET A 1 381 ? 29.888 -7.173 -61.442 1.00 74.75 381 MET A CA 1
ATOM 2975 C C . MET A 1 381 ? 29.530 -5.707 -61.728 1.00 74.75 381 MET A C 1
ATOM 2977 O O . MET A 1 381 ? 28.410 -5.411 -62.135 1.00 74.75 381 MET A O 1
ATOM 2981 N N . ALA A 1 382 ? 30.479 -4.788 -61.532 1.00 80.50 382 ALA A N 1
ATOM 2982 C CA . ALA A 1 382 ? 30.290 -3.381 -61.867 1.00 80.50 382 ALA A CA 1
ATOM 2983 C C . ALA A 1 382 ? 30.167 -3.179 -63.383 1.00 80.50 382 ALA A C 1
ATOM 2985 O O . ALA A 1 382 ? 29.301 -2.422 -63.818 1.00 80.50 382 ALA A O 1
ATOM 2986 N N . ALA A 1 383 ? 30.962 -3.899 -64.184 1.00 82.94 383 ALA A N 1
ATOM 2987 C CA . ALA A 1 383 ? 30.848 -3.862 -65.638 1.00 82.94 383 ALA A CA 1
ATOM 2988 C C . ALA A 1 383 ? 29.482 -4.369 -66.120 1.00 82.94 383 ALA A C 1
ATOM 2990 O O . ALA A 1 383 ? 28.845 -3.711 -66.941 1.00 82.94 383 ALA A O 1
ATOM 2991 N N . GLU A 1 384 ? 28.990 -5.468 -65.545 1.00 83.62 384 GLU A N 1
ATOM 2992 C CA . GLU A 1 384 ? 27.664 -6.000 -65.877 1.00 83.62 384 GLU A CA 1
ATOM 2993 C C . GLU A 1 384 ? 26.538 -5.031 -65.503 1.00 83.62 384 GLU A C 1
ATOM 2995 O O . GLU A 1 384 ? 25.655 -4.748 -66.307 1.00 83.62 384 GLU A O 1
ATOM 3000 N N . SER A 1 385 ? 26.646 -4.394 -64.337 1.00 85.69 385 SER A N 1
ATOM 3001 C CA . SER A 1 385 ? 25.692 -3.369 -63.897 1.00 85.69 385 SER A CA 1
ATOM 3002 C C . SER A 1 385 ? 25.631 -2.176 -64.862 1.00 85.69 385 SER A C 1
ATOM 3004 O O . SER A 1 385 ? 24.555 -1.639 -65.131 1.00 85.69 385 SER A O 1
ATOM 3006 N N . CYS A 1 386 ? 26.770 -1.780 -65.441 1.00 86.75 386 CYS A N 1
ATOM 3007 C CA . CYS A 1 386 ? 26.818 -0.739 -66.470 1.00 86.75 386 CYS A CA 1
ATOM 3008 C C . CYS A 1 386 ? 26.159 -1.191 -67.779 1.00 86.75 386 CYS A C 1
ATOM 3010 O O . CYS A 1 386 ? 25.499 -0.383 -68.434 1.00 86.75 386 CYS A O 1
ATOM 3012 N N . ARG A 1 387 ? 26.301 -2.469 -68.161 1.00 87.69 387 ARG A N 1
ATOM 3013 C CA . ARG A 1 387 ? 25.610 -3.043 -69.330 1.00 87.69 387 ARG A CA 1
ATOM 3014 C C . ARG A 1 387 ? 24.099 -3.093 -69.125 1.00 87.69 387 ARG A C 1
ATOM 3016 O O . ARG A 1 387 ? 23.368 -2.813 -70.076 1.00 87.69 387 ARG A O 1
ATOM 3023 N N . THR A 1 388 ? 23.629 -3.371 -67.908 1.00 87.69 388 THR A N 1
ATOM 3024 C CA . THR A 1 388 ? 22.205 -3.279 -67.555 1.00 87.69 388 THR A CA 1
ATOM 3025 C C . THR A 1 388 ? 21.694 -1.850 -67.726 1.00 87.69 388 THR A C 1
ATOM 3027 O O . THR A 1 388 ? 20.733 -1.636 -68.463 1.00 87.69 388 THR A O 1
ATOM 3030 N N . VAL A 1 389 ? 22.383 -0.856 -67.143 1.00 89.31 389 VAL A N 1
ATOM 3031 C CA . VAL A 1 389 ? 22.000 0.560 -67.308 1.00 89.31 389 VAL A CA 1
ATOM 3032 C C . VAL A 1 389 ? 21.997 0.960 -68.780 1.00 89.31 389 VAL A C 1
ATOM 3034 O O . VAL A 1 389 ? 21.039 1.568 -69.247 1.00 89.31 389 VAL A O 1
ATOM 3037 N N . ARG A 1 390 ? 23.029 0.578 -69.538 1.00 89.38 390 ARG A N 1
ATOM 3038 C CA . ARG A 1 390 ? 23.105 0.814 -70.984 1.00 89.38 390 ARG A CA 1
ATOM 3039 C C . ARG A 1 390 ? 21.889 0.252 -71.718 1.00 89.38 390 ARG A C 1
ATOM 3041 O O . ARG A 1 390 ? 21.307 0.953 -72.536 1.00 89.38 390 ARG A O 1
ATOM 3048 N N . THR A 1 391 ? 21.522 -0.995 -71.438 1.00 87.69 391 THR A N 1
ATOM 3049 C CA . THR A 1 391 ? 20.392 -1.677 -72.084 1.00 87.69 391 THR A CA 1
ATOM 3050 C C . THR A 1 391 ? 19.078 -0.958 -71.777 1.00 87.69 391 THR A C 1
ATOM 3052 O O . THR A 1 391 ? 18.319 -0.647 -72.692 1.00 87.69 391 THR A O 1
ATOM 3055 N N . ASN A 1 392 ? 18.862 -0.571 -70.518 1.00 89.00 392 ASN A N 1
ATOM 3056 C CA . ASN A 1 392 ? 17.694 0.212 -70.112 1.00 89.00 392 ASN A CA 1
ATOM 3057 C C . ASN A 1 392 ? 17.654 1.588 -70.803 1.00 89.00 392 ASN A C 1
ATOM 3059 O O . ASN A 1 392 ? 16.620 1.984 -71.335 1.00 89.00 392 ASN A O 1
ATOM 3063 N N . LEU A 1 393 ? 18.793 2.283 -70.896 1.00 87.25 393 LEU A N 1
ATOM 3064 C CA . LEU A 1 393 ? 18.907 3.554 -71.624 1.00 87.25 393 LEU A CA 1
ATOM 3065 C C . LEU A 1 393 ? 18.689 3.409 -73.141 1.00 87.25 393 LEU A C 1
ATOM 3067 O O . LEU A 1 393 ? 18.247 4.358 -73.791 1.00 87.25 393 LEU A O 1
ATOM 3071 N N . MET A 1 394 ? 19.012 2.254 -73.730 1.00 82.19 394 MET A N 1
ATOM 3072 C CA . MET A 1 394 ? 18.716 1.958 -75.136 1.00 82.19 394 MET A CA 1
ATOM 3073 C C . MET A 1 394 ? 17.219 1.736 -75.361 1.00 82.19 394 MET A C 1
ATOM 3075 O O . MET A 1 394 ? 16.681 2.296 -76.313 1.00 82.19 394 MET A O 1
ATOM 3079 N N . PHE A 1 395 ? 16.542 1.000 -74.474 1.00 81.94 395 PHE A N 1
ATOM 3080 C CA . PHE A 1 395 ? 15.090 0.813 -74.554 1.00 81.94 395 PHE A CA 1
ATOM 3081 C C . PHE A 1 395 ? 14.332 2.134 -74.419 1.00 81.94 395 PHE A C 1
ATOM 3083 O O . PHE A 1 395 ? 13.469 2.425 -75.240 1.00 81.94 395 PHE A O 1
ATOM 3090 N N . MET A 1 396 ? 14.713 2.982 -73.461 1.00 79.88 396 MET A N 1
ATOM 3091 C CA . MET A 1 396 ? 14.114 4.314 -73.314 1.00 79.88 396 MET A CA 1
ATOM 3092 C C . MET A 1 396 ? 14.358 5.208 -74.537 1.00 79.88 396 MET A C 1
ATOM 3094 O O . MET A 1 396 ? 13.514 6.021 -74.907 1.00 79.88 396 MET A O 1
ATOM 3098 N N . ALA A 1 397 ? 15.513 5.053 -75.190 1.00 72.12 397 ALA A N 1
ATOM 3099 C CA . ALA A 1 397 ? 15.854 5.852 -76.359 1.00 72.12 397 ALA A CA 1
ATOM 3100 C C . ALA A 1 397 ? 15.037 5.508 -77.616 1.00 72.12 397 ALA A C 1
ATOM 3102 O O . ALA A 1 397 ? 15.017 6.311 -78.548 1.00 72.12 397 ALA A O 1
ATOM 3103 N N . ALA A 1 398 ? 14.357 4.355 -77.645 1.00 68.31 398 ALA A N 1
ATOM 3104 C CA . ALA A 1 398 ? 13.452 3.987 -78.733 1.00 68.31 398 ALA A CA 1
ATOM 3105 C C . ALA A 1 398 ? 12.200 4.884 -78.780 1.00 68.31 398 ALA A C 1
ATOM 3107 O O . ALA A 1 398 ? 11.665 5.126 -79.858 1.00 68.31 398 ALA A O 1
ATOM 3108 N N . GLU A 1 399 ? 11.763 5.409 -77.630 1.00 61.66 399 GLU A N 1
ATOM 3109 C CA . GLU A 1 399 ? 10.619 6.326 -77.522 1.00 61.66 399 GLU A CA 1
ATOM 3110 C C . GLU A 1 399 ? 11.029 7.798 -77.682 1.00 61.66 399 GLU A C 1
ATOM 3112 O O . GLU A 1 399 ? 10.262 8.617 -78.185 1.00 61.66 399 GLU A O 1
ATOM 3117 N N . SER A 1 400 ? 12.244 8.161 -77.264 1.00 67.12 400 SER A N 1
ATOM 3118 C CA . SER A 1 400 ? 12.814 9.502 -77.441 1.00 67.12 400 SER A CA 1
ATOM 3119 C C . SER A 1 400 ? 14.342 9.422 -77.486 1.00 67.12 400 SER A C 1
ATOM 3121 O O . SER A 1 400 ? 14.948 8.999 -76.504 1.00 67.12 400 SER A O 1
ATOM 3123 N N . PRO A 1 401 ? 15.014 9.851 -78.573 1.00 65.00 401 PRO A N 1
ATOM 3124 C CA . PRO A 1 401 ? 16.417 9.510 -78.823 1.00 65.00 401 PRO A CA 1
ATOM 3125 C C . PRO A 1 401 ? 17.438 10.096 -77.834 1.00 65.00 401 PRO A C 1
ATOM 3127 O O . PRO A 1 401 ? 18.614 9.776 -77.978 1.00 65.00 401 PRO A O 1
ATOM 3130 N N . ASN A 1 402 ? 17.021 10.919 -76.854 1.00 71.12 402 ASN A N 1
ATOM 3131 C CA . ASN A 1 402 ? 17.768 11.404 -75.678 1.00 71.12 402 ASN A CA 1
ATOM 3132 C C . ASN A 1 402 ? 19.296 11.350 -75.852 1.00 71.12 402 ASN A C 1
ATOM 3134 O O . ASN A 1 402 ? 20.009 10.615 -75.161 1.00 71.12 402 ASN A O 1
ATOM 3138 N N . LYS A 1 403 ? 19.786 12.090 -76.859 1.00 87.50 403 LYS A N 1
ATOM 3139 C CA . LYS A 1 403 ? 21.195 12.071 -77.274 1.00 87.50 403 LYS A CA 1
ATOM 3140 C C . LYS A 1 403 ? 22.096 12.689 -76.214 1.00 87.50 403 LYS A C 1
ATOM 3142 O O . LYS A 1 403 ? 23.215 12.229 -76.031 1.00 87.50 403 LYS A O 1
ATOM 3147 N N . THR A 1 404 ? 21.605 13.712 -75.521 1.00 92.25 404 THR A N 1
ATOM 3148 C CA . THR A 1 404 ? 22.312 14.427 -74.457 1.00 92.25 404 THR A CA 1
ATOM 3149 C C . THR A 1 404 ? 21.740 14.033 -73.098 1.00 92.25 404 THR A C 1
ATOM 3151 O O . THR A 1 404 ? 20.523 14.034 -72.906 1.00 92.25 404 THR A O 1
ATOM 3154 N N . MET A 1 405 ? 22.607 13.695 -72.146 1.00 93.12 405 MET A N 1
ATOM 3155 C CA . MET A 1 405 ? 22.210 13.290 -70.799 1.00 93.12 405 MET A CA 1
ATOM 3156 C C . MET A 1 405 ? 23.109 13.921 -69.740 1.00 93.12 405 MET A C 1
ATOM 3158 O O . MET A 1 405 ? 24.328 13.967 -69.893 1.00 93.12 405 MET A O 1
ATOM 3162 N N . VAL A 1 406 ? 22.509 14.340 -68.630 1.00 94.81 406 VAL A N 1
ATOM 3163 C CA . VAL A 1 406 ? 23.225 14.836 -67.450 1.00 94.81 406 VAL A CA 1
ATOM 3164 C C . VAL A 1 406 ? 23.268 13.759 -66.383 1.00 94.81 406 VAL A C 1
ATOM 3166 O O . VAL A 1 406 ? 22.233 13.209 -66.016 1.00 94.81 406 VAL A O 1
ATOM 3169 N N . VAL A 1 407 ? 24.448 13.497 -65.830 1.00 96.00 407 VAL A N 1
ATOM 3170 C CA . VAL A 1 407 ? 24.607 12.670 -64.634 1.00 96.00 407 VAL A CA 1
ATOM 3171 C C . VAL A 1 407 ? 24.806 13.596 -63.442 1.00 96.00 407 VAL A C 1
ATOM 3173 O O . VAL A 1 407 ? 25.743 14.396 -63.399 1.00 96.00 407 VAL A O 1
ATOM 3176 N N . THR A 1 408 ? 23.904 13.514 -62.467 1.00 95.25 408 THR A N 1
ATOM 3177 C CA . THR A 1 408 ? 23.961 14.329 -61.245 1.00 95.25 408 THR A CA 1
ATOM 3178 C C . THR A 1 408 ? 23.612 13.502 -60.012 1.00 95.25 408 THR A C 1
ATOM 3180 O O . THR A 1 408 ? 23.324 12.314 -60.101 1.00 95.25 408 THR A O 1
ATOM 3183 N N . SER A 1 409 ? 23.675 14.108 -58.830 1.00 94.69 409 SER A N 1
ATOM 3184 C CA . SER A 1 409 ? 23.371 13.456 -57.552 1.00 94.69 409 SER A CA 1
ATOM 3185 C C . SER A 1 409 ? 22.816 14.451 -56.541 1.00 94.69 409 SER A C 1
ATOM 3187 O O . SER A 1 409 ? 22.939 15.665 -56.720 1.00 94.69 409 SER A O 1
ATOM 3189 N N . ALA A 1 410 ? 22.220 13.949 -55.460 1.00 91.75 410 ALA A N 1
ATOM 3190 C CA . ALA A 1 410 ? 21.739 14.809 -54.386 1.00 91.75 410 ALA A CA 1
ATOM 3191 C C . ALA A 1 410 ? 22.907 15.430 -53.607 1.00 91.75 410 ALA A C 1
ATOM 3193 O O . ALA A 1 410 ? 22.894 16.633 -53.352 1.00 91.75 410 ALA A O 1
ATOM 3194 N N . ASN A 1 411 ? 23.924 14.636 -53.249 1.00 92.12 411 ASN A N 1
ATOM 3195 C CA . ASN A 1 411 ? 25.024 15.061 -52.386 1.00 92.12 411 ASN A CA 1
ATOM 3196 C C . ASN A 1 411 ? 26.406 14.897 -53.048 1.00 92.12 411 ASN A C 1
ATOM 3198 O O . ASN A 1 411 ? 26.621 14.028 -53.896 1.00 92.12 411 ASN A O 1
ATOM 3202 N N . PRO A 1 412 ? 27.414 15.685 -52.622 1.00 88.69 412 PRO A N 1
ATOM 3203 C CA . PRO A 1 412 ? 28.801 15.415 -52.981 1.00 88.69 412 PRO A CA 1
ATOM 3204 C C . PRO A 1 412 ? 29.228 14.003 -52.562 1.00 88.69 412 PRO A C 1
ATOM 3206 O O . PRO A 1 412 ? 28.923 13.562 -51.458 1.00 88.69 412 PRO A O 1
ATOM 3209 N N . LYS A 1 413 ? 30.038 13.348 -53.405 1.00 88.38 413 LYS A N 1
ATOM 3210 C CA . LYS A 1 413 ? 30.564 11.983 -53.191 1.00 88.38 413 LYS A CA 1
ATOM 3211 C C . LYS A 1 413 ? 29.519 10.855 -53.281 1.00 88.38 413 LYS A C 1
ATOM 3213 O O . LYS A 1 413 ? 29.794 9.759 -52.792 1.00 88.38 413 LYS A O 1
ATOM 3218 N N . ASP A 1 414 ? 28.393 11.085 -53.959 1.00 90.88 414 ASP A N 1
ATOM 3219 C CA . ASP A 1 414 ? 27.438 10.017 -54.308 1.00 90.88 414 ASP A CA 1
ATOM 3220 C C . ASP A 1 414 ? 27.945 9.106 -55.454 1.00 90.88 414 ASP A C 1
ATOM 3222 O O . ASP A 1 414 ? 27.436 8.008 -55.661 1.00 90.88 414 ASP A O 1
ATOM 3226 N N . GLY A 1 415 ? 29.007 9.519 -56.160 1.00 89.25 415 GLY A N 1
ATOM 3227 C CA . GLY A 1 415 ? 29.674 8.728 -57.206 1.00 89.25 415 GLY A CA 1
ATOM 3228 C C . GLY A 1 415 ? 29.262 9.058 -58.643 1.00 89.25 415 GLY A C 1
ATOM 3229 O O . GLY A 1 415 ? 29.530 8.269 -59.539 1.00 89.25 415 GLY A O 1
ATOM 3230 N N . LYS A 1 416 ? 28.667 10.237 -58.865 1.00 91.62 416 LYS A N 1
ATOM 3231 C CA . LYS A 1 416 ? 28.315 10.805 -60.182 1.00 91.62 416 LYS A CA 1
ATOM 3232 C C . LYS A 1 416 ? 29.379 10.609 -61.273 1.00 91.62 416 LYS A C 1
ATOM 3234 O O . LYS A 1 416 ? 29.079 9.968 -62.267 1.00 91.62 416 LYS A O 1
ATOM 3239 N N . THR A 1 417 ? 30.624 11.036 -61.041 1.00 92.62 417 THR A N 1
ATOM 3240 C CA . THR A 1 417 ? 31.730 10.914 -62.004 1.00 92.62 417 THR A CA 1
ATOM 3241 C C . THR A 1 417 ? 32.045 9.452 -62.309 1.00 92.62 417 THR A C 1
ATOM 3243 O O . THR A 1 417 ? 32.174 9.077 -63.465 1.00 92.62 417 THR A O 1
ATOM 3246 N N . THR A 1 418 ? 32.109 8.600 -61.283 1.00 91.69 418 THR A N 1
ATOM 3247 C CA . THR A 1 418 ? 32.371 7.162 -61.437 1.00 91.69 418 THR A CA 1
ATOM 3248 C C . THR A 1 418 ? 31.285 6.490 -62.278 1.00 91.69 418 THR A C 1
ATOM 3250 O O . THR A 1 418 ? 31.591 5.716 -63.183 1.00 91.69 418 THR A O 1
ATOM 3253 N N . VAL A 1 419 ? 30.015 6.808 -62.016 1.00 92.81 419 VAL A N 1
ATOM 3254 C CA . VAL A 1 419 ? 28.872 6.293 -62.778 1.00 92.81 419 VAL A CA 1
ATOM 3255 C C . VAL A 1 419 ? 28.869 6.850 -64.205 1.00 92.81 419 VAL A C 1
ATOM 3257 O O . VAL A 1 419 ? 28.734 6.076 -65.147 1.00 92.81 419 VAL A O 1
ATOM 3260 N N . ALA A 1 420 ? 29.087 8.157 -64.384 1.00 94.50 420 ALA A N 1
ATOM 3261 C CA . ALA A 1 420 ? 29.140 8.808 -65.691 1.00 94.50 420 ALA A CA 1
ATOM 3262 C C . ALA A 1 420 ? 30.225 8.185 -66.580 1.00 94.50 420 ALA A C 1
ATOM 3264 O O . ALA A 1 420 ? 29.942 7.775 -67.707 1.00 94.50 420 ALA A O 1
ATOM 3265 N N . THR A 1 421 ? 31.442 8.033 -66.054 1.00 93.69 421 THR A N 1
ATOM 3266 C CA . THR A 1 421 ? 32.571 7.451 -66.784 1.00 93.69 421 THR A CA 1
ATOM 3267 C C . THR A 1 421 ? 32.298 6.008 -67.193 1.00 93.69 421 THR A C 1
ATOM 3269 O O . THR A 1 421 ? 32.401 5.667 -68.371 1.00 93.69 421 THR A O 1
ATOM 3272 N N . ASN A 1 422 ? 31.886 5.156 -66.253 1.00 92.75 422 ASN A N 1
ATOM 3273 C CA . ASN A 1 422 ? 31.661 3.741 -66.538 1.00 92.75 422 ASN A CA 1
ATOM 3274 C C . ASN A 1 422 ? 30.460 3.508 -67.480 1.00 92.75 422 ASN A C 1
ATOM 3276 O O . ASN A 1 422 ? 30.543 2.662 -68.370 1.00 92.75 422 ASN A O 1
ATOM 3280 N N . ILE A 1 423 ? 29.375 4.285 -67.368 1.00 92.56 423 ILE A N 1
ATOM 3281 C CA . ILE A 1 423 ? 28.259 4.223 -68.331 1.00 92.56 423 ILE A CA 1
ATOM 3282 C C . ILE A 1 423 ? 28.715 4.662 -69.727 1.00 92.56 423 ILE A C 1
ATOM 3284 O O . ILE A 1 423 ? 28.335 4.032 -70.714 1.00 92.56 423 ILE A O 1
ATOM 3288 N N . SER A 1 424 ? 29.561 5.693 -69.816 1.00 94.00 424 SER A N 1
ATOM 3289 C CA . SER A 1 424 ? 30.099 6.177 -71.095 1.00 94.00 424 SER A CA 1
ATOM 3290 C C . SER A 1 424 ? 30.938 5.103 -71.788 1.00 94.00 424 SER A C 1
ATOM 3292 O O . SER A 1 424 ? 30.748 4.846 -72.975 1.00 94.00 424 SER A O 1
ATOM 3294 N N . ILE A 1 425 ? 31.790 4.402 -71.032 1.00 92.44 425 ILE A N 1
ATOM 3295 C CA . ILE A 1 425 ? 32.564 3.258 -71.531 1.00 92.44 425 ILE A CA 1
ATOM 3296 C C . ILE A 1 425 ? 31.628 2.130 -71.996 1.00 92.44 425 ILE A C 1
ATOM 3298 O O . ILE A 1 425 ? 31.817 1.583 -73.080 1.00 92.44 425 ILE A O 1
ATOM 3302 N N . ALA A 1 426 ? 30.593 1.791 -71.220 1.00 91.38 426 ALA A N 1
ATOM 3303 C CA . ALA A 1 426 ? 29.661 0.721 -71.582 1.00 91.38 426 ALA A CA 1
ATOM 3304 C C . ALA A 1 426 ? 28.869 1.028 -72.869 1.00 91.38 426 ALA A C 1
ATOM 3306 O O . ALA A 1 426 ? 28.641 0.126 -73.683 1.00 91.38 426 ALA A O 1
ATOM 3307 N N . LEU A 1 427 ? 28.458 2.288 -73.064 1.00 91.88 427 LEU A N 1
ATOM 3308 C CA . LEU A 1 427 ? 27.814 2.763 -74.294 1.00 91.88 427 LEU A CA 1
ATOM 3309 C C . LEU A 1 427 ? 28.787 2.722 -75.481 1.00 91.88 427 LEU A C 1
ATOM 3311 O O . LEU A 1 427 ? 28.422 2.201 -76.535 1.00 91.88 427 LEU A O 1
ATOM 3315 N N . ALA A 1 428 ? 30.035 3.161 -75.304 1.00 92.56 428 ALA A N 1
ATOM 3316 C CA . ALA A 1 428 ? 31.055 3.117 -76.354 1.00 92.56 428 ALA A CA 1
ATOM 3317 C C . ALA A 1 428 ? 31.350 1.677 -76.816 1.00 92.56 428 ALA A C 1
ATOM 3319 O O . ALA A 1 428 ? 31.330 1.383 -78.011 1.00 92.56 428 ALA A O 1
ATOM 3320 N N . GLN A 1 429 ? 31.461 0.735 -75.870 1.00 89.50 429 GLN A N 1
ATOM 3321 C CA . GLN A 1 429 ? 31.623 -0.701 -76.146 1.00 89.50 429 GLN A CA 1
ATOM 3322 C C . GLN A 1 429 ? 30.450 -1.327 -76.925 1.00 89.50 429 GLN A C 1
ATOM 3324 O O . GLN A 1 429 ? 30.613 -2.391 -77.514 1.00 89.50 429 GLN A O 1
ATOM 3329 N N . SER A 1 430 ? 29.267 -0.696 -76.949 1.00 87.88 430 SER A N 1
ATOM 3330 C CA . SER A 1 430 ? 28.142 -1.133 -77.799 1.00 87.88 430 SER A CA 1
ATOM 3331 C C . SER A 1 430 ? 28.205 -0.605 -79.234 1.00 87.88 430 SER A C 1
ATOM 3333 O O . SER A 1 430 ? 27.289 -0.823 -80.021 1.00 87.88 430 SER A O 1
ATOM 3335 N N . GLY A 1 431 ? 29.287 0.090 -79.583 1.00 88.12 431 GLY A N 1
ATOM 3336 C CA . GLY A 1 431 ? 29.526 0.607 -80.918 1.00 88.12 431 GLY A CA 1
ATOM 3337 C C . GLY A 1 431 ? 29.012 2.027 -81.160 1.00 88.12 431 GLY A C 1
ATOM 3338 O O . GLY A 1 431 ? 29.143 2.490 -82.294 1.00 88.12 431 GLY A O 1
ATOM 3339 N N . GLN A 1 432 ? 28.475 2.706 -80.140 1.00 90.88 432 GLN A N 1
ATOM 3340 C CA . GLN A 1 432 ? 28.031 4.104 -80.209 1.00 90.88 432 GLN A CA 1
ATOM 3341 C C . GLN A 1 432 ? 29.218 5.058 -80.058 1.00 90.88 432 GLN A C 1
ATOM 3343 O O . GLN A 1 432 ? 30.096 4.816 -79.237 1.00 90.88 432 GLN A O 1
ATOM 3348 N N . ARG A 1 433 ? 29.229 6.165 -80.804 1.00 94.38 433 ARG A N 1
ATOM 3349 C CA . ARG A 1 433 ? 30.181 7.263 -80.588 1.00 94.38 433 ARG A CA 1
ATOM 3350 C C . ARG A 1 433 ? 29.723 8.087 -79.392 1.00 94.38 433 ARG A C 1
ATOM 3352 O O . ARG A 1 433 ? 28.677 8.735 -79.460 1.00 94.38 433 ARG A O 1
ATOM 3359 N N . VAL A 1 434 ? 30.491 8.052 -78.308 1.00 95.50 434 VAL A N 1
ATOM 3360 C CA . VAL A 1 434 ? 30.148 8.684 -77.030 1.00 95.50 434 VAL A CA 1
ATOM 3361 C C . VAL A 1 434 ? 31.107 9.828 -76.728 1.00 95.50 434 VAL A C 1
ATOM 3363 O O . VAL A 1 434 ? 32.321 9.645 -76.757 1.00 95.50 434 VAL A O 1
ATOM 3366 N N . LEU A 1 435 ? 30.557 10.988 -76.376 1.00 96.56 435 LEU A N 1
ATOM 3367 C CA . LEU A 1 435 ? 31.308 12.121 -75.845 1.00 96.56 435 LEU A CA 1
ATOM 3368 C C . LEU A 1 435 ? 30.996 12.307 -74.359 1.00 96.56 435 LEU A C 1
ATOM 3370 O O . LEU A 1 435 ? 29.845 12.537 -73.994 1.00 96.56 435 LEU A O 1
ATOM 3374 N N . LEU A 1 436 ? 32.015 12.239 -73.507 1.00 96.56 436 LEU A N 1
ATOM 3375 C CA . LEU A 1 436 ? 31.906 12.517 -72.077 1.00 96.56 436 LEU A CA 1
ATOM 3376 C C . LEU A 1 436 ? 32.511 13.889 -71.761 1.00 96.56 436 LEU A C 1
ATOM 3378 O O . LEU A 1 436 ? 33.680 14.140 -72.047 1.00 96.56 436 LEU A O 1
ATOM 3382 N N . ILE A 1 437 ? 31.726 14.769 -71.145 1.00 95.94 437 ILE A N 1
ATOM 3383 C CA . ILE A 1 437 ? 32.100 16.153 -70.847 1.00 95.94 437 ILE A CA 1
ATOM 3384 C C . ILE A 1 437 ? 32.071 16.385 -69.331 1.00 95.94 437 ILE A C 1
ATOM 3386 O O . ILE A 1 437 ? 31.063 16.125 -68.671 1.00 95.94 437 ILE A O 1
ATOM 3390 N N . ASP A 1 438 ? 33.168 16.903 -68.775 1.00 94.38 438 ASP A N 1
ATOM 3391 C CA . ASP A 1 438 ? 33.250 17.319 -67.367 1.00 94.38 438 ASP A CA 1
ATOM 3392 C C . ASP A 1 438 ? 32.629 18.715 -67.203 1.00 94.38 438 ASP A C 1
ATOM 3394 O O . ASP A 1 438 ? 33.295 19.736 -67.389 1.00 94.38 438 ASP A O 1
ATOM 3398 N N . ALA A 1 439 ? 31.335 18.756 -66.887 1.00 92.69 439 ALA A N 1
ATOM 3399 C CA . ALA A 1 439 ? 30.597 19.978 -66.578 1.00 92.69 439 ALA A CA 1
ATOM 3400 C C . ALA A 1 439 ? 30.575 20.300 -65.068 1.00 92.69 439 ALA A C 1
ATOM 3402 O O . ALA A 1 439 ? 29.904 21.247 -64.650 1.00 92.69 439 ALA A O 1
ATOM 3403 N N . ASP A 1 440 ? 31.336 19.578 -64.231 1.00 92.19 440 ASP A N 1
ATOM 3404 C CA . ASP A 1 440 ? 31.603 19.970 -62.843 1.00 92.19 440 ASP A CA 1
ATOM 3405 C C . ASP A 1 440 ? 32.719 21.021 -62.807 1.00 92.19 440 ASP A C 1
ATOM 3407 O O . ASP A 1 440 ? 33.863 20.775 -62.421 1.00 92.19 440 ASP A O 1
ATOM 3411 N N . LEU A 1 441 ? 32.339 22.246 -63.174 1.00 89.69 441 LEU A N 1
ATOM 3412 C CA . LEU A 1 441 ? 33.198 23.433 -63.208 1.00 89.69 441 LEU A CA 1
ATOM 3413 C C . LEU A 1 441 ? 33.697 23.889 -61.821 1.00 89.69 441 LEU A C 1
ATOM 3415 O O . LEU A 1 441 ? 34.337 24.933 -61.702 1.00 89.69 441 LEU A O 1
ATOM 3419 N N . ARG A 1 442 ? 33.391 23.140 -60.752 1.00 87.88 442 ARG A N 1
ATOM 3420 C CA . ARG A 1 442 ? 33.787 23.452 -59.370 1.00 87.88 442 ARG A CA 1
ATOM 3421 C C . ARG A 1 442 ? 34.763 22.435 -58.811 1.00 87.88 442 ARG A C 1
ATOM 3423 O O . ARG A 1 442 ? 35.711 22.808 -58.121 1.00 87.88 442 ARG A O 1
ATOM 3430 N N . ARG A 1 443 ? 34.516 21.146 -59.042 1.00 88.44 443 ARG A N 1
ATOM 3431 C CA . ARG A 1 443 ? 35.370 20.045 -58.580 1.00 88.44 443 ARG A CA 1
ATOM 3432 C C . ARG A 1 443 ? 35.556 19.013 -59.699 1.00 88.44 443 ARG A C 1
ATOM 3434 O O . ARG A 1 443 ? 35.138 17.866 -59.514 1.00 88.44 443 ARG A O 1
ATOM 3441 N N . PRO A 1 444 ? 36.226 19.385 -60.806 1.00 90.75 444 PRO A N 1
ATOM 3442 C CA . PRO A 1 444 ? 36.390 18.508 -61.955 1.00 90.75 444 PRO A CA 1
ATOM 3443 C C . PRO A 1 444 ? 37.209 17.277 -61.583 1.00 90.75 444 PRO A C 1
ATOM 3445 O O . PRO A 1 444 ? 38.200 17.353 -60.840 1.00 90.75 444 PRO A O 1
ATOM 3448 N N . ARG A 1 445 ? 36.791 16.121 -62.093 1.00 90.25 445 ARG A N 1
ATOM 3449 C CA . ARG A 1 445 ? 37.401 14.825 -61.760 1.00 90.25 445 ARG A CA 1
ATOM 3450 C C . ARG A 1 445 ? 37.648 13.925 -62.958 1.00 90.25 445 ARG A C 1
ATOM 3452 O O . ARG A 1 445 ? 38.451 13.006 -62.815 1.00 90.25 445 ARG A O 1
ATOM 3459 N N . ILE A 1 446 ? 37.053 14.192 -64.119 1.00 92.12 446 ILE A N 1
ATOM 3460 C CA . ILE A 1 446 ? 37.192 13.319 -65.292 1.00 92.12 446 ILE A CA 1
ATOM 3461 C C . ILE A 1 446 ? 38.641 13.281 -65.783 1.00 92.12 446 ILE A C 1
ATOM 3463 O O . ILE A 1 446 ? 39.163 12.209 -66.075 1.00 92.12 446 ILE A O 1
ATOM 3467 N N . HIS A 1 447 ? 39.339 14.420 -65.776 1.00 91.44 447 HIS A N 1
ATOM 3468 C CA . HIS A 1 447 ? 40.761 14.464 -66.132 1.00 91.44 447 HIS A CA 1
ATOM 3469 C C . HIS A 1 447 ? 41.608 13.526 -65.251 1.00 91.44 447 HIS A C 1
ATOM 3471 O O . HIS A 1 447 ? 42.502 12.855 -65.750 1.00 91.44 447 HIS A O 1
ATOM 3477 N N . LYS A 1 448 ? 41.278 13.390 -63.957 1.00 88.62 448 LYS A N 1
ATOM 3478 C CA . LYS A 1 448 ? 41.947 12.435 -63.056 1.00 88.62 448 LYS A CA 1
ATOM 3479 C C . LYS A 1 448 ? 41.543 10.996 -63.349 1.00 88.62 448 LYS A C 1
ATOM 3481 O O . LYS A 1 448 ? 42.395 10.119 -63.294 1.00 88.62 448 LYS A O 1
ATOM 3486 N N . ALA A 1 449 ? 40.267 10.766 -63.662 1.00 86.75 449 ALA A N 1
ATOM 3487 C CA . ALA A 1 449 ? 39.760 9.442 -64.006 1.00 86.75 449 ALA A CA 1
ATOM 3488 C C . ALA A 1 449 ? 40.480 8.853 -65.226 1.00 86.75 449 ALA A C 1
ATOM 3490 O O . ALA A 1 449 ? 40.721 7.652 -65.234 1.00 86.75 449 ALA A O 1
ATOM 3491 N N . PHE A 1 450 ? 40.856 9.679 -66.210 1.00 86.94 450 PHE A N 1
ATOM 3492 C CA . PHE A 1 450 ? 41.536 9.264 -67.448 1.00 86.94 450 PHE A CA 1
ATOM 3493 C C . PHE A 1 450 ? 43.036 9.591 -67.520 1.00 86.94 450 PHE A C 1
ATOM 3495 O O . PHE A 1 450 ? 43.662 9.298 -68.532 1.00 86.94 450 PHE A O 1
ATOM 3502 N N . GLY A 1 451 ? 43.629 10.182 -66.478 1.00 85.94 451 GLY A N 1
ATOM 3503 C CA . GLY A 1 451 ? 45.048 10.568 -66.494 1.00 85.94 451 GLY A CA 1
ATOM 3504 C C . GLY A 1 451 ? 45.389 11.679 -67.500 1.00 85.94 451 GLY A C 1
ATOM 3505 O O . GLY A 1 451 ? 46.494 11.708 -68.028 1.00 85.94 451 GLY A O 1
ATOM 3506 N N . LEU A 1 452 ? 44.443 12.581 -67.777 1.00 88.69 452 LEU A N 1
ATOM 3507 C CA . LEU A 1 452 ? 44.577 13.681 -68.733 1.00 88.69 452 LEU A CA 1
ATOM 3508 C C . LEU A 1 452 ? 45.017 14.988 -68.058 1.00 88.69 452 LEU A C 1
ATOM 3510 O O . LEU A 1 452 ? 44.674 15.270 -66.906 1.00 88.69 452 LEU A O 1
ATOM 3514 N N . GLU A 1 453 ? 45.694 15.845 -68.820 1.00 88.56 453 GLU A N 1
ATOM 3515 C CA . GLU A 1 453 ? 45.937 17.237 -68.435 1.00 88.56 453 GLU A CA 1
ATOM 3516 C C . GLU A 1 453 ? 44.657 18.082 -68.556 1.00 88.56 453 GLU A C 1
ATOM 3518 O O . GLU A 1 453 ? 43.879 17.924 -69.496 1.00 88.56 453 GLU A O 1
ATOM 3523 N N . ASN A 1 454 ? 44.451 19.031 -67.635 1.00 89.25 454 ASN A N 1
ATOM 3524 C CA . ASN A 1 454 ? 43.245 19.871 -67.582 1.00 89.25 454 ASN A CA 1
ATOM 3525 C C . ASN A 1 454 ? 43.507 21.347 -67.961 1.00 89.25 454 ASN A C 1
ATOM 3527 O O . ASN A 1 454 ? 42.903 22.255 -67.392 1.00 89.25 454 ASN A O 1
ATOM 3531 N N . HIS A 1 455 ? 44.435 21.601 -68.890 1.00 87.19 455 HIS A N 1
ATOM 3532 C CA . HIS A 1 455 ? 44.799 22.962 -69.322 1.00 87.19 455 HIS A CA 1
ATOM 3533 C C . HIS A 1 455 ? 43.820 23.582 -70.326 1.00 87.19 455 HIS A C 1
ATOM 3535 O O . HIS A 1 455 ? 43.755 24.803 -70.431 1.00 87.19 455 HIS A O 1
ATOM 3541 N N . ALA A 1 456 ? 43.074 22.758 -71.065 1.00 88.81 456 ALA A N 1
ATOM 3542 C CA . ALA A 1 456 ? 42.071 23.214 -72.016 1.00 88.81 456 ALA A CA 1
ATOM 3543 C C . ALA A 1 456 ? 40.878 22.261 -72.043 1.00 88.81 456 ALA A C 1
ATOM 3545 O O . ALA A 1 456 ? 41.085 21.049 -72.083 1.00 88.81 456 ALA A O 1
ATOM 3546 N N . GLY A 1 457 ? 39.660 22.801 -72.033 1.00 91.50 457 GLY A N 1
ATOM 3547 C CA . GLY A 1 457 ? 38.450 21.990 -71.910 1.00 91.50 457 GLY A CA 1
ATOM 3548 C C . GLY A 1 457 ? 37.152 22.747 -72.185 1.00 91.50 457 GLY A C 1
ATOM 3549 O O . GLY A 1 457 ? 37.116 23.687 -72.985 1.00 91.50 457 GLY A O 1
ATOM 3550 N N . LEU A 1 458 ? 36.083 22.331 -71.506 1.00 91.81 458 LEU A N 1
ATOM 3551 C CA . LEU A 1 458 ? 34.743 22.901 -71.621 1.00 91.81 458 LEU A CA 1
ATOM 3552 C C . LEU A 1 458 ? 34.758 24.425 -71.453 1.00 91.81 458 LEU A C 1
ATOM 3554 O O . LEU A 1 458 ? 34.197 25.129 -72.286 1.00 91.81 458 LEU A O 1
ATOM 3558 N N . THR A 1 459 ? 35.447 24.956 -70.441 1.00 91.88 459 THR A N 1
ATOM 3559 C CA . THR A 1 459 ? 35.459 26.402 -70.168 1.00 91.88 459 THR A CA 1
ATOM 3560 C C . THR A 1 459 ? 36.031 27.227 -71.314 1.00 91.88 459 THR A C 1
ATOM 3562 O O . THR A 1 459 ? 35.417 28.218 -71.700 1.00 91.88 459 THR A O 1
ATOM 3565 N N . ASN A 1 460 ? 37.137 26.799 -71.930 1.00 90.88 460 ASN A N 1
ATOM 3566 C CA . ASN A 1 460 ? 37.707 27.489 -73.096 1.00 90.88 460 ASN A CA 1
ATOM 3567 C C . ASN A 1 460 ? 36.754 27.474 -74.296 1.00 90.88 460 ASN A C 1
ATOM 3569 O O . ASN A 1 460 ? 36.729 28.423 -75.076 1.00 90.88 460 ASN A O 1
ATOM 3573 N N . THR A 1 461 ? 35.959 26.410 -74.430 1.00 89.62 461 THR A N 1
ATOM 3574 C CA . THR A 1 461 ? 34.970 26.290 -75.510 1.00 89.62 461 THR A CA 1
ATOM 3575 C C . THR A 1 461 ? 33.789 27.231 -75.278 1.00 89.62 461 THR A C 1
ATOM 3577 O O . THR A 1 461 ? 33.346 27.906 -76.202 1.00 89.62 461 THR A O 1
ATOM 3580 N N . LEU A 1 462 ? 33.325 27.358 -74.030 1.00 89.19 462 LEU A N 1
ATOM 3581 C CA . LEU A 1 462 ? 32.228 28.264 -73.668 1.00 89.19 462 LEU A CA 1
ATOM 3582 C C . LEU A 1 462 ? 32.611 29.745 -73.762 1.00 89.19 462 LEU A C 1
ATOM 3584 O O . LEU A 1 462 ? 31.765 30.573 -74.092 1.00 89.19 462 LEU A O 1
ATOM 3588 N N . VAL A 1 463 ? 33.882 30.078 -73.528 1.00 88.50 463 VAL A N 1
ATOM 3589 C CA . VAL A 1 463 ? 34.414 31.442 -73.709 1.00 88.50 463 VAL A CA 1
ATOM 3590 C C . VAL A 1 463 ? 34.774 31.728 -75.182 1.00 88.50 463 VAL A C 1
ATOM 3592 O O . VAL A 1 463 ? 34.968 32.881 -75.557 1.00 88.50 463 VAL A O 1
ATOM 3595 N N . GLY A 1 464 ? 34.788 30.708 -76.051 1.00 83.69 464 GLY A N 1
ATOM 3596 C CA . GLY A 1 464 ? 35.056 30.844 -77.488 1.00 83.69 464 GLY A CA 1
ATOM 3597 C C . GLY A 1 464 ? 36.541 30.903 -77.866 1.00 83.69 464 GLY A C 1
ATOM 3598 O O . GLY A 1 464 ? 36.868 31.285 -78.986 1.00 83.69 464 GLY A O 1
ATOM 3599 N N . GLU A 1 465 ? 37.446 30.524 -76.959 1.00 87.44 465 GLU A N 1
ATOM 3600 C CA . GLU A 1 465 ? 38.897 30.496 -77.204 1.00 87.44 465 GLU A CA 1
ATOM 3601 C C . GLU A 1 465 ? 39.335 29.286 -78.041 1.00 87.44 465 GLU A C 1
ATOM 3603 O O . GLU A 1 465 ? 40.352 29.339 -78.734 1.00 87.44 465 GLU A O 1
ATOM 3608 N N . ARG A 1 466 ? 38.602 28.170 -77.944 1.00 88.94 466 ARG A N 1
ATOM 3609 C CA . ARG A 1 466 ? 38.873 26.913 -78.658 1.00 88.94 466 ARG A CA 1
ATOM 3610 C C . ARG A 1 466 ? 37.571 26.278 -79.140 1.00 88.94 466 ARG A C 1
ATOM 3612 O O . ARG A 1 466 ? 36.515 26.514 -78.567 1.00 88.94 466 ARG A O 1
ATOM 3619 N N . THR A 1 467 ? 37.655 25.464 -80.185 1.00 9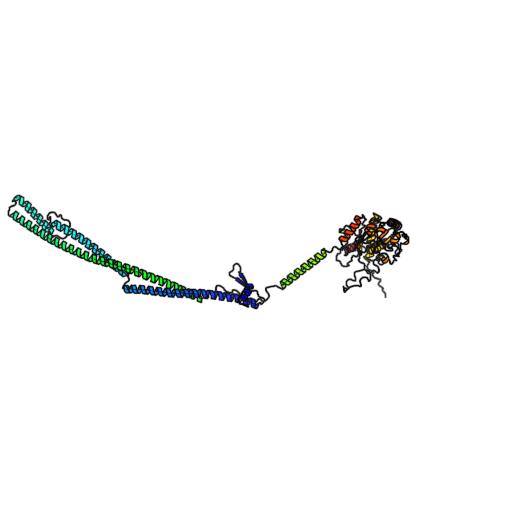0.00 467 THR A N 1
ATOM 3620 C CA . THR A 1 467 ? 36.516 24.688 -80.717 1.00 90.00 467 THR A CA 1
ATOM 3621 C C . THR A 1 467 ? 36.378 23.337 -80.010 1.00 90.00 467 THR A C 1
ATOM 3623 O O . THR A 1 467 ? 37.348 22.844 -79.426 1.00 90.00 467 THR A O 1
ATOM 3626 N N . LEU A 1 468 ? 35.195 22.708 -80.087 1.00 89.69 468 LEU A N 1
ATOM 3627 C CA . LEU A 1 468 ? 34.933 21.408 -79.454 1.00 89.69 468 LEU A CA 1
ATOM 3628 C C . LEU A 1 468 ? 35.948 20.344 -79.902 1.00 89.69 468 LEU A C 1
ATOM 3630 O O . LEU A 1 468 ? 36.493 19.610 -79.078 1.00 89.69 468 LEU A O 1
ATOM 3634 N N . THR A 1 469 ? 36.273 20.306 -81.193 1.00 89.25 469 THR A N 1
ATOM 3635 C CA . THR A 1 469 ? 37.250 19.368 -81.768 1.00 89.25 469 THR A CA 1
ATOM 3636 C C . THR A 1 469 ? 38.669 19.577 -81.232 1.00 89.25 469 THR A C 1
ATOM 3638 O O . THR A 1 469 ? 39.391 18.605 -81.033 1.00 89.25 469 THR A O 1
ATOM 3641 N N . GLN A 1 470 ? 39.066 20.818 -80.927 1.00 89.25 470 GLN A N 1
ATOM 3642 C CA . GLN A 1 470 ? 40.393 21.146 -80.383 1.00 89.25 470 GLN A CA 1
ATOM 3643 C C . GLN A 1 470 ? 40.564 20.775 -78.905 1.00 89.25 470 GLN A C 1
ATOM 3645 O O . GLN A 1 470 ? 41.695 20.593 -78.447 1.00 89.25 470 GLN A O 1
ATOM 3650 N N . VAL A 1 471 ? 39.471 20.719 -78.139 1.00 91.56 471 VAL A N 1
ATOM 3651 C CA . VAL A 1 471 ? 39.503 20.349 -76.712 1.00 91.56 471 VAL A CA 1
ATOM 3652 C C . VAL A 1 471 ? 39.153 18.884 -76.464 1.00 91.56 471 VAL A C 1
ATOM 3654 O O . VAL A 1 471 ? 39.388 18.380 -75.367 1.00 91.56 471 VAL A O 1
ATOM 3657 N N . THR A 1 472 ? 38.618 18.198 -77.473 1.00 92.62 472 THR A N 1
ATOM 3658 C CA . THR A 1 472 ? 38.293 16.774 -77.404 1.00 92.62 472 THR A CA 1
ATOM 3659 C C . THR A 1 472 ? 39.569 15.938 -77.373 1.00 92.62 472 THR A C 1
ATOM 3661 O O . THR A 1 472 ? 40.479 16.127 -78.181 1.00 92.62 472 THR A O 1
ATOM 3664 N N . ARG A 1 473 ? 39.643 15.000 -76.427 1.00 90.94 473 ARG A N 1
ATOM 3665 C CA . ARG A 1 473 ? 40.768 14.079 -76.251 1.00 90.94 473 ARG A CA 1
ATOM 3666 C C . ARG A 1 473 ? 40.328 12.640 -76.489 1.00 90.94 473 ARG A C 1
ATOM 3668 O O . ARG A 1 473 ? 39.270 12.223 -76.016 1.00 90.94 473 ARG A O 1
ATOM 3675 N N . ASP A 1 474 ? 41.176 11.897 -77.191 1.00 87.25 474 ASP A N 1
ATOM 3676 C CA . ASP A 1 474 ? 41.111 10.439 -77.242 1.00 87.25 474 ASP A CA 1
ATOM 3677 C C . ASP A 1 474 ? 41.724 9.871 -75.954 1.00 87.25 474 ASP A C 1
ATOM 3679 O O . ASP A 1 474 ? 42.761 10.346 -75.482 1.00 87.25 474 ASP A O 1
ATOM 3683 N N . VAL A 1 475 ? 41.046 8.891 -75.364 1.00 86.94 475 VAL A N 1
ATOM 3684 C CA . VAL A 1 475 ? 41.408 8.259 -74.089 1.00 86.94 475 VAL A CA 1
ATOM 3685 C C . VAL A 1 475 ? 41.807 6.791 -74.246 1.00 86.94 475 VAL A C 1
ATOM 3687 O O . VAL A 1 475 ? 41.908 6.077 -73.250 1.00 86.94 475 VAL A O 1
ATOM 3690 N N . GLY A 1 476 ? 42.037 6.328 -75.479 1.00 83.81 476 GLY A N 1
ATOM 3691 C CA . GLY A 1 476 ? 42.466 4.955 -75.763 1.00 83.81 476 GLY A CA 1
ATOM 3692 C C . GLY A 1 476 ? 41.352 3.913 -75.623 1.00 83.81 476 GLY A C 1
ATOM 3693 O O . GLY A 1 476 ? 41.636 2.718 -75.582 1.00 83.81 476 GLY A O 1
ATOM 3694 N N . ILE A 1 477 ? 40.092 4.355 -75.551 1.00 87.12 477 ILE A N 1
ATOM 3695 C CA . ILE A 1 477 ? 38.899 3.505 -75.535 1.00 87.12 477 ILE A CA 1
ATOM 3696 C C . ILE A 1 477 ? 38.139 3.762 -76.835 1.00 87.12 477 ILE A C 1
ATOM 3698 O O . ILE A 1 477 ? 37.726 4.893 -77.091 1.00 87.12 477 ILE A O 1
ATOM 3702 N N . ASP A 1 478 ? 37.945 2.715 -77.643 1.00 89.94 478 ASP A N 1
ATOM 3703 C CA . ASP A 1 478 ? 37.292 2.842 -78.951 1.00 89.94 478 ASP A CA 1
ATOM 3704 C C . ASP A 1 478 ? 35.920 3.525 -78.832 1.00 89.94 478 ASP A C 1
ATOM 3706 O O . ASP A 1 478 ? 35.117 3.197 -77.953 1.00 89.94 478 ASP A O 1
ATOM 3710 N N . LYS A 1 479 ? 35.670 4.490 -79.725 1.00 92.38 479 LYS A N 1
ATOM 3711 C CA . LYS A 1 479 ? 34.445 5.307 -79.808 1.00 92.38 479 LYS A CA 1
ATOM 3712 C C . LYS A 1 479 ? 34.090 6.133 -78.563 1.00 92.38 479 LYS A C 1
ATOM 3714 O O . LYS A 1 479 ? 32.975 6.657 -78.499 1.00 92.38 479 LYS A O 1
ATOM 3719 N N . LEU A 1 480 ? 35.009 6.302 -77.611 1.00 95.69 480 LEU A N 1
ATOM 3720 C CA . LEU A 1 480 ? 34.848 7.212 -76.478 1.00 95.69 480 LEU A CA 1
ATOM 3721 C C . LEU A 1 480 ? 35.784 8.412 -76.615 1.00 95.69 480 LEU A C 1
ATOM 3723 O O . LEU A 1 480 ? 37.002 8.273 -76.676 1.00 95.69 480 LEU A O 1
ATOM 3727 N N . SER A 1 481 ? 35.211 9.607 -76.584 1.00 95.81 481 SER A N 1
ATOM 3728 C CA . SER A 1 481 ? 35.959 10.859 -76.549 1.00 95.81 481 SER A CA 1
ATOM 3729 C C . SER A 1 481 ? 35.636 11.635 -75.278 1.00 95.81 481 SER A C 1
ATOM 3731 O O . SER A 1 481 ? 34.519 11.566 -74.762 1.00 95.81 481 SER A O 1
ATOM 3733 N N . VAL A 1 482 ? 36.619 12.368 -74.752 1.00 95.75 482 VAL A N 1
ATOM 3734 C CA . VAL A 1 482 ? 36.496 13.073 -73.471 1.00 95.75 482 VAL A CA 1
ATOM 3735 C C . VAL A 1 482 ? 36.853 14.546 -73.619 1.00 95.75 482 VAL A C 1
ATOM 3737 O O . VAL A 1 482 ? 37.877 14.895 -74.203 1.00 95.75 482 VAL A O 1
ATOM 3740 N N . VAL A 1 483 ? 36.034 15.415 -73.031 1.00 95.62 483 VAL A N 1
ATOM 3741 C CA . VAL A 1 483 ? 36.324 16.839 -72.840 1.00 95.62 483 VAL A CA 1
ATOM 3742 C C . VAL A 1 483 ? 36.418 17.098 -71.343 1.00 95.62 483 VAL A C 1
ATOM 3744 O O . VAL A 1 483 ? 35.458 16.906 -70.595 1.00 95.62 483 VAL A O 1
ATOM 3747 N N . THR A 1 484 ? 37.593 17.519 -70.885 1.00 94.31 484 THR A N 1
ATOM 3748 C CA . THR A 1 484 ? 37.793 17.890 -69.482 1.00 94.31 484 THR A CA 1
ATOM 3749 C C . THR A 1 484 ? 37.184 19.267 -69.200 1.00 94.31 484 THR A C 1
ATOM 3751 O O . THR A 1 484 ? 36.789 19.987 -70.114 1.00 94.31 484 THR A O 1
ATOM 3754 N N . CYS A 1 485 ? 37.113 19.670 -67.932 1.00 92.19 485 CYS A N 1
ATOM 3755 C CA . CYS A 1 485 ? 36.543 20.964 -67.547 1.00 92.19 485 CYS A CA 1
ATOM 3756 C C . CYS A 1 485 ? 37.337 22.141 -68.140 1.00 92.19 485 CYS A C 1
ATOM 3758 O O . CYS A 1 485 ? 36.751 23.130 -68.566 1.00 92.19 485 CYS A O 1
ATOM 3760 N N . GLY A 1 486 ? 38.666 22.032 -68.200 1.00 90.62 486 GLY A N 1
ATOM 3761 C CA . GLY A 1 486 ? 39.562 23.156 -68.466 1.00 90.62 486 GLY A CA 1
ATOM 3762 C C . GLY A 1 486 ? 39.856 23.968 -67.193 1.00 90.62 486 GLY A C 1
ATOM 3763 O O . GLY A 1 486 ? 39.557 23.501 -66.083 1.00 90.62 486 GLY A O 1
ATOM 3764 N N . PRO A 1 487 ? 40.457 25.166 -67.319 1.00 89.88 487 PRO A N 1
ATOM 3765 C CA . PRO A 1 487 ? 40.721 26.049 -66.188 1.00 89.88 487 PRO A CA 1
ATOM 3766 C C . PRO A 1 487 ? 39.415 26.429 -65.482 1.00 89.88 487 PRO A C 1
ATOM 3768 O O . PRO A 1 487 ? 38.401 26.681 -66.135 1.00 89.88 487 PRO A O 1
ATOM 3771 N N . LEU A 1 488 ? 39.446 26.453 -64.146 1.00 89.56 488 LEU A N 1
ATOM 3772 C CA . LEU A 1 488 ? 38.279 26.766 -63.320 1.00 89.56 488 LEU A CA 1
ATOM 3773 C C . LEU A 1 488 ? 37.835 28.217 -63.572 1.00 89.56 488 LEU A C 1
ATOM 3775 O O . LEU A 1 488 ? 38.642 29.129 -63.377 1.00 89.56 488 LEU A O 1
ATOM 3779 N N . PRO A 1 489 ? 36.579 28.453 -63.986 1.00 85.94 489 PRO A N 1
ATOM 3780 C CA . PRO A 1 489 ? 36.106 29.792 -64.283 1.00 85.94 489 PRO A CA 1
ATOM 3781 C C . PRO A 1 489 ? 35.691 30.514 -62.989 1.00 85.94 489 PRO A C 1
ATOM 3783 O O . PRO A 1 489 ? 35.260 29.858 -62.036 1.00 85.94 489 PRO A O 1
ATOM 3786 N N . PRO A 1 490 ? 35.748 31.858 -62.942 1.00 82.00 490 PRO A N 1
ATOM 3787 C CA . PRO A 1 490 ? 35.271 32.615 -61.784 1.00 82.00 490 PRO A CA 1
ATOM 3788 C C . PRO A 1 490 ? 33.753 32.458 -61.573 1.00 82.00 490 PRO A C 1
ATOM 3790 O O . PRO A 1 490 ? 33.315 32.344 -60.429 1.00 82.00 490 PRO A O 1
ATOM 3793 N N . ASN A 1 491 ? 32.971 32.352 -62.662 1.00 82.62 491 ASN A N 1
ATOM 3794 C CA . ASN A 1 491 ? 31.505 32.240 -62.638 1.00 82.62 491 ASN A CA 1
ATOM 3795 C C . ASN A 1 491 ? 30.994 30.986 -63.395 1.00 82.62 491 ASN A C 1
ATOM 3797 O O . ASN A 1 491 ? 30.570 31.086 -64.546 1.00 82.62 491 ASN A O 1
ATOM 3801 N N . PRO A 1 492 ? 30.995 29.790 -62.770 1.00 82.19 492 PRO A N 1
ATOM 3802 C CA . PRO A 1 492 ? 30.548 28.537 -63.395 1.00 82.19 492 PRO A CA 1
ATOM 3803 C C . PRO A 1 492 ? 29.120 28.532 -63.962 1.00 82.19 492 PRO A C 1
ATOM 3805 O O . PRO A 1 492 ? 28.901 28.087 -65.085 1.00 82.19 492 PRO A O 1
ATOM 3808 N N . ALA A 1 493 ? 28.143 29.020 -63.191 1.00 82.00 493 ALA A N 1
ATOM 3809 C CA . ALA A 1 493 ? 26.725 28.935 -63.546 1.00 82.00 493 ALA A CA 1
ATOM 3810 C C . ALA A 1 493 ? 26.354 29.821 -64.749 1.00 82.00 493 ALA A C 1
ATOM 3812 O O . ALA A 1 493 ? 25.505 29.444 -65.552 1.00 82.00 493 ALA A O 1
ATOM 3813 N N . GLU A 1 494 ? 27.009 30.978 -64.889 1.00 82.56 494 GLU A N 1
ATOM 3814 C CA . GLU A 1 494 ? 26.761 31.922 -65.985 1.00 82.56 494 GLU A CA 1
ATOM 3815 C C . GLU A 1 494 ? 27.186 31.335 -67.330 1.00 82.56 494 GLU A C 1
ATOM 3817 O O . GLU A 1 494 ? 26.455 31.464 -68.307 1.00 82.56 494 GLU A O 1
ATOM 3822 N N . LEU A 1 495 ? 28.315 30.616 -67.368 1.00 83.94 495 LEU A N 1
ATOM 3823 C CA . LEU A 1 495 ? 28.831 29.992 -68.590 1.00 83.94 495 LEU A CA 1
ATOM 3824 C C . LEU A 1 495 ? 27.891 28.912 -69.148 1.00 83.94 495 LEU A C 1
ATOM 3826 O O . LEU A 1 495 ? 27.792 28.759 -70.366 1.00 83.94 495 LEU A O 1
ATOM 3830 N N . LEU A 1 496 ? 27.169 28.204 -68.277 1.00 83.38 496 LEU A N 1
ATOM 3831 C CA . LEU A 1 496 ? 26.235 27.133 -68.652 1.00 83.38 496 LEU A CA 1
ATOM 3832 C C . LEU A 1 496 ? 24.876 27.648 -69.164 1.00 83.38 496 LEU A C 1
ATOM 3834 O O . LEU A 1 496 ? 24.102 26.873 -69.720 1.00 83.38 496 LEU A O 1
ATOM 3838 N N . HIS A 1 497 ? 24.582 28.942 -68.998 1.00 79.38 497 HIS A N 1
ATOM 3839 C CA . HIS A 1 497 ? 23.372 29.601 -69.511 1.00 79.38 497 HIS A CA 1
ATOM 3840 C C . HIS A 1 497 ? 23.590 30.341 -70.842 1.00 79.38 497 HIS A C 1
ATOM 3842 O O . HIS A 1 497 ? 22.679 30.996 -71.348 1.00 79.38 497 HIS A O 1
ATOM 3848 N N . THR A 1 498 ? 24.797 30.279 -71.403 1.00 83.06 498 THR A N 1
ATOM 3849 C CA . THR A 1 498 ? 25.164 31.053 -72.592 1.00 83.06 498 THR A CA 1
ATOM 3850 C C . THR A 1 498 ? 24.695 30.412 -73.900 1.00 83.06 498 THR A C 1
ATOM 3852 O O . THR A 1 498 ? 24.575 29.193 -74.013 1.00 83.06 498 THR A O 1
ATOM 3855 N N . GLN A 1 499 ? 24.534 31.228 -74.949 1.00 82.06 499 GLN A N 1
ATOM 3856 C CA . GLN A 1 499 ? 24.277 30.734 -76.309 1.00 82.06 499 GLN A CA 1
ATOM 3857 C C . GLN A 1 499 ? 25.424 29.843 -76.824 1.00 82.06 499 GLN A C 1
ATOM 3859 O O . GLN A 1 499 ? 25.194 28.961 -77.653 1.00 82.06 499 GLN A O 1
ATOM 3864 N N . GLN A 1 500 ? 26.659 30.052 -76.343 1.00 85.25 500 GLN A N 1
ATOM 3865 C CA . GLN A 1 500 ? 27.794 29.178 -76.647 1.00 85.25 500 GLN A CA 1
ATOM 3866 C C . GLN A 1 500 ? 27.556 27.748 -76.151 1.00 85.25 500 GLN A C 1
ATOM 3868 O O . GLN A 1 500 ? 27.895 26.806 -76.864 1.00 85.25 500 GLN A O 1
ATOM 3873 N N . PHE A 1 501 ? 26.929 27.571 -74.984 1.00 88.19 501 PHE A N 1
ATOM 3874 C CA . PHE A 1 501 ? 26.591 26.245 -74.470 1.00 88.19 501 PHE A CA 1
ATOM 3875 C C . PHE A 1 501 ? 25.568 25.528 -75.368 1.00 88.19 501 PHE A C 1
ATOM 3877 O O . PHE A 1 501 ? 25.764 24.364 -75.715 1.00 88.19 501 PHE A O 1
ATOM 3884 N N . SER A 1 502 ? 24.532 26.231 -75.840 1.00 87.50 502 SER A N 1
ATOM 3885 C CA . SER A 1 502 ? 23.558 25.663 -76.787 1.00 87.50 502 SER A CA 1
ATOM 3886 C C . SER A 1 502 ? 24.205 25.256 -78.118 1.00 87.50 502 SER A C 1
ATOM 3888 O O . SER A 1 502 ? 23.929 24.174 -78.627 1.00 87.50 502 SER A O 1
ATOM 3890 N N . ARG A 1 503 ? 25.126 26.072 -78.651 1.00 88.00 503 ARG A N 1
ATOM 3891 C CA . ARG A 1 503 ? 25.890 25.722 -79.864 1.00 88.00 503 ARG A CA 1
ATOM 3892 C C . ARG A 1 503 ? 26.780 24.499 -79.651 1.00 88.00 503 ARG A C 1
ATOM 3894 O O . ARG A 1 503 ? 26.848 23.646 -80.527 1.00 88.00 503 ARG A O 1
ATOM 3901 N N . LEU A 1 504 ? 27.426 24.397 -78.488 1.00 90.31 504 LEU A N 1
ATOM 3902 C CA . LEU A 1 504 ? 28.234 23.233 -78.121 1.00 90.31 504 LEU A CA 1
ATOM 3903 C C . LEU A 1 504 ? 27.381 21.962 -78.056 1.00 90.31 504 LEU A C 1
ATOM 3905 O O . LEU A 1 504 ? 27.816 20.919 -78.538 1.00 90.31 504 LEU A O 1
ATOM 3909 N N . LEU A 1 505 ? 26.169 22.040 -77.496 1.00 89.19 505 LEU A N 1
ATOM 3910 C CA . LEU A 1 505 ? 25.229 20.917 -77.464 1.00 89.19 505 LEU A CA 1
ATOM 3911 C C . LEU A 1 505 ? 24.834 20.454 -78.870 1.00 89.19 505 LEU A C 1
ATOM 3913 O O . LEU A 1 505 ? 24.849 19.253 -79.134 1.00 89.19 505 LEU A O 1
ATOM 3917 N N . GLU A 1 506 ? 24.499 21.385 -79.766 1.00 89.25 506 GLU A N 1
ATOM 3918 C CA . GLU A 1 506 ? 24.155 21.084 -81.162 1.00 89.25 506 GLU A CA 1
ATOM 3919 C C . GLU A 1 506 ? 25.343 20.471 -81.917 1.00 89.25 506 GLU A C 1
ATOM 3921 O O . GLU A 1 506 ? 25.199 19.435 -82.573 1.00 89.25 506 GLU A O 1
ATOM 3926 N N . GLU A 1 507 ? 26.534 21.060 -81.770 1.00 90.94 507 GLU A N 1
ATOM 3927 C CA . GLU A 1 507 ? 27.772 20.558 -82.368 1.00 90.94 507 GLU A CA 1
ATOM 3928 C C . GLU A 1 507 ? 28.075 19.133 -81.877 1.00 90.94 507 GLU A C 1
ATOM 3930 O O . GLU A 1 507 ? 28.269 18.224 -82.689 1.00 90.94 507 GLU A O 1
ATOM 3935 N N . ALA A 1 508 ? 28.014 18.897 -80.564 1.00 91.31 508 ALA A N 1
ATOM 3936 C CA . ALA A 1 508 ? 28.234 17.584 -79.966 1.00 91.31 508 ALA A CA 1
ATOM 3937 C C . ALA A 1 508 ? 27.183 16.550 -80.412 1.00 91.31 508 ALA A C 1
ATOM 3939 O O . ALA A 1 508 ? 27.537 15.433 -80.788 1.00 91.31 508 ALA A O 1
ATOM 3940 N N . ALA A 1 509 ? 25.897 16.912 -80.432 1.00 88.75 509 ALA A N 1
ATOM 3941 C CA . ALA A 1 509 ? 24.808 16.012 -80.827 1.00 88.75 509 ALA A CA 1
ATOM 3942 C C . ALA A 1 509 ? 24.808 15.653 -82.328 1.00 88.75 509 ALA A C 1
ATOM 3944 O O . ALA A 1 509 ? 24.174 14.665 -82.729 1.00 88.75 509 ALA A O 1
ATOM 3945 N N . SER A 1 510 ? 25.493 16.452 -83.156 1.00 90.50 510 SER A N 1
ATOM 3946 C CA . SER A 1 510 ? 25.704 16.178 -84.583 1.00 90.50 510 SER A CA 1
ATOM 3947 C C . SER A 1 510 ? 26.848 15.186 -84.835 1.00 90.50 510 SER A C 1
ATOM 3949 O O . SER A 1 510 ? 26.755 14.355 -85.739 1.00 90.50 510 SER A O 1
ATOM 3951 N N . GLN A 1 511 ? 27.906 15.236 -84.016 1.00 91.31 511 GLN A N 1
ATOM 3952 C CA . GLN A 1 511 ? 29.118 14.427 -84.189 1.00 91.31 511 GLN A CA 1
ATOM 3953 C C . GLN A 1 511 ? 29.060 13.091 -83.437 1.00 91.31 511 GLN A C 1
ATOM 3955 O O . GLN A 1 511 ? 29.659 12.111 -83.886 1.00 91.31 511 GLN A O 1
ATOM 3960 N N . TYR A 1 512 ? 28.318 13.037 -82.329 1.00 94.00 512 TYR A N 1
ATOM 3961 C CA . TYR A 1 512 ? 28.254 11.884 -81.435 1.00 94.00 512 TYR A CA 1
ATOM 3962 C C . TYR A 1 512 ? 26.837 11.325 -81.329 1.00 94.00 512 TYR A C 1
ATOM 3964 O O . TYR A 1 512 ? 25.837 12.041 -81.417 1.00 94.00 512 TYR A O 1
ATOM 3972 N N . ASP A 1 513 ? 26.756 10.016 -81.111 1.00 91.88 513 ASP A N 1
ATOM 3973 C CA . ASP A 1 513 ? 25.488 9.308 -80.954 1.00 91.88 513 ASP A CA 1
ATOM 3974 C C . ASP A 1 513 ? 24.944 9.494 -79.526 1.00 91.88 513 ASP A C 1
ATOM 3976 O O . ASP A 1 513 ? 23.729 9.537 -79.325 1.00 91.88 513 ASP A O 1
ATOM 3980 N N . ARG A 1 514 ? 25.842 9.658 -78.540 1.00 92.75 514 ARG A N 1
ATOM 3981 C CA . ARG A 1 514 ? 25.529 9.997 -77.143 1.00 92.75 514 ARG A CA 1
ATOM 3982 C C . ARG A 1 514 ? 26.495 11.044 -76.594 1.00 92.75 514 ARG A C 1
ATOM 3984 O O . ARG A 1 514 ? 27.700 10.951 -76.807 1.00 92.75 514 ARG A O 1
ATOM 3991 N N . VAL A 1 515 ? 25.975 11.988 -75.819 1.00 95.25 515 VAL A N 1
ATOM 3992 C CA . VAL A 1 515 ? 26.743 13.021 -75.116 1.00 95.25 515 VAL A CA 1
ATOM 3993 C C . VAL A 1 515 ? 26.356 12.997 -73.640 1.00 95.25 515 VAL A C 1
ATOM 3995 O O . VAL A 1 515 ? 25.184 13.161 -73.299 1.00 95.25 515 VAL A O 1
ATOM 3998 N N . ILE A 1 516 ? 27.328 12.772 -72.762 1.00 95.69 516 ILE A N 1
ATOM 3999 C CA . ILE A 1 516 ? 27.129 12.630 -71.319 1.00 95.69 516 ILE A CA 1
ATOM 4000 C C . ILE A 1 516 ? 27.854 13.761 -70.607 1.00 95.69 516 ILE A C 1
ATOM 4002 O O . ILE A 1 516 ? 29.050 13.957 -70.801 1.00 95.69 516 ILE A O 1
ATOM 4006 N N . PHE A 1 517 ? 27.140 14.471 -69.742 1.00 95.62 517 PHE A N 1
ATOM 4007 C CA . PHE A 1 517 ? 27.694 15.534 -68.916 1.00 95.62 517 PHE A CA 1
ATOM 4008 C C . PHE A 1 517 ? 27.789 15.075 -67.457 1.00 95.62 517 PHE A C 1
ATOM 4010 O O . PHE A 1 517 ? 26.760 14.805 -66.832 1.00 95.62 517 PHE A O 1
ATOM 4017 N N . ASP A 1 518 ? 28.998 15.015 -66.891 1.00 94.69 518 ASP A N 1
ATOM 4018 C CA . ASP A 1 518 ? 29.164 14.933 -65.430 1.00 94.69 518 ASP A CA 1
ATOM 4019 C C . ASP A 1 518 ? 28.936 16.323 -64.842 1.00 94.69 518 ASP A C 1
ATOM 4021 O O . ASP A 1 518 ? 29.565 17.285 -65.266 1.00 94.69 518 ASP A O 1
ATOM 4025 N N . SER A 1 519 ? 28.022 16.445 -63.887 1.00 92.19 519 SER A N 1
ATOM 4026 C CA . SER A 1 519 ? 27.580 17.737 -63.348 1.00 92.19 519 SER A CA 1
ATOM 4027 C C . SER A 1 519 ? 27.706 17.765 -61.828 1.00 92.19 519 SER A C 1
ATOM 4029 O O . SER A 1 519 ? 27.638 16.707 -61.202 1.00 92.19 519 SER A O 1
ATOM 4031 N N . PRO A 1 520 ? 27.851 18.936 -61.181 1.00 90.38 520 PRO A N 1
ATOM 4032 C CA . PRO A 1 520 ? 27.951 19.008 -59.725 1.00 90.38 520 PRO A CA 1
ATOM 4033 C C . PRO A 1 520 ? 26.643 18.549 -59.041 1.00 90.38 520 PRO A C 1
ATOM 4035 O O . PRO A 1 520 ? 25.589 18.492 -59.669 1.00 90.38 520 PRO A O 1
ATOM 4038 N N . PRO A 1 521 ? 26.672 18.187 -57.747 1.00 91.19 521 PRO A N 1
ATOM 4039 C CA . PRO A 1 521 ? 25.478 17.712 -57.047 1.00 91.19 521 PRO A CA 1
ATOM 4040 C C . PRO A 1 521 ? 24.453 18.834 -56.814 1.00 91.19 521 PRO A C 1
ATOM 4042 O O . PRO A 1 521 ? 24.817 19.941 -56.408 1.00 91.19 521 PRO A O 1
ATOM 4045 N N . LEU A 1 522 ? 23.167 18.508 -56.972 1.00 87.94 522 LEU A N 1
ATOM 4046 C CA . LEU A 1 522 ? 22.035 19.448 -56.952 1.00 87.94 522 LEU A CA 1
ATOM 4047 C C . LEU A 1 522 ? 21.882 20.219 -55.635 1.00 87.94 522 LEU A C 1
ATOM 4049 O O . LEU A 1 522 ? 21.498 21.383 -55.647 1.00 87.94 522 LEU A O 1
ATOM 4053 N N . ARG A 1 523 ? 22.177 19.601 -54.481 1.00 79.94 523 ARG A N 1
ATOM 4054 C CA . ARG A 1 523 ? 22.064 20.299 -53.184 1.00 79.94 523 ARG A CA 1
ATOM 4055 C C . ARG A 1 523 ? 23.250 21.203 -52.877 1.00 79.94 523 ARG A C 1
ATOM 4057 O O . ARG A 1 523 ? 23.153 22.015 -51.963 1.00 79.94 523 ARG A O 1
ATOM 4064 N N . ALA A 1 524 ? 24.380 21.022 -53.559 1.00 70.12 524 ALA A N 1
ATOM 4065 C CA . ALA A 1 524 ? 25.540 21.866 -53.312 1.00 70.12 524 ALA A CA 1
ATOM 4066 C C . ALA A 1 524 ? 25.434 23.181 -54.084 1.00 70.12 524 ALA A C 1
ATOM 4068 O O . ALA A 1 524 ? 25.819 24.213 -53.540 1.00 70.12 524 ALA A O 1
ATOM 4069 N N . VAL A 1 525 ? 24.959 23.132 -55.337 1.00 76.88 525 VAL A N 1
ATOM 4070 C CA . VAL A 1 525 ? 24.964 24.258 -56.285 1.00 76.88 525 VAL A CA 1
ATOM 4071 C C . VAL A 1 525 ? 23.876 24.104 -57.353 1.00 76.88 525 VAL A C 1
ATOM 4073 O O . VAL A 1 525 ? 23.397 23.002 -57.609 1.00 76.88 525 VAL A O 1
ATOM 4076 N N . THR A 1 526 ? 23.516 25.207 -58.011 1.00 78.12 526 THR A N 1
ATOM 4077 C CA . THR A 1 526 ? 22.439 25.261 -59.015 1.00 78.12 526 THR A CA 1
ATOM 4078 C C . THR A 1 526 ? 22.855 24.803 -60.415 1.00 78.12 526 THR A C 1
ATOM 4080 O O . THR A 1 526 ? 21.988 24.564 -61.249 1.00 78.12 526 THR A O 1
ATOM 4083 N N . ASP A 1 527 ? 24.152 24.635 -60.683 1.00 83.31 527 ASP A N 1
ATOM 4084 C CA . ASP A 1 527 ? 24.692 24.380 -62.026 1.00 83.31 527 ASP A CA 1
ATOM 4085 C C . ASP A 1 527 ? 24.062 23.144 -62.714 1.00 83.31 527 ASP A C 1
ATOM 4087 O O . ASP A 1 527 ? 23.741 23.186 -63.900 1.00 83.31 527 ASP A O 1
ATOM 4091 N N . ALA A 1 528 ? 23.806 22.054 -61.977 1.00 83.94 528 ALA A N 1
ATOM 4092 C CA . ALA A 1 528 ? 23.149 20.870 -62.541 1.00 83.94 528 ALA A CA 1
ATOM 4093 C C . ALA A 1 528 ? 21.663 21.097 -62.861 1.00 83.94 528 ALA A C 1
ATOM 4095 O O . ALA A 1 528 ? 21.165 20.536 -63.832 1.00 83.94 528 ALA A O 1
ATOM 4096 N N . ALA A 1 529 ? 20.963 21.943 -62.098 1.00 85.81 529 ALA A N 1
ATOM 4097 C CA . ALA A 1 529 ? 19.578 22.320 -62.390 1.00 85.81 529 ALA A CA 1
ATOM 4098 C C . ALA A 1 529 ? 19.479 23.250 -63.614 1.00 85.81 529 ALA A C 1
ATOM 4100 O O . ALA A 1 529 ? 18.463 23.248 -64.298 1.00 85.81 529 ALA A O 1
ATOM 4101 N N . ILE A 1 530 ? 20.541 24.004 -63.916 1.00 87.50 530 ILE A N 1
ATOM 4102 C CA . ILE A 1 530 ? 20.666 24.841 -65.122 1.00 87.50 530 ILE A CA 1
ATOM 4103 C C . ILE A 1 530 ? 20.929 23.982 -66.367 1.00 87.50 530 ILE A C 1
ATOM 4105 O O . ILE A 1 530 ? 20.373 24.224 -67.439 1.00 87.50 530 ILE A O 1
ATOM 4109 N N . LEU A 1 531 ? 21.786 22.973 -66.219 1.00 88.31 531 LEU A N 1
ATOM 4110 C CA . LEU A 1 531 ? 22.195 22.066 -67.288 1.00 88.31 531 LEU A CA 1
ATOM 4111 C C . LEU A 1 531 ? 21.088 21.069 -67.673 1.00 88.31 531 LEU A C 1
ATOM 4113 O O . LEU A 1 531 ? 20.903 20.750 -68.846 1.00 88.31 531 LEU A O 1
ATOM 4117 N N . ALA A 1 532 ? 20.349 20.586 -66.674 1.00 89.69 532 ALA A N 1
ATOM 4118 C CA . ALA A 1 532 ? 19.328 19.553 -66.800 1.00 89.69 532 ALA A CA 1
ATOM 4119 C C . ALA A 1 532 ? 18.236 19.824 -67.860 1.00 89.69 532 ALA A C 1
ATOM 4121 O O . ALA A 1 532 ? 18.024 18.940 -68.688 1.00 89.69 532 ALA A O 1
ATOM 4122 N N . PRO A 1 533 ? 17.560 20.993 -67.904 1.00 88.88 533 PRO A N 1
ATOM 4123 C CA . PRO A 1 533 ? 16.517 21.263 -68.900 1.00 88.88 533 PRO A CA 1
ATOM 4124 C C . PRO A 1 533 ? 17.057 21.480 -70.321 1.00 88.88 533 PRO A C 1
ATOM 4126 O O . PRO A 1 533 ? 16.288 21.426 -71.275 1.00 88.88 533 PRO A O 1
ATOM 4129 N N . GLN A 1 534 ? 18.360 21.734 -70.477 1.00 88.44 534 GLN A N 1
ATOM 4130 C CA . GLN A 1 534 ? 19.000 21.916 -71.786 1.00 88.44 534 GLN A CA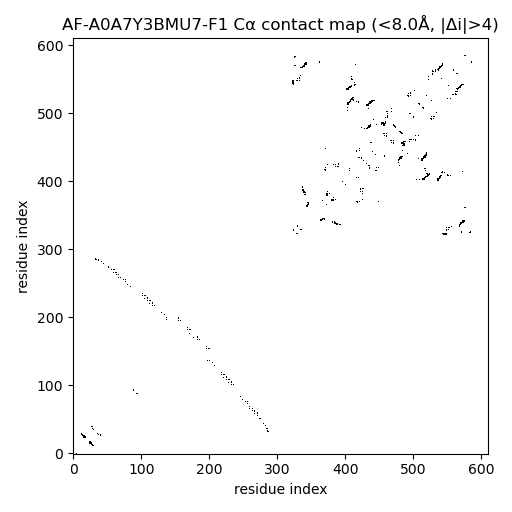 1
ATOM 4131 C C . GLN A 1 534 ? 19.426 20.581 -72.423 1.00 88.44 534 GLN A C 1
ATOM 4133 O O . GLN A 1 534 ? 19.790 20.541 -73.597 1.00 88.44 534 GLN A O 1
ATOM 4138 N N . CYS A 1 535 ? 19.389 19.483 -71.661 1.00 89.31 535 CYS A N 1
ATOM 4139 C CA . CYS A 1 535 ? 19.720 18.139 -72.127 1.00 89.31 535 CYS A CA 1
ATOM 4140 C C . CYS A 1 535 ? 18.458 17.280 -72.298 1.00 89.31 535 CYS A C 1
ATOM 4142 O O . CYS A 1 535 ? 17.425 17.538 -71.686 1.00 89.31 535 CYS A O 1
ATOM 4144 N N . GLY A 1 536 ? 18.551 16.215 -73.098 1.00 88.06 536 GLY A N 1
ATOM 4145 C CA . GLY A 1 536 ? 17.439 15.294 -73.359 1.00 88.06 536 GLY A CA 1
ATOM 4146 C C . GLY A 1 536 ? 16.999 14.465 -72.148 1.00 88.06 536 GLY A C 1
ATOM 4147 O O . GLY A 1 536 ? 15.885 13.950 -72.129 1.00 88.06 536 GLY A O 1
ATOM 4148 N N . GLY A 1 537 ? 17.834 14.346 -71.114 1.00 91.38 537 GLY A N 1
ATOM 4149 C CA . GLY A 1 537 ? 17.407 13.752 -69.853 1.00 91.38 537 GLY A CA 1
ATOM 4150 C C . GLY A 1 537 ? 18.457 13.755 -68.747 1.00 91.38 537 GLY A C 1
ATOM 4151 O O . GLY A 1 537 ? 19.625 14.085 -68.958 1.00 91.38 537 GLY A O 1
ATOM 4152 N N . VAL A 1 538 ? 18.027 13.376 -67.545 1.00 93.75 538 VAL A N 1
ATOM 4153 C CA . VAL A 1 538 ? 18.848 13.365 -66.330 1.00 93.75 538 VAL A CA 1
ATOM 4154 C C . VAL A 1 538 ? 18.882 11.974 -65.712 1.00 93.75 538 VAL A C 1
ATOM 4156 O O . VAL A 1 538 ? 17.840 11.369 -65.459 1.00 93.75 538 VAL A O 1
ATOM 4159 N N . LEU A 1 539 ? 20.088 11.503 -65.411 1.00 94.19 539 LEU A N 1
ATOM 4160 C CA . LEU A 1 539 ? 20.349 10.298 -64.639 1.00 94.19 539 LEU A CA 1
ATOM 4161 C C . LEU A 1 539 ? 20.769 10.682 -63.216 1.00 94.19 539 LEU A C 1
ATOM 4163 O O . LEU A 1 539 ? 21.813 11.311 -63.010 1.00 94.19 539 LEU A O 1
ATOM 4167 N N . LEU A 1 540 ? 19.957 10.306 -62.227 1.00 95.38 540 LEU A N 1
ATOM 4168 C CA . LEU A 1 540 ? 20.178 10.677 -60.829 1.00 95.38 540 LEU A CA 1
ATOM 4169 C C . LEU A 1 540 ? 20.914 9.572 -60.059 1.00 95.38 540 LEU A C 1
ATOM 4171 O O . LEU A 1 540 ? 20.379 8.498 -59.800 1.00 95.38 540 LEU A O 1
ATOM 4175 N N . VAL A 1 541 ? 22.143 9.838 -59.633 1.00 95.75 541 VAL A N 1
ATOM 4176 C CA . VAL A 1 541 ? 22.940 8.903 -58.832 1.00 95.75 541 VAL A CA 1
ATOM 4177 C C . VAL A 1 541 ? 22.594 9.047 -57.352 1.00 95.75 541 VAL A C 1
ATOM 4179 O O . VAL A 1 541 ? 22.659 10.142 -56.787 1.00 95.75 541 VAL A O 1
ATOM 4182 N N . VAL A 1 542 ? 22.256 7.925 -56.720 1.00 94.88 542 VAL A N 1
ATOM 4183 C CA . VAL A 1 542 ? 21.925 7.813 -55.296 1.00 94.88 542 VAL A CA 1
ATOM 4184 C C . VAL A 1 542 ? 22.899 6.839 -54.654 1.00 94.88 542 VAL A C 1
ATOM 4186 O O . VAL A 1 542 ? 23.045 5.717 -55.126 1.00 94.88 542 VAL A O 1
ATOM 4189 N N . ARG A 1 543 ? 23.562 7.229 -53.566 1.00 93.19 543 ARG A N 1
ATOM 4190 C CA . ARG A 1 543 ? 24.519 6.358 -52.883 1.00 93.19 543 ARG A CA 1
ATOM 4191 C C . ARG A 1 543 ? 23.860 5.595 -51.741 1.00 93.19 543 ARG A C 1
ATOM 4193 O O . ARG A 1 543 ? 23.346 6.196 -50.791 1.00 93.19 543 ARG A O 1
ATOM 4200 N N . ALA A 1 544 ? 23.936 4.270 -51.796 1.00 89.56 544 ALA A N 1
ATOM 4201 C CA . ALA A 1 544 ? 23.415 3.396 -50.758 1.00 89.56 544 ALA A CA 1
ATOM 4202 C C . ALA A 1 544 ? 24.103 3.659 -49.407 1.00 89.56 544 ALA A C 1
ATOM 4204 O O . ALA A 1 544 ? 25.306 3.903 -49.318 1.00 89.56 544 ALA A O 1
ATOM 4205 N N . ARG A 1 545 ? 23.308 3.636 -48.335 1.00 86.38 545 ARG A N 1
ATOM 4206 C CA . ARG A 1 545 ? 23.692 3.860 -46.929 1.00 86.38 545 ARG A CA 1
ATOM 4207 C C . ARG A 1 545 ? 24.375 5.203 -46.638 1.00 86.38 545 ARG A C 1
ATOM 4209 O O . ARG A 1 545 ? 24.925 5.390 -45.547 1.00 86.38 545 ARG A O 1
ATOM 4216 N N . ALA A 1 546 ? 24.307 6.154 -47.570 1.00 89.06 546 ALA A N 1
ATOM 4217 C CA . ALA A 1 546 ? 24.864 7.496 -47.424 1.00 89.06 546 ALA A CA 1
ATOM 4218 C C . ALA A 1 546 ? 23.830 8.584 -47.742 1.00 89.06 546 ALA A C 1
ATOM 4220 O O . ALA A 1 546 ? 23.636 9.495 -46.937 1.00 89.06 546 ALA A O 1
ATOM 4221 N N . THR A 1 547 ? 23.134 8.483 -48.876 1.00 91.56 547 THR A N 1
ATOM 4222 C CA . THR A 1 547 ? 22.113 9.459 -49.272 1.00 91.56 547 THR A CA 1
ATOM 4223 C C . THR A 1 547 ? 20.818 9.218 -48.484 1.00 91.56 547 THR A C 1
ATOM 4225 O O . THR A 1 547 ? 20.353 8.086 -48.360 1.00 91.56 547 THR A O 1
ATOM 4228 N N . THR A 1 548 ? 20.222 10.272 -47.918 1.00 92.94 548 THR A N 1
ATOM 4229 C CA . THR A 1 548 ? 18.945 10.186 -47.185 1.00 92.94 548 THR A CA 1
ATOM 4230 C C . THR A 1 548 ? 17.745 10.298 -48.121 1.00 92.94 548 THR A C 1
ATOM 4232 O O . THR A 1 548 ? 17.830 10.949 -49.163 1.00 92.94 548 THR A O 1
ATOM 4235 N N . ARG A 1 549 ? 16.601 9.724 -47.724 1.00 91.06 549 ARG A N 1
ATOM 4236 C CA . ARG A 1 549 ? 15.322 9.862 -48.454 1.00 91.06 549 ARG A CA 1
ATOM 4237 C C . ARG A 1 549 ? 14.973 11.327 -48.735 1.00 91.06 549 ARG A C 1
ATOM 4239 O O . ARG A 1 549 ? 14.647 11.683 -49.864 1.00 91.06 549 ARG A O 1
ATOM 4246 N N . ASP A 1 550 ? 15.144 12.184 -47.730 1.00 91.31 550 ASP A N 1
ATOM 4247 C CA . ASP A 1 550 ? 14.890 13.626 -47.827 1.00 91.31 550 ASP A CA 1
ATOM 4248 C C . ASP A 1 550 ? 15.806 14.309 -48.863 1.00 91.31 550 ASP A C 1
ATOM 4250 O O . ASP A 1 550 ? 15.386 15.232 -49.563 1.00 91.31 550 ASP A O 1
ATOM 4254 N N . ALA A 1 551 ? 17.055 13.850 -49.003 1.00 91.81 551 ALA A N 1
ATOM 4255 C CA . ALA A 1 551 ? 17.986 14.383 -49.994 1.00 91.81 551 ALA A CA 1
ATOM 4256 C C . ALA A 1 551 ? 17.611 13.968 -51.425 1.00 91.81 551 ALA A C 1
ATOM 4258 O O . ALA A 1 551 ? 17.685 14.806 -52.324 1.00 91.81 551 ALA A O 1
ATOM 4259 N N . VAL A 1 552 ? 17.172 12.720 -51.627 1.00 93.12 552 VAL A N 1
ATOM 4260 C CA . VAL A 1 552 ? 16.693 12.232 -52.932 1.00 93.12 552 VAL A CA 1
ATOM 4261 C C . VAL A 1 552 ? 15.422 12.970 -53.351 1.00 93.12 552 VAL A C 1
ATOM 4263 O O . VAL A 1 552 ? 15.360 13.484 -54.463 1.00 93.12 552 VAL A O 1
ATOM 4266 N N . LEU A 1 553 ? 14.444 13.109 -52.450 1.00 92.88 553 LEU A N 1
ATOM 4267 C CA . LEU A 1 553 ? 13.217 13.865 -52.722 1.00 92.88 553 LEU A CA 1
ATOM 4268 C C . LEU A 1 553 ? 13.504 15.325 -53.076 1.00 92.88 553 LEU A C 1
ATOM 4270 O O . LEU A 1 553 ? 12.901 15.858 -54.004 1.00 92.88 553 LEU A O 1
ATOM 4274 N N . ALA A 1 554 ? 14.429 15.972 -52.363 1.00 91.31 554 ALA A N 1
ATOM 4275 C CA . ALA A 1 554 ? 14.842 17.333 -52.687 1.00 91.31 554 ALA A CA 1
ATOM 4276 C C . ALA A 1 554 ? 15.458 17.421 -54.093 1.00 91.31 554 ALA A C 1
ATOM 4278 O O . ALA A 1 554 ? 15.118 18.332 -54.837 1.00 91.31 554 ALA A O 1
ATOM 4279 N N . ALA A 1 555 ? 16.302 16.458 -54.478 1.00 92.31 555 ALA A N 1
ATOM 4280 C CA . ALA A 1 555 ? 16.892 16.407 -55.815 1.00 92.31 555 ALA A CA 1
ATOM 4281 C C . ALA A 1 555 ? 15.837 16.201 -56.917 1.00 92.31 555 ALA A C 1
ATOM 4283 O O . ALA A 1 555 ? 15.855 16.920 -57.914 1.00 92.31 555 ALA A O 1
ATOM 4284 N N . ILE A 1 556 ? 14.887 15.278 -56.717 1.00 92.94 556 ILE A N 1
ATOM 4285 C CA . ILE A 1 556 ? 13.764 15.057 -57.645 1.00 92.94 556 ILE A CA 1
ATOM 4286 C C . ILE A 1 556 ? 12.946 16.342 -57.801 1.00 92.94 556 ILE A C 1
ATOM 4288 O O . ILE A 1 556 ? 12.648 16.740 -58.926 1.00 92.94 556 ILE A O 1
ATOM 4292 N N . ARG A 1 557 ? 12.627 17.024 -56.692 1.00 92.31 557 ARG A N 1
ATOM 4293 C CA . ARG A 1 557 ? 11.907 18.307 -56.717 1.00 92.31 557 ARG A CA 1
ATOM 4294 C C . ARG A 1 557 ? 12.676 19.369 -57.496 1.00 92.31 557 ARG A C 1
ATOM 4296 O O . ARG A 1 557 ? 12.120 19.917 -58.433 1.00 92.31 557 ARG A O 1
ATOM 4303 N N . SER A 1 558 ? 13.963 19.574 -57.204 1.00 91.44 558 SER A N 1
ATOM 4304 C CA . SER A 1 558 ? 14.785 20.565 -57.914 1.00 91.44 558 SER A CA 1
ATOM 4305 C C . SER A 1 558 ? 14.844 20.335 -59.426 1.00 91.44 558 SER A C 1
ATOM 4307 O O . SER A 1 558 ? 14.852 21.302 -60.178 1.00 91.44 558 SER A O 1
ATOM 4309 N N . LEU A 1 559 ? 14.869 19.077 -59.880 1.00 92.06 559 LEU A N 1
ATOM 4310 C CA . LEU A 1 559 ? 14.826 18.736 -61.307 1.00 92.06 559 LEU A CA 1
ATOM 4311 C C . LEU A 1 559 ? 13.426 18.919 -61.912 1.00 92.06 559 LEU A C 1
ATOM 4313 O O . LEU A 1 559 ? 13.294 19.387 -63.041 1.00 92.06 559 LEU A O 1
ATOM 4317 N N . THR A 1 560 ? 12.382 18.582 -61.156 1.00 90.94 560 THR A N 1
ATOM 4318 C CA . THR A 1 560 ? 10.985 18.730 -61.593 1.00 90.94 560 THR A CA 1
ATOM 4319 C C . THR A 1 560 ? 10.592 20.205 -61.715 1.00 90.94 560 THR A C 1
ATOM 4321 O O . THR A 1 560 ? 9.938 20.582 -62.686 1.00 90.94 560 THR A O 1
ATOM 4324 N N . ASP A 1 561 ? 11.042 21.055 -60.786 1.00 91.56 561 ASP A N 1
ATOM 4325 C CA . ASP A 1 561 ? 10.756 22.496 -60.759 1.00 91.56 561 ASP A CA 1
ATOM 4326 C C . ASP A 1 561 ? 11.294 23.211 -62.009 1.00 91.56 561 ASP A C 1
ATOM 4328 O O . ASP A 1 561 ? 10.642 24.103 -62.553 1.00 91.56 561 ASP A O 1
ATOM 4332 N N . VAL A 1 562 ? 12.451 22.772 -62.520 1.00 90.25 562 VAL A N 1
ATOM 4333 C CA . VAL A 1 562 ? 13.042 23.272 -63.775 1.00 90.25 562 VAL A CA 1
ATOM 4334 C C . VAL A 1 562 ? 12.549 22.523 -65.019 1.00 90.25 562 VAL A C 1
ATOM 4336 O O . VAL A 1 562 ? 13.047 22.763 -66.114 1.00 90.25 562 VAL A O 1
ATOM 4339 N N . ARG A 1 563 ? 11.559 21.630 -64.869 1.00 90.31 563 ARG A N 1
ATOM 4340 C CA . ARG A 1 563 ? 10.974 20.797 -65.936 1.00 90.31 563 ARG A CA 1
ATOM 4341 C C . ARG A 1 563 ? 11.990 19.912 -66.668 1.00 90.31 563 ARG A C 1
ATOM 4343 O O . ARG A 1 563 ? 11.827 19.635 -67.854 1.00 90.31 563 ARG A O 1
ATOM 4350 N N . ALA A 1 564 ? 13.026 19.451 -65.972 1.00 91.06 564 ALA A N 1
ATOM 4351 C CA . ALA A 1 564 ? 13.966 18.492 -66.535 1.00 91.06 564 ALA A CA 1
ATOM 4352 C C . ALA A 1 564 ? 13.348 17.088 -66.613 1.00 91.06 564 ALA A C 1
ATOM 4354 O O . ALA A 1 564 ? 12.649 16.646 -65.699 1.00 91.06 564 ALA A O 1
ATOM 4355 N N . HIS A 1 565 ? 13.644 16.358 -67.688 1.00 91.19 565 HIS A N 1
ATOM 4356 C CA . HIS A 1 565 ? 13.186 14.982 -67.855 1.00 91.19 565 HIS A CA 1
ATOM 4357 C C . HIS A 1 565 ? 14.103 14.011 -67.096 1.00 91.19 565 HIS A C 1
ATOM 4359 O O . HIS A 1 565 ? 15.255 13.798 -67.475 1.00 91.19 565 HIS A O 1
ATOM 4365 N N . ILE A 1 566 ? 13.613 13.427 -66.002 1.00 92.88 566 ILE A N 1
ATOM 4366 C CA . ILE A 1 566 ? 14.367 12.440 -65.219 1.00 92.88 566 ILE A CA 1
ATOM 4367 C C . ILE A 1 566 ? 14.218 11.071 -65.890 1.00 92.88 566 ILE A C 1
ATOM 4369 O O . ILE A 1 566 ? 13.134 10.496 -65.879 1.00 92.88 566 ILE A O 1
ATOM 4373 N N . LEU A 1 567 ? 15.311 10.541 -66.444 1.00 91.12 567 LEU A N 1
ATOM 4374 C CA . LEU A 1 567 ? 15.336 9.220 -67.084 1.00 91.12 567 LEU A CA 1
ATOM 4375 C C . LEU A 1 567 ? 15.226 8.099 -66.044 1.00 91.12 567 LEU A C 1
ATOM 4377 O O . LEU A 1 567 ? 14.627 7.05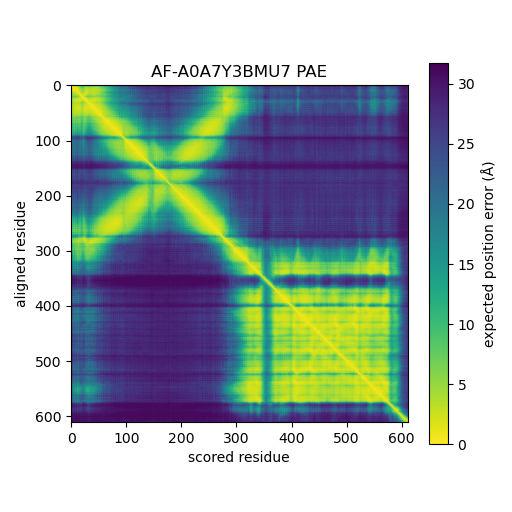7 -66.281 1.00 91.12 567 LEU A O 1
ATOM 4381 N N . GLY A 1 568 ? 15.820 8.312 -64.875 1.00 91.25 568 GLY A N 1
ATOM 4382 C CA . GLY A 1 568 ? 15.789 7.368 -63.771 1.00 91.25 568 GLY A CA 1
ATOM 4383 C C . GLY A 1 568 ? 16.983 7.549 -62.847 1.00 91.25 568 GLY A C 1
ATOM 4384 O O . GLY A 1 568 ? 17.728 8.530 -62.937 1.00 91.25 568 GLY A O 1
ATOM 4385 N N . GLY A 1 569 ? 17.147 6.605 -61.929 1.00 93.12 569 GLY A N 1
ATOM 4386 C CA . GLY A 1 569 ? 18.191 6.612 -60.920 1.00 93.12 569 GLY A CA 1
ATOM 4387 C C . GLY A 1 569 ? 19.210 5.489 -61.080 1.00 93.12 569 GLY A C 1
ATOM 4388 O O . GLY A 1 569 ? 18.899 4.418 -61.593 1.00 93.12 569 GLY A O 1
ATOM 4389 N N . VAL A 1 570 ? 20.423 5.710 -60.581 1.00 93.38 570 VAL A N 1
ATOM 4390 C CA . VAL A 1 570 ? 21.429 4.655 -60.389 1.00 93.38 570 VAL A CA 1
ATOM 4391 C C . VAL A 1 570 ? 21.742 4.554 -58.908 1.00 93.38 570 VAL A C 1
ATOM 4393 O O . VAL A 1 570 ? 22.191 5.529 -58.302 1.00 93.38 570 VAL A O 1
ATOM 4396 N N . LEU A 1 571 ? 21.522 3.375 -58.325 1.00 92.25 571 LEU A N 1
ATOM 4397 C CA . LEU A 1 571 ? 21.868 3.113 -56.930 1.00 92.25 571 LEU A CA 1
ATOM 4398 C C . LEU A 1 571 ? 23.330 2.661 -56.850 1.00 92.25 571 LEU A C 1
ATOM 4400 O O . LEU A 1 571 ? 23.656 1.556 -57.266 1.00 92.25 571 LEU A O 1
ATOM 4404 N N . ASN A 1 572 ? 24.212 3.512 -56.337 1.00 91.75 572 ASN A N 1
ATOM 4405 C CA . ASN A 1 572 ? 25.657 3.303 -56.289 1.00 91.75 572 ASN A CA 1
ATOM 4406 C C . ASN A 1 572 ? 26.164 2.885 -54.895 1.00 91.75 572 ASN A C 1
ATOM 4408 O O . ASN A 1 572 ? 25.517 3.166 -53.887 1.00 91.75 572 ASN A O 1
ATOM 4412 N N . ASP A 1 573 ? 27.354 2.277 -54.837 1.00 87.62 573 ASP A N 1
ATOM 4413 C CA . ASP A 1 573 ? 28.046 1.828 -53.612 1.00 87.62 573 ASP A CA 1
ATOM 4414 C C . ASP A 1 573 ? 27.285 0.735 -52.830 1.00 87.62 573 ASP A C 1
ATOM 4416 O O . ASP A 1 573 ? 27.306 0.697 -51.598 1.00 87.62 573 ASP A O 1
ATOM 4420 N N . VAL A 1 574 ? 26.596 -0.170 -53.538 1.00 84.00 574 VAL A N 1
ATOM 4421 C CA . VAL A 1 574 ? 25.842 -1.268 -52.908 1.00 84.00 574 VAL A CA 1
ATOM 4422 C C . VAL A 1 574 ? 26.775 -2.396 -52.470 1.00 84.00 574 VAL A C 1
ATOM 4424 O O . VAL A 1 574 ? 27.550 -2.941 -53.256 1.00 84.00 574 VAL A O 1
ATOM 4427 N N . GLU A 1 575 ? 26.692 -2.787 -51.199 1.00 75.75 575 GLU A N 1
ATOM 4428 C CA . GLU A 1 575 ? 27.426 -3.941 -50.679 1.00 75.75 575 GLU A CA 1
ATOM 4429 C C . GLU A 1 575 ? 26.713 -5.247 -51.054 1.00 75.75 575 GLU A C 1
ATOM 4431 O O . GLU A 1 575 ? 25.638 -5.553 -50.539 1.00 75.75 575 GLU A O 1
ATOM 4436 N N . VAL A 1 576 ? 27.334 -6.048 -51.921 1.00 63.50 576 VAL A N 1
ATOM 4437 C CA . VAL A 1 576 ? 26.816 -7.365 -52.314 1.00 63.50 576 VAL A CA 1
ATOM 4438 C C . VAL A 1 576 ? 27.278 -8.410 -51.294 1.00 63.50 576 VAL A C 1
ATOM 4440 O O . VAL A 1 576 ? 28.461 -8.741 -51.214 1.00 63.50 576 VAL A O 1
ATOM 4443 N N . SER A 1 577 ? 26.356 -8.938 -50.485 1.00 53.97 577 SER A N 1
ATOM 4444 C CA . SER A 1 577 ? 26.658 -9.999 -49.514 1.00 53.97 577 SER A CA 1
ATOM 4445 C C . SER A 1 577 ? 26.452 -11.384 -50.141 1.00 53.97 577 SER A C 1
ATOM 4447 O O . SER A 1 577 ? 25.375 -11.680 -50.644 1.00 53.97 577 SER A O 1
ATOM 4449 N N . ARG A 1 578 ? 27.468 -12.260 -50.085 1.00 44.91 578 ARG A N 1
ATOM 4450 C CA . ARG A 1 578 ? 27.423 -13.644 -50.616 1.00 44.91 578 ARG A CA 1
ATOM 4451 C C . ARG A 1 578 ? 26.606 -14.636 -49.771 1.00 44.91 578 ARG A C 1
ATOM 4453 O O . ARG A 1 578 ? 26.465 -15.785 -50.169 1.00 44.91 578 ARG A O 1
ATOM 4460 N N . GLY A 1 579 ? 26.095 -14.231 -48.610 1.00 41.44 579 GLY A N 1
ATOM 4461 C CA . GLY A 1 579 ? 25.346 -15.112 -47.714 1.00 41.44 579 GLY A CA 1
ATOM 4462 C C . GLY A 1 579 ? 23.942 -14.590 -47.470 1.00 41.44 579 GLY A C 1
ATOM 4463 O O . GLY A 1 579 ? 23.821 -13.645 -46.701 1.00 41.44 579 GLY A O 1
ATOM 4464 N N . GLY A 1 580 ? 22.952 -15.202 -48.135 1.00 38.25 580 GLY A N 1
ATOM 4465 C CA . GLY A 1 580 ? 21.531 -15.442 -47.793 1.00 38.25 580 GLY A CA 1
ATOM 4466 C C . GLY A 1 580 ? 20.694 -14.489 -46.924 1.00 38.25 580 GLY A C 1
ATOM 4467 O O . GLY A 1 580 ? 19.542 -14.808 -46.651 1.00 38.25 580 GLY A O 1
ATOM 4468 N N . GLN A 1 581 ? 21.205 -13.352 -46.468 1.00 37.22 581 GLN A N 1
ATOM 4469 C CA . GLN A 1 581 ? 20.483 -12.403 -45.637 1.00 37.22 581 GLN A CA 1
ATOM 4470 C C . GLN A 1 581 ? 19.970 -11.293 -46.551 1.00 37.22 581 GLN A C 1
ATOM 4472 O O . GLN A 1 581 ? 20.732 -10.464 -47.047 1.00 37.22 581 GLN A O 1
ATOM 4477 N N . ALA A 1 582 ? 18.674 -11.383 -46.841 1.00 39.94 582 ALA A N 1
ATOM 4478 C CA . ALA A 1 582 ? 17.942 -10.601 -47.822 1.00 39.94 582 ALA A CA 1
ATOM 4479 C C . ALA A 1 582 ? 18.002 -9.087 -47.542 1.00 39.94 582 ALA A C 1
ATOM 4481 O O . ALA A 1 582 ? 17.188 -8.549 -46.798 1.00 39.94 582 ALA A O 1
ATOM 4482 N N . GLY A 1 583 ? 18.960 -8.405 -48.170 1.00 44.25 583 GLY A N 1
ATOM 4483 C CA . GLY A 1 583 ? 18.761 -7.046 -48.676 1.00 44.25 583 GLY A CA 1
ATOM 4484 C C . GLY A 1 583 ? 18.262 -7.152 -50.115 1.00 44.25 583 GLY A C 1
ATOM 4485 O O . GLY A 1 583 ? 18.766 -7.980 -50.884 1.00 44.25 583 GLY A O 1
ATOM 4486 N N . VAL A 1 584 ? 17.251 -6.368 -50.484 1.00 45.50 584 VAL A N 1
ATOM 4487 C CA . VAL A 1 584 ? 16.537 -6.516 -51.768 1.00 45.50 584 VAL A CA 1
ATOM 4488 C C . VAL A 1 584 ? 17.464 -6.271 -52.971 1.00 45.50 584 VAL A C 1
ATOM 4490 O O . VAL A 1 584 ? 17.246 -6.850 -54.036 1.00 45.50 584 VAL A O 1
ATOM 4493 N N . GLY A 1 585 ? 18.575 -5.543 -52.793 1.00 40.84 585 GLY A N 1
ATOM 4494 C CA . GLY A 1 585 ? 19.618 -5.411 -53.819 1.00 40.84 585 GLY A CA 1
ATOM 4495 C C . GLY A 1 585 ? 20.269 -6.737 -54.249 1.00 40.84 585 GLY A C 1
ATOM 4496 O O . GLY A 1 585 ? 20.624 -6.898 -55.415 1.00 40.84 585 GLY A O 1
ATOM 4497 N N . GLY A 1 586 ? 20.371 -7.725 -53.349 1.00 44.00 586 GLY A N 1
ATOM 4498 C CA . GLY A 1 586 ? 20.879 -9.063 -53.679 1.00 44.00 586 GLY A CA 1
ATOM 4499 C C . GLY A 1 586 ? 19.870 -9.917 -54.453 1.00 44.00 586 GLY A C 1
ATOM 4500 O O . GLY A 1 586 ? 20.267 -10.701 -55.311 1.00 44.00 586 GLY A O 1
ATOM 4501 N N . ALA A 1 587 ? 18.570 -9.739 -54.193 1.00 43.28 587 ALA A N 1
ATOM 4502 C CA . ALA A 1 587 ? 17.497 -10.443 -54.898 1.00 43.28 587 ALA A CA 1
ATOM 4503 C C . ALA A 1 587 ? 17.329 -9.934 -56.339 1.00 43.28 587 ALA A C 1
ATOM 4505 O O . ALA A 1 587 ? 17.193 -10.745 -57.251 1.00 43.28 587 ALA A O 1
ATOM 4506 N N . TYR A 1 588 ? 17.436 -8.616 -56.552 1.00 47.66 588 TYR A N 1
ATOM 4507 C CA . TYR A 1 588 ? 17.460 -8.021 -57.894 1.00 47.66 588 TYR A CA 1
ATOM 4508 C C . TYR A 1 588 ? 18.640 -8.565 -58.719 1.00 47.66 588 TYR A C 1
ATOM 4510 O O . TYR A 1 588 ? 18.480 -8.932 -59.877 1.00 47.66 588 TYR A O 1
ATOM 4518 N N . TYR A 1 589 ? 19.812 -8.722 -58.094 1.00 50.75 589 TYR A N 1
ATOM 4519 C CA . TYR A 1 589 ? 20.991 -9.316 -58.730 1.00 50.75 589 TYR A CA 1
ATOM 4520 C C . TYR A 1 589 ? 20.852 -10.831 -58.989 1.00 50.75 589 TYR A C 1
ATOM 4522 O O . TYR A 1 589 ? 21.242 -11.317 -60.049 1.00 50.75 589 TYR A O 1
ATOM 4530 N N . HIS A 1 590 ? 20.276 -11.596 -58.052 1.00 46.50 590 HIS A N 1
ATOM 4531 C CA . HIS A 1 590 ? 20.050 -13.037 -58.228 1.00 46.50 590 HIS A CA 1
ATOM 4532 C C . HIS A 1 590 ? 19.022 -13.359 -59.319 1.00 46.50 590 HIS A C 1
ATOM 4534 O O . HIS A 1 590 ? 19.176 -14.381 -59.983 1.00 46.50 590 HIS A O 1
ATOM 4540 N N . TYR A 1 591 ? 18.024 -12.494 -59.532 1.00 43.28 591 TYR A N 1
ATOM 4541 C CA . TYR A 1 591 ? 17.020 -12.669 -60.584 1.00 43.28 591 TYR A CA 1
ATOM 4542 C C . TYR A 1 591 ? 17.632 -12.578 -61.995 1.00 43.28 591 TYR A C 1
ATOM 4544 O O . TYR A 1 591 ? 17.274 -13.370 -62.857 1.00 43.28 591 TYR A O 1
ATOM 4552 N N . TYR A 1 592 ? 18.628 -11.707 -62.210 1.00 46.62 592 TYR A N 1
ATOM 4553 C CA . TYR A 1 592 ? 19.310 -11.560 -63.509 1.00 46.62 592 TYR A CA 1
ATOM 4554 C C . TYR A 1 592 ? 20.544 -12.458 -63.697 1.00 46.62 592 TYR A C 1
ATOM 4556 O O . TYR A 1 592 ? 21.023 -12.616 -64.814 1.00 46.62 592 TYR A O 1
ATOM 4564 N N . ARG A 1 593 ? 21.063 -13.084 -62.632 1.00 42.88 593 ARG A N 1
ATOM 4565 C CA . ARG A 1 593 ? 22.168 -14.060 -62.720 1.00 42.88 593 ARG A CA 1
ATOM 4566 C C . ARG A 1 593 ? 21.694 -15.491 -63.039 1.00 42.88 593 ARG A C 1
ATOM 4568 O O . ARG A 1 593 ? 22.519 -16.376 -63.231 1.00 42.88 593 ARG A O 1
ATOM 4575 N N . GLY A 1 594 ? 20.384 -15.743 -63.058 1.00 34.16 594 GLY A N 1
ATOM 4576 C CA . GLY A 1 594 ? 19.808 -17.089 -63.148 1.00 34.16 594 GLY A CA 1
ATOM 4577 C C . GLY A 1 594 ? 19.978 -17.829 -64.482 1.00 34.16 594 GLY A C 1
ATOM 4578 O O . GLY A 1 594 ? 19.748 -19.036 -64.494 1.00 34.16 594 GLY A O 1
ATOM 4579 N N . GLU A 1 595 ? 20.384 -17.168 -65.572 1.00 38.66 595 GLU A N 1
ATOM 4580 C CA . GLU A 1 595 ? 20.348 -17.779 -66.916 1.00 38.66 595 GLU A CA 1
ATOM 4581 C C . GLU A 1 595 ? 21.705 -18.056 -67.580 1.00 38.66 595 GLU A C 1
ATOM 4583 O O . GLU A 1 595 ? 21.757 -18.867 -68.500 1.00 38.66 595 GLU A O 1
ATOM 4588 N N . GLU A 1 596 ? 22.825 -17.519 -67.094 1.00 41.25 596 GLU A N 1
ATOM 4589 C CA . GLU A 1 596 ? 24.138 -17.776 -67.704 1.00 41.25 596 GLU A CA 1
ATOM 4590 C C . GLU A 1 596 ? 25.161 -18.209 -66.646 1.00 41.25 596 GLU A C 1
ATOM 4592 O O . GLU A 1 596 ? 25.225 -17.653 -65.552 1.00 41.25 596 GLU A O 1
ATOM 4597 N N . TYR A 1 597 ? 25.966 -19.223 -66.982 1.00 37.53 597 TYR A N 1
ATOM 4598 C CA . TYR A 1 597 ? 26.959 -19.923 -66.146 1.00 37.53 597 TYR A CA 1
ATOM 4599 C C . TYR A 1 597 ? 26.446 -21.081 -65.272 1.00 37.53 597 TYR A C 1
ATOM 4601 O O . TYR A 1 597 ? 26.801 -21.215 -64.099 1.00 37.53 597 TYR A O 1
ATOM 4609 N N . ARG A 1 598 ? 25.741 -22.035 -65.892 1.00 30.98 598 ARG A N 1
ATOM 4610 C CA . ARG A 1 598 ? 25.930 -23.456 -65.555 1.00 30.98 598 ARG A CA 1
ATOM 4611 C C . ARG A 1 598 ? 27.100 -23.973 -66.397 1.00 30.98 598 ARG A C 1
ATOM 4613 O O . ARG A 1 598 ? 26.892 -24.580 -67.438 1.00 30.98 598 ARG A O 1
ATOM 4620 N N . THR A 1 599 ? 28.332 -23.648 -66.002 1.00 33.31 599 THR A N 1
ATOM 4621 C CA . THR A 1 599 ? 29.522 -24.186 -66.674 1.00 33.31 599 THR A CA 1
ATOM 4622 C C . THR A 1 599 ? 29.570 -25.690 -66.485 1.00 33.31 599 THR A C 1
ATOM 4624 O O . THR A 1 599 ? 29.554 -26.191 -65.358 1.00 33.31 599 THR A O 1
ATOM 4627 N N . GLU A 1 600 ? 29.597 -26.367 -67.626 1.00 31.62 600 GLU A N 1
ATOM 4628 C CA . GLU A 1 600 ? 29.835 -27.784 -67.811 1.00 31.62 600 GLU A CA 1
ATOM 4629 C C . GLU A 1 600 ? 30.978 -28.261 -66.915 1.00 31.62 600 GLU A C 1
ATOM 4631 O O . GLU A 1 600 ? 32.091 -27.733 -66.920 1.00 31.62 600 GLU A O 1
ATOM 4636 N N . SER A 1 601 ? 30.670 -29.277 -66.120 1.00 32.59 601 SER A N 1
ATOM 4637 C CA . SER A 1 601 ? 31.657 -30.142 -65.501 1.00 32.59 601 SER A CA 1
ATOM 4638 C C . SER A 1 601 ? 32.573 -30.707 -66.585 1.00 32.59 601 SER A C 1
ATOM 4640 O O . SER A 1 601 ? 32.111 -31.364 -67.517 1.00 32.59 601 SER A O 1
ATOM 4642 N N . THR A 1 602 ? 33.862 -30.438 -66.422 1.00 35.28 602 THR A N 1
ATOM 4643 C CA . THR A 1 602 ? 35.018 -31.011 -67.112 1.00 35.28 602 THR A CA 1
ATOM 4644 C C . THR A 1 602 ? 34.783 -32.463 -67.566 1.00 35.28 602 THR A C 1
ATOM 4646 O O . THR A 1 602 ? 34.428 -33.295 -66.726 1.00 35.28 602 THR A O 1
ATOM 4649 N N . PRO A 1 603 ? 35.014 -32.826 -68.844 1.00 37.41 603 PRO A N 1
ATOM 4650 C CA . PRO A 1 603 ? 35.007 -34.228 -69.246 1.00 37.41 603 PRO A CA 1
ATOM 4651 C C . PRO A 1 603 ? 36.240 -34.950 -68.662 1.00 37.41 603 PRO A C 1
ATOM 4653 O O . PRO A 1 603 ? 37.313 -34.344 -68.568 1.00 37.41 603 PRO A O 1
ATOM 4656 N N . PRO A 1 604 ? 36.130 -36.230 -68.257 1.00 38.25 604 PRO A N 1
ATOM 4657 C CA . PRO A 1 604 ? 37.272 -36.990 -67.764 1.00 38.25 604 PRO A CA 1
ATOM 4658 C C . PRO A 1 604 ? 38.249 -37.282 -68.915 1.00 38.25 604 PRO A C 1
ATOM 4660 O O . PRO A 1 604 ? 37.841 -37.675 -70.007 1.00 38.25 604 PRO A O 1
ATOM 4663 N N . GLY A 1 605 ? 39.543 -37.058 -68.668 1.00 38.78 605 GLY A N 1
ATOM 4664 C CA . GLY A 1 605 ? 40.622 -37.295 -69.633 1.00 38.78 605 GLY A CA 1
ATOM 4665 C C . GLY A 1 605 ? 40.816 -38.782 -69.981 1.00 38.78 605 GLY A C 1
ATOM 4666 O O . GLY A 1 605 ? 40.378 -39.655 -69.229 1.00 38.78 605 GLY A O 1
ATOM 4667 N N . PRO A 1 606 ? 41.473 -39.090 -71.115 1.00 40.12 606 PRO A N 1
ATOM 4668 C CA . PRO A 1 606 ? 41.571 -40.449 -71.629 1.00 40.12 606 PRO A CA 1
ATOM 4669 C C . PRO A 1 606 ? 42.541 -41.297 -70.796 1.00 40.12 606 PRO A C 1
ATOM 4671 O O . PRO A 1 606 ? 43.666 -40.891 -70.504 1.00 40.12 606 PRO A O 1
ATOM 4674 N N . SER A 1 607 ? 42.105 -42.508 -70.452 1.00 37.94 607 SER A N 1
ATOM 4675 C CA . SER A 1 607 ? 42.926 -43.560 -69.859 1.00 37.94 607 SER A CA 1
ATOM 4676 C C . SER A 1 607 ? 43.981 -44.046 -70.857 1.00 37.94 607 SER A C 1
ATOM 4678 O O . SER A 1 607 ? 43.631 -44.595 -71.903 1.00 37.94 607 SER A O 1
ATOM 4680 N N . GLN A 1 608 ? 45.263 -43.891 -70.527 1.00 38.16 608 GLN A N 1
ATOM 4681 C CA . GLN A 1 608 ? 46.337 -44.618 -71.201 1.00 38.16 608 GLN A CA 1
ATOM 4682 C C . GLN A 1 608 ? 46.403 -46.047 -70.651 1.00 38.16 608 GLN A C 1
ATOM 4684 O O . GLN A 1 608 ? 46.663 -46.258 -69.468 1.00 38.16 608 GLN A O 1
ATOM 4689 N N . SER A 1 609 ? 46.160 -47.017 -71.531 1.00 41.91 609 SER A N 1
ATOM 4690 C CA . SER A 1 609 ? 46.515 -48.424 -71.359 1.00 41.91 609 SER A CA 1
ATOM 4691 C C . SER A 1 609 ? 47.783 -48.731 -72.160 1.00 41.91 609 SER A C 1
ATOM 4693 O O . SER A 1 609 ? 47.799 -48.510 -73.370 1.00 41.91 609 SER A O 1
ATOM 4695 N N . ALA A 1 610 ? 48.795 -49.269 -71.491 1.00 41.19 610 ALA A N 1
ATOM 4696 C CA . ALA A 1 610 ? 49.917 -50.051 -72.025 1.00 41.19 610 ALA A CA 1
ATOM 4697 C C . ALA A 1 610 ? 50.493 -50.784 -70.791 1.00 41.19 610 ALA A C 1
ATOM 4699 O O . ALA A 1 610 ? 50.711 -50.125 -69.775 1.00 41.19 610 ALA A O 1
ATOM 4700 N N . ALA A 1 611 ? 50.633 -52.108 -70.672 1.00 39.31 611 ALA A N 1
ATOM 4701 C CA . ALA A 1 611 ? 50.920 -53.158 -71.655 1.00 39.31 611 ALA A CA 1
ATOM 4702 C C . ALA A 1 611 ? 52.059 -52.787 -72.602 1.00 39.31 611 ALA A C 1
ATOM 4704 O O . ALA A 1 611 ? 51.784 -52.068 -73.586 1.00 39.31 611 ALA A O 1
#